Protein AF-A0A534TJW4-F1 (afdb_monomer)

Nearest PDB structures (foldseek):
  5hfn-assembly1_F  TM=7.106E-01  e=8.480E-04  Thermotoga maritima MSB8
  5jib-assembly1_E  TM=6.514E-01  e=4.612E-04  Thermotoga maritima MSB8
  5hfn-assembly1_A  TM=6.697E-01  e=9.012E-04  Thermotoga maritima MSB8
  5hfn-assembly1_B  TM=6.520E-01  e=6.646E-04  Thermotoga maritima MSB8
  5hfn-assembly1_E  TM=6.716E-01  e=1.467E-03  Thermotoga maritima MSB8

Secondary structure (DSSP, 8-state):
-GGGGGTTPEEEEEEEEE--TT--GGGGGGTHHHHHTTT-EEE--PPTTSGGG--EETT-SEEEETTEEEESBGGGPPPEESS-TTTTS-SSPEEE-GGG-BPEE-SSGGGGSGGG-----SSSSEETTTTTTSS-S-HHHHHHHHHHHHHHHHHHHHHHS---SSSPPSS-HHHHHHHHHTEEEEEEEEEEEEETHHHHHHHHHHHH-TTEEEEEEES--S-HHHHHHH-TTTHHHHHHHHHHTT--TTT-HHHHHHHHHHHHHHGGG-THHHHHHHHSSPPB-TTT-TT--SBPPPPEEEEEEETT-SSS-HHHHHHHHHHTT--PPTTSTTTTSB-SEEEEESS---HHHHTS--SSS---TT---TTTTTS--TTHHHHHHHHHHHHH-TTSPPBSEEE-

Solvent-accessible surface area (backbone atoms only — not comparable to full-atom values): 20974 Å² total; per-residue (Å²): 111,52,64,63,82,45,71,88,42,47,73,18,37,34,32,43,38,31,48,35,79,52,35,17,32,62,51,44,67,60,48,37,65,68,36,41,75,73,51,37,42,75,49,53,62,50,49,76,27,9,17,96,51,38,37,35,52,34,81,33,32,61,46,76,56,96,88,44,78,39,46,36,14,31,94,54,42,60,18,40,66,74,54,65,79,61,78,68,64,35,95,70,34,52,14,39,42,69,94,59,33,56,21,35,36,60,74,49,73,67,51,74,40,82,88,64,68,65,78,73,81,57,83,58,58,23,24,65,35,14,36,41,74,46,76,56,81,34,53,65,56,35,25,51,41,45,51,47,41,42,52,50,55,48,47,50,46,56,71,67,36,49,80,78,92,44,63,79,67,80,91,37,74,69,52,47,48,29,50,76,69,30,43,40,54,33,56,87,38,31,31,37,39,18,33,33,50,14,12,27,49,34,36,37,37,51,32,74,30,76,65,44,47,36,36,32,31,31,38,24,39,12,47,64,65,56,35,40,63,53,10,51,74,31,26,65,63,44,48,51,55,34,44,77,72,74,28,40,85,94,75,46,71,55,33,62,51,44,55,53,50,52,42,65,63,26,48,94,48,31,19,43,77,23,15,40,24,32,50,40,85,37,43,54,18,58,88,83,36,84,85,43,85,44,60,35,80,59,38,47,60,38,37,35,38,35,30,52,16,47,58,50,35,51,73,33,29,49,50,21,36,54,47,34,70,41,27,37,47,93,94,41,82,63,45,54,37,65,25,30,20,27,39,34,35,35,52,86,87,43,77,66,64,72,63,67,58,86,60,59,70,67,88,58,84,36,42,29,65,68,57,28,68,60,66,74,44,94,56,10,66,58,50,47,50,48,48,46,46,30,77,73,38,76,82,62,49,49,46,13,46,43,69,91

Foldseek 3Di:
DQCPLLPPFDAAAEEEEAEAAQFFFCLVVLQQVLLVVLRHDYGYGGQCCWFQNNWDFAPAQWDADPNDIDGFFAPSDGFHAPDDQCPQVANTGTGHNPPRGAFADASAPVVVDVVVVPPDPRPDGIGSRGNPPCDGPRLLSVQVSLVVVLVVLLVVLPVQLDDDPHHDDPPDVNVVVCSVVSYHYHQQRYEYEYAHVRLFSVLQSLQSHLSHAEYEREAYFQFPLCLQCLFLVRNVVVQVNCVVVVHHPPPDCVVVVCSVVSCVSNVVRGNLNRLLQQAHPGWFDCVVPVVRPHGGHHHLAAYEHWQLERRRAPVRSCSSQVSNVWDDDVVDPQAQHFTSAAYEWEDDDDNCLSVVHPHNHDPRPTTDYSCLCRNPPPCNVVSSNQRSVCSSPVVRGDHNYHYD

pLDDT: mean 90.93, std 9.53, range [40.19, 98.88]

Structure (mmCIF, N/CA/C/O backbone):
data_AF-A0A534TJW4-F1
#
_entry.id   AF-A0A534TJW4-F1
#
loop_
_atom_site.group_PDB
_atom_site.id
_atom_site.type_symbol
_atom_site.label_atom_id
_atom_site.label_alt_id
_atom_site.label_comp_id
_atom_site.label_asym_id
_atom_site.label_entity_id
_atom_site.label_seq_id
_atom_site.pdbx_PDB_ins_code
_atom_site.Cartn_x
_atom_site.Cartn_y
_atom_site.Cartn_z
_atom_site.occupancy
_atom_site.B_iso_or_equiv
_atom_site.auth_seq_id
_atom_site.auth_comp_id
_atom_site.auth_asym_id
_atom_site.auth_atom_id
_atom_site.pdbx_PDB_model_num
ATOM 1 N N . GLY A 1 1 ? -32.654 -19.356 14.848 1.00 40.19 1 GLY A N 1
ATOM 2 C CA . GLY A 1 1 ? -32.527 -18.293 13.825 1.00 40.19 1 GLY A CA 1
ATOM 3 C C . GLY A 1 1 ? -31.284 -18.533 12.988 1.00 40.19 1 GLY A C 1
ATOM 4 O O . GLY A 1 1 ? -30.504 -19.392 13.368 1.00 40.19 1 GLY A O 1
ATOM 5 N N . ALA A 1 2 ? -31.091 -17.801 11.888 1.00 45.06 2 ALA A N 1
ATOM 6 C CA . ALA A 1 2 ? -29.975 -17.953 10.936 1.00 45.06 2 ALA A CA 1
ATOM 7 C C . ALA A 1 2 ? -28.558 -18.014 11.564 1.00 45.06 2 ALA A C 1
ATOM 9 O O . ALA A 1 2 ? -27.656 -18.610 10.988 1.00 45.06 2 ALA A O 1
ATOM 10 N N . LEU A 1 3 ? -28.387 -17.482 12.780 1.00 47.91 3 LEU A N 1
ATOM 11 C CA . LEU A 1 3 ? -27.154 -17.542 13.579 1.00 47.91 3 LEU A CA 1
ATOM 12 C C . LEU A 1 3 ? -26.939 -18.872 14.338 1.00 47.91 3 LEU A C 1
ATOM 14 O O . LEU A 1 3 ? -25.906 -19.066 14.966 1.00 47.91 3 LEU A O 1
ATOM 18 N N . GLY A 1 4 ? -27.898 -19.802 14.304 1.00 50.34 4 GLY A N 1
ATOM 19 C CA . GLY A 1 4 ? -27.840 -21.073 15.039 1.00 50.34 4 GLY A CA 1
ATOM 20 C C . GLY A 1 4 ? -26.818 -22.075 14.493 1.00 50.34 4 GLY A C 1
ATOM 21 O O . GLY A 1 4 ? -26.359 -22.923 15.247 1.00 50.34 4 GLY A O 1
ATOM 22 N N . GLY A 1 5 ? -26.417 -21.950 13.221 1.00 53.41 5 GLY A N 1
ATOM 23 C CA . GLY A 1 5 ? -25.323 -22.740 12.628 1.00 53.41 5 GLY A CA 1
ATOM 24 C C . GLY A 1 5 ? -23.922 -22.232 12.987 1.00 53.41 5 GLY A C 1
ATOM 25 O O . GLY A 1 5 ? -22.928 -22.794 12.550 1.00 53.41 5 GLY A O 1
ATOM 26 N N . PHE A 1 6 ? -23.859 -21.155 13.766 1.00 57.81 6 PHE A N 1
ATOM 27 C CA . PHE A 1 6 ? -22.659 -20.394 14.073 1.00 57.81 6 PHE A CA 1
ATOM 28 C C . PHE A 1 6 ? -22.462 -20.227 15.583 1.00 57.81 6 PHE A C 1
ATOM 30 O O . PHE A 1 6 ? -21.702 -19.371 16.004 1.00 57.81 6 PHE A O 1
ATOM 37 N N . ALA A 1 7 ? -23.159 -20.978 16.435 1.00 56.41 7 ALA A N 1
ATOM 38 C CA . ALA A 1 7 ? -23.042 -20.817 17.881 1.00 56.41 7 ALA A CA 1
ATOM 39 C C . ALA A 1 7 ? -22.125 -21.892 18.499 1.00 56.41 7 ALA A C 1
ATOM 41 O O . ALA A 1 7 ? -22.346 -23.073 18.224 1.00 56.41 7 ALA A O 1
ATOM 42 N N . PRO A 1 8 ? -21.161 -21.520 19.372 1.00 57.56 8 PRO A N 1
ATOM 43 C CA . PRO A 1 8 ? -20.782 -20.161 19.777 1.00 57.56 8 PRO A CA 1
ATOM 44 C C . PRO A 1 8 ? -19.592 -19.630 18.953 1.00 57.56 8 PRO A C 1
ATOM 46 O O . PRO A 1 8 ? -18.442 -19.918 19.272 1.00 57.56 8 PRO A O 1
ATOM 49 N N . ALA A 1 9 ? -19.843 -18.834 17.911 1.00 68.12 9 ALA A N 1
ATOM 50 C CA . ALA A 1 9 ? -18.779 -18.208 17.136 1.00 68.12 9 ALA A CA 1
ATOM 51 C C . ALA A 1 9 ? -18.342 -16.870 17.735 1.00 68.12 9 ALA A C 1
ATOM 53 O O . ALA A 1 9 ? -19.158 -16.019 18.101 1.00 68.12 9 ALA A O 1
ATOM 54 N N . LYS A 1 10 ? -17.029 -16.661 17.776 1.00 81.81 10 LYS A N 1
ATOM 55 C CA . LYS A 1 10 ? -16.404 -15.381 18.094 1.00 81.81 10 LYS A CA 1
ATOM 56 C C . LYS A 1 10 ? -16.525 -14.446 16.888 1.00 81.81 10 LYS A C 1
ATOM 58 O O . LYS A 1 10 ? -16.087 -14.793 15.795 1.00 81.81 10 LYS A O 1
ATOM 63 N N . CYS A 1 11 ? -17.065 -13.246 17.101 1.00 87.94 11 CYS A N 1
ATOM 64 C CA . CYS A 1 11 ? -17.024 -12.170 16.109 1.00 87.94 11 CYS A CA 1
ATOM 65 C C . CYS A 1 11 ? -15.644 -11.493 16.136 1.00 87.94 11 CYS A C 1
ATOM 67 O O . CYS A 1 11 ? -15.168 -11.097 17.203 1.00 87.94 11 CYS A O 1
ATOM 69 N N . SER A 1 12 ? -14.998 -11.374 14.981 1.00 92.62 12 SER A N 1
ATOM 70 C CA . SER A 1 12 ? -13.651 -10.827 14.816 1.00 92.62 12 SER A CA 1
ATOM 71 C C . SER A 1 12 ? -13.680 -9.639 13.847 1.00 92.62 12 SER A C 1
ATOM 73 O O . SER A 1 12 ? -14.254 -9.774 12.765 1.00 92.62 12 SER A O 1
ATOM 75 N N . PRO A 1 13 ? -13.091 -8.477 14.190 1.00 96.75 13 PRO A N 1
ATOM 76 C CA . PRO A 1 13 ? -12.961 -7.377 13.239 1.00 96.75 13 PRO A CA 1
ATOM 77 C C . PRO A 1 13 ? -12.085 -7.776 12.048 1.00 96.75 13 PRO A C 1
ATOM 79 O O . PRO A 1 13 ? -11.101 -8.504 12.213 1.00 96.75 13 PRO A O 1
ATOM 82 N N . LEU A 1 14 ? -12.422 -7.279 10.860 1.00 97.88 14 LEU A N 1
ATOM 83 C CA . LEU A 1 14 ? -11.637 -7.502 9.649 1.00 97.88 14 LEU A CA 1
ATOM 84 C C . LEU A 1 14 ? -10.563 -6.429 9.506 1.00 97.88 14 LEU A C 1
ATOM 86 O O . LEU A 1 14 ? -10.883 -5.247 9.488 1.00 97.88 14 LEU A O 1
ATOM 90 N N . VAL A 1 15 ? -9.321 -6.839 9.274 1.00 98.75 15 VAL A N 1
ATOM 91 C CA . VAL A 1 15 ? -8.263 -5.977 8.747 1.00 98.75 15 VAL A CA 1
ATOM 92 C C . VAL A 1 15 ? -8.008 -6.352 7.290 1.00 98.75 15 VAL A C 1
ATOM 94 O O . VAL A 1 15 ? -7.550 -7.454 6.986 1.00 98.75 15 VAL A O 1
ATOM 97 N N . VAL A 1 16 ? -8.291 -5.425 6.379 1.00 98.69 16 VAL A N 1
ATOM 98 C CA . VAL A 1 16 ? -7.875 -5.521 4.979 1.00 98.69 16 VAL A CA 1
ATOM 99 C C . VAL A 1 16 ? -6.410 -5.112 4.893 1.00 98.69 16 VAL A C 1
ATOM 101 O O . VAL A 1 16 ? -6.075 -3.956 5.144 1.00 98.69 16 VAL A O 1
ATOM 104 N N . PHE A 1 17 ? -5.536 -6.057 4.557 1.00 98.69 17 PHE A N 1
ATOM 105 C CA . PHE A 1 17 ? -4.116 -5.791 4.366 1.00 98.69 17 PHE A CA 1
ATOM 106 C C . PHE A 1 17 ? -3.787 -5.547 2.893 1.00 98.69 17 PHE A C 1
ATOM 108 O O . PHE A 1 17 ? -4.178 -6.318 2.011 1.00 98.69 17 PHE A O 1
ATOM 115 N N . ARG A 1 18 ? -2.998 -4.502 2.637 1.00 98.12 18 ARG A N 1
ATOM 116 C CA . ARG A 1 18 ? -2.585 -4.089 1.300 1.00 98.12 18 ARG A CA 1
ATOM 117 C C . ARG A 1 18 ? -1.064 -4.045 1.168 1.00 98.12 18 ARG A C 1
ATOM 119 O O . ARG A 1 18 ? -0.382 -3.301 1.869 1.00 98.12 18 ARG A O 1
ATOM 126 N N . HIS A 1 19 ? -0.549 -4.849 0.241 1.00 97.81 19 HIS A N 1
ATOM 127 C CA . HIS A 1 19 ? 0.883 -5.063 0.043 1.00 97.81 19 HIS A CA 1
ATOM 128 C C . HIS A 1 19 ? 1.561 -3.947 -0.775 1.00 97.81 19 HIS A C 1
ATOM 130 O O . HIS A 1 19 ? 0.919 -3.260 -1.569 1.00 97.81 19 HIS A O 1
ATOM 136 N N . GLY A 1 20 ? 2.883 -3.822 -0.633 1.00 96.44 20 GLY A N 1
ATOM 137 C CA . GLY A 1 20 ? 3.712 -2.897 -1.407 1.00 96.44 20 GLY A CA 1
ATOM 138 C C . GLY A 1 20 ? 4.015 -3.332 -2.847 1.00 96.44 20 GLY A C 1
ATOM 139 O O . GLY A 1 20 ? 3.617 -4.409 -3.309 1.00 96.44 20 GLY A O 1
ATOM 140 N N . LEU A 1 21 ? 4.758 -2.475 -3.555 1.00 94.69 21 LEU A N 1
ATOM 141 C CA . LEU A 1 21 ? 5.218 -2.703 -4.927 1.00 94.69 21 LEU A CA 1
ATOM 142 C C . LEU A 1 21 ? 6.097 -3.960 -5.009 1.00 94.69 21 LEU A C 1
ATOM 144 O O . LEU A 1 21 ? 6.935 -4.195 -4.144 1.00 94.69 21 LEU A O 1
ATOM 148 N N . GLY A 1 22 ? 5.905 -4.769 -6.051 1.00 93.19 22 GLY A N 1
ATOM 149 C CA . GLY A 1 22 ? 6.660 -6.011 -6.268 1.00 93.19 22 GLY A CA 1
ATOM 150 C C . GLY A 1 22 ? 6.248 -7.175 -5.359 1.00 93.19 22 GLY A C 1
ATOM 151 O O . GLY A 1 22 ? 6.828 -8.251 -5.447 1.00 93.19 22 GLY A O 1
ATOM 152 N N . SER A 1 23 ? 5.240 -6.977 -4.505 1.00 94.38 23 SER A N 1
ATOM 153 C CA . SER A 1 23 ? 4.757 -7.971 -3.543 1.00 94.38 23 SER A CA 1
ATOM 154 C C . SER A 1 23 ? 3.458 -8.655 -4.003 1.00 94.38 23 SER A C 1
ATOM 156 O O . SER A 1 23 ? 3.105 -8.591 -5.177 1.00 94.38 23 SER A O 1
ATOM 158 N N . GLY A 1 24 ? 2.737 -9.342 -3.121 1.00 96.25 24 GLY A N 1
ATOM 159 C CA . GLY A 1 24 ? 1.447 -9.974 -3.421 1.00 96.25 24 GLY A CA 1
ATOM 160 C C . GLY A 1 24 ? 0.628 -10.222 -2.158 1.00 96.25 24 GLY A C 1
ATOM 161 O O . GLY A 1 24 ? 1.091 -9.953 -1.050 1.00 96.25 24 GLY A O 1
ATOM 162 N N . ARG A 1 25 ? -0.582 -10.774 -2.295 1.00 96.31 25 ARG A N 1
ATOM 163 C CA . ARG A 1 25 ? -1.512 -11.050 -1.181 1.00 96.31 25 ARG A CA 1
ATOM 164 C C . ARG A 1 25 ? -0.866 -11.816 -0.029 1.00 96.31 25 ARG A C 1
ATOM 166 O O . ARG A 1 25 ? -1.177 -11.573 1.130 1.00 96.31 25 ARG A O 1
ATOM 173 N N . ALA A 1 26 ? 0.073 -12.710 -0.346 1.00 95.06 26 ALA A N 1
ATOM 174 C CA . ALA A 1 26 ? 0.776 -13.530 0.632 1.00 95.06 26 ALA A CA 1
ATOM 175 C C . ALA A 1 26 ? 1.653 -12.707 1.596 1.00 95.06 26 ALA A C 1
ATOM 177 O O . ALA A 1 26 ? 1.980 -13.197 2.671 1.00 95.06 26 ALA A O 1
ATOM 178 N N . ALA A 1 27 ? 1.968 -11.447 1.278 1.00 95.12 27 ALA A N 1
ATOM 179 C CA . ALA A 1 27 ? 2.640 -10.540 2.205 1.00 95.12 27 ALA A CA 1
ATOM 180 C C . ALA A 1 27 ? 1.829 -10.262 3.475 1.00 95.12 27 ALA A C 1
ATOM 182 O O . ALA A 1 27 ? 2.419 -9.925 4.492 1.00 95.12 27 ALA A O 1
ATOM 183 N N . MET A 1 28 ? 0.507 -10.487 3.479 1.00 96.31 28 MET A N 1
ATOM 184 C CA . MET A 1 28 ? -0.273 -10.405 4.721 1.00 96.31 28 MET A CA 1
ATOM 185 C C . MET A 1 28 ? 0.249 -11.354 5.809 1.00 96.31 28 MET A C 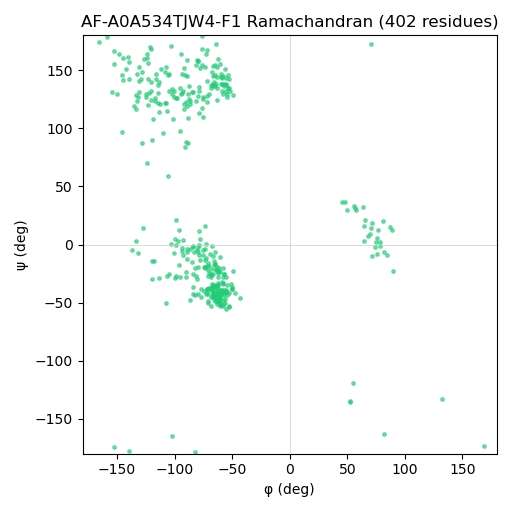1
ATOM 187 O O . MET A 1 28 ? 0.083 -11.083 6.993 1.00 96.31 28 MET A O 1
ATOM 191 N N . LEU A 1 29 ? 0.918 -12.450 5.428 1.00 94.25 29 LEU A N 1
ATOM 192 C CA . LEU A 1 29 ? 1.485 -13.411 6.373 1.00 94.25 29 LEU A CA 1
ATOM 193 C C . LEU A 1 29 ? 2.590 -12.801 7.243 1.00 94.25 29 LEU A C 1
ATOM 195 O O . LEU A 1 29 ? 2.841 -13.307 8.329 1.00 94.25 29 LEU A O 1
ATOM 199 N N . THR A 1 30 ? 3.223 -11.701 6.822 1.00 93.50 30 THR A N 1
ATOM 200 C CA . THR A 1 30 ? 4.255 -11.033 7.631 1.00 93.50 30 THR A CA 1
ATOM 201 C C . THR A 1 30 ? 3.671 -10.183 8.760 1.00 93.50 30 THR A C 1
ATOM 203 O O . THR A 1 30 ? 4.419 -9.741 9.624 1.00 93.50 30 THR A O 1
ATOM 206 N N . VAL A 1 31 ? 2.360 -9.914 8.738 1.00 96.12 31 VAL A N 1
ATOM 207 C CA . VAL A 1 31 ? 1.653 -9.089 9.738 1.00 96.12 31 VAL A CA 1
ATOM 208 C C . VAL A 1 31 ? 0.551 -9.862 10.466 1.00 96.12 31 VAL A C 1
ATOM 210 O O . VAL A 1 31 ? 0.040 -9.400 11.488 1.00 96.12 31 VAL A O 1
ATOM 213 N N . ALA A 1 32 ? 0.165 -11.027 9.931 1.00 96.38 32 ALA A N 1
ATOM 214 C CA . ALA A 1 32 ? -0.989 -11.793 10.377 1.00 96.38 32 ALA A CA 1
ATOM 215 C C . ALA A 1 32 ? -0.898 -12.158 11.859 1.00 96.38 32 ALA A C 1
ATOM 217 O O . ALA A 1 32 ? -1.852 -11.909 12.583 1.00 96.38 32 ALA A O 1
ATOM 218 N N . ASP A 1 33 ? 0.238 -12.668 12.336 1.00 95.88 33 ASP A N 1
ATOM 219 C CA . ASP A 1 33 ? 0.371 -13.100 13.733 1.00 95.88 33 ASP A CA 1
ATOM 220 C C . ASP A 1 33 ? 0.166 -11.947 14.723 1.00 95.88 33 ASP A C 1
ATOM 222 O O . ASP A 1 33 ? -0.589 -12.089 15.686 1.00 95.88 33 ASP A O 1
ATOM 226 N N . THR A 1 34 ? 0.755 -10.777 14.457 1.00 97.19 34 THR A N 1
ATOM 227 C CA . THR A 1 34 ? 0.605 -9.593 15.318 1.00 97.19 34 THR A CA 1
ATOM 228 C C . THR A 1 34 ? -0.845 -9.109 15.377 1.00 97.19 34 THR A C 1
ATOM 230 O O . THR A 1 34 ? -1.352 -8.787 16.454 1.00 97.19 34 THR A O 1
ATOM 233 N N . LEU A 1 35 ? -1.541 -9.081 14.236 1.00 98.25 35 LEU A N 1
ATOM 234 C CA . LEU A 1 35 ? -2.943 -8.660 14.163 1.00 98.25 35 LEU A CA 1
ATOM 235 C C . LEU A 1 35 ? -3.890 -9.718 14.759 1.00 98.25 35 LEU A C 1
ATOM 237 O O . LEU A 1 35 ? -4.782 -9.387 15.544 1.00 98.25 35 LEU A O 1
ATOM 241 N N . ASN A 1 36 ? -3.660 -10.997 14.467 1.00 96.81 36 ASN A N 1
ATOM 242 C CA . ASN A 1 36 ? -4.439 -12.119 14.991 1.00 96.81 36 ASN A CA 1
ATOM 243 C C . ASN A 1 36 ? -4.310 -12.223 16.518 1.00 96.81 36 ASN A C 1
ATOM 245 O O . ASN A 1 36 ? -5.301 -12.484 17.202 1.00 96.81 36 ASN A O 1
ATOM 249 N N . ALA A 1 37 ? -3.127 -11.937 17.077 1.00 96.88 37 ALA A N 1
ATOM 250 C CA . ALA A 1 37 ? -2.908 -11.869 18.523 1.00 96.88 37 ALA A CA 1
ATOM 251 C C . ALA A 1 37 ? -3.756 -10.781 19.210 1.00 96.88 37 ALA A C 1
ATOM 253 O O . ALA A 1 37 ? -4.048 -10.885 20.402 1.00 96.88 37 ALA A O 1
ATOM 254 N N . ARG A 1 38 ? -4.204 -9.759 18.466 1.00 96.88 38 ARG A N 1
ATOM 255 C CA . ARG A 1 38 ? -5.163 -8.739 18.930 1.00 96.88 38 ARG A CA 1
ATOM 256 C C . ARG A 1 38 ? -6.624 -9.077 18.617 1.00 96.88 38 ARG A C 1
ATOM 258 O O . ARG A 1 38 ? -7.517 -8.312 18.964 1.00 96.88 38 ARG A O 1
ATOM 265 N N . GLY A 1 39 ? -6.890 -10.251 18.045 1.00 95.00 39 GLY A N 1
ATOM 266 C CA . GLY A 1 39 ? -8.236 -10.759 17.782 1.00 95.00 39 GLY A CA 1
ATOM 267 C C . GLY A 1 39 ? -8.822 -10.358 16.430 1.00 95.00 39 GLY A C 1
ATOM 268 O O . GLY A 1 39 ? -10.024 -10.554 16.228 1.00 95.00 39 GLY A O 1
ATOM 269 N N . PHE A 1 40 ? -8.003 -9.825 15.524 1.00 97.19 40 PHE A N 1
ATOM 270 C CA . PHE A 1 40 ? -8.404 -9.498 14.160 1.00 97.19 40 PHE A CA 1
ATOM 271 C C . PHE A 1 40 ? -8.386 -10.721 13.242 1.00 97.19 40 PHE A C 1
ATOM 273 O O . PHE A 1 40 ? -7.643 -11.670 13.467 1.00 97.19 40 PHE A O 1
ATOM 280 N N . THR A 1 41 ? -9.197 -10.663 12.191 1.00 95.81 41 THR A N 1
ATOM 281 C CA . THR A 1 41 ? -9.086 -11.517 11.009 1.00 95.81 41 THR A CA 1
ATOM 282 C C . THR A 1 41 ? -8.436 -10.688 9.914 1.00 95.81 41 THR A C 1
ATOM 284 O O . THR A 1 41 ? -8.896 -9.582 9.642 1.00 95.81 41 THR A O 1
ATOM 287 N N . VAL A 1 42 ? -7.386 -11.197 9.273 1.00 97.44 42 VAL A N 1
ATOM 288 C CA . VAL A 1 42 ? -6.684 -10.476 8.202 1.00 97.44 42 VAL A CA 1
ATOM 289 C C . VAL A 1 42 ? -7.049 -11.067 6.845 1.00 97.44 42 VAL A C 1
ATOM 291 O O . VAL A 1 42 ? -6.991 -12.282 6.663 1.00 97.44 42 VAL A O 1
ATOM 294 N N . ALA A 1 43 ? -7.398 -10.215 5.884 1.00 97.06 43 ALA A N 1
ATOM 295 C CA . ALA A 1 43 ? -7.616 -10.616 4.498 1.00 97.06 43 ALA A CA 1
ATOM 296 C C . ALA A 1 43 ? -6.831 -9.716 3.544 1.00 97.06 43 ALA A C 1
ATOM 298 O O . ALA A 1 43 ? -6.748 -8.507 3.746 1.00 97.06 43 ALA A O 1
ATOM 299 N N . ALA A 1 44 ? -6.299 -10.300 2.475 1.00 97.69 44 ALA A N 1
ATOM 300 C CA . ALA A 1 44 ? -5.615 -9.572 1.417 1.00 97.69 44 ALA A CA 1
ATOM 301 C C . ALA A 1 44 ? -5.921 -10.185 0.052 1.00 97.69 44 ALA A C 1
ATOM 303 O O . ALA A 1 44 ? -6.130 -11.393 -0.083 1.00 97.69 44 ALA A O 1
ATOM 304 N N . ILE A 1 45 ? -5.885 -9.338 -0.970 1.00 97.81 45 ILE A N 1
ATOM 305 C CA . ILE A 1 45 ? -5.945 -9.730 -2.377 1.00 97.81 45 ILE A CA 1
ATOM 306 C C . ILE A 1 45 ? -4.765 -9.134 -3.130 1.00 97.81 45 ILE A C 1
ATOM 308 O O . ILE A 1 45 ? -4.155 -8.152 -2.697 1.00 97.81 45 ILE A O 1
ATOM 312 N N . ASP A 1 46 ? -4.454 -9.734 -4.273 1.00 98.00 46 ASP A N 1
ATOM 313 C CA . ASP A 1 46 ? -3.424 -9.208 -5.151 1.00 98.00 46 ASP A CA 1
ATOM 314 C C . ASP A 1 46 ? -3.881 -7.897 -5.771 1.00 98.00 46 ASP A C 1
ATOM 316 O O . ASP A 1 46 ? -4.998 -7.789 -6.294 1.00 98.00 46 ASP A O 1
ATOM 320 N N . ALA A 1 47 ? -2.980 -6.917 -5.770 1.00 96.81 47 ALA A N 1
ATOM 321 C CA . ALA A 1 47 ? -3.156 -5.725 -6.578 1.00 96.81 47 ALA A CA 1
ATOM 322 C C . ALA A 1 47 ? -3.328 -6.105 -8.041 1.00 96.81 47 ALA A C 1
ATOM 324 O O . ALA A 1 47 ? -2.751 -7.087 -8.518 1.00 96.81 47 ALA A O 1
ATOM 325 N N . ALA A 1 48 ? -4.050 -5.284 -8.795 1.00 94.81 48 ALA A N 1
ATOM 326 C CA . ALA A 1 48 ? -3.971 -5.377 -10.241 1.00 94.81 48 ALA A CA 1
ATOM 327 C C . ALA A 1 48 ? -2.486 -5.316 -10.671 1.00 94.81 48 ALA A C 1
ATOM 329 O O . ALA A 1 48 ? -1.716 -4.480 -10.186 1.00 94.81 48 ALA A O 1
ATOM 330 N N . LYS A 1 49 ? -2.079 -6.245 -11.552 1.00 94.06 49 LYS A N 1
ATOM 331 C CA . LYS A 1 49 ? -0.692 -6.438 -12.035 1.00 94.06 49 LYS A CA 1
ATOM 332 C C . LYS A 1 49 ? 0.311 -6.988 -11.017 1.00 94.06 49 LYS A C 1
ATOM 334 O O . LYS A 1 49 ? 1.506 -6.998 -11.301 1.00 94.06 49 LYS A O 1
ATOM 339 N N . HIS A 1 50 ? -0.139 -7.422 -9.849 1.00 97.06 50 HIS A N 1
ATOM 340 C CA . HIS A 1 50 ? 0.714 -8.048 -8.842 1.00 97.06 50 HIS A CA 1
ATOM 341 C C . HIS A 1 50 ? 0.230 -9.451 -8.524 1.00 97.06 50 HIS A C 1
ATOM 343 O O . HIS A 1 50 ? -0.874 -9.835 -8.914 1.00 97.06 50 HIS A O 1
ATOM 349 N N . GLY A 1 51 ? 1.056 -10.215 -7.808 1.00 96.06 51 GLY A N 1
ATOM 350 C CA . GLY A 1 51 ? 0.707 -11.573 -7.407 1.00 96.06 51 GLY A CA 1
ATOM 351 C C . GLY A 1 51 ? 0.253 -12.409 -8.602 1.00 96.06 51 GLY A C 1
ATOM 352 O O . GLY A 1 51 ? 0.808 -12.296 -9.696 1.00 96.06 51 GLY A O 1
ATOM 353 N N . ASP A 1 52 ? -0.824 -13.169 -8.454 1.00 94.50 52 ASP A N 1
ATOM 354 C CA . ASP A 1 52 ? -1.330 -14.011 -9.548 1.00 94.50 52 ASP A CA 1
ATOM 355 C C . ASP A 1 52 ? -2.033 -13.213 -10.661 1.00 94.50 52 ASP A C 1
ATOM 357 O O . ASP A 1 52 ? -2.414 -13.770 -11.688 1.00 94.50 52 ASP A O 1
ATOM 361 N N . ARG A 1 53 ? -2.178 -11.894 -10.493 1.00 94.81 53 ARG A N 1
ATOM 362 C CA . ARG A 1 53 ? -2.714 -10.956 -11.493 1.00 94.81 53 ARG A CA 1
ATOM 363 C C . ARG A 1 53 ? -1.606 -10.263 -12.291 1.00 94.81 53 ARG A C 1
ATOM 365 O O . ARG A 1 53 ? -1.870 -9.254 -12.946 1.00 94.81 53 ARG A O 1
ATOM 372 N N . SER A 1 54 ? -0.371 -10.748 -12.178 1.00 95.50 54 SER A N 1
ATOM 373 C CA . SER A 1 54 ? 0.807 -10.180 -12.836 1.00 95.50 54 SER A CA 1
ATOM 374 C C . SER A 1 54 ? 0.817 -10.419 -14.341 1.00 95.50 54 SER A C 1
ATOM 376 O O . SER A 1 54 ? 0.074 -11.235 -14.882 1.00 95.50 54 SER A O 1
ATOM 378 N N . PHE A 1 55 ? 1.720 -9.713 -15.012 1.00 94.31 55 PHE A N 1
ATOM 379 C CA . PHE A 1 55 ? 2.016 -9.911 -16.422 1.00 94.31 55 PHE A CA 1
ATOM 380 C C . PHE A 1 55 ? 3.518 -10.091 -16.620 1.00 94.31 55 PHE A C 1
ATOM 382 O O . PHE A 1 55 ? 4.308 -9.489 -15.899 1.00 94.31 55 PHE A O 1
ATOM 389 N N . CYS A 1 56 ? 3.906 -10.875 -17.620 1.00 95.19 56 CYS A N 1
ATOM 390 C CA . CYS A 1 56 ? 5.297 -11.009 -18.044 1.00 95.19 56 CYS A CA 1
ATOM 391 C C . CYS A 1 56 ? 5.550 -10.213 -19.334 1.00 95.19 56 CYS A C 1
ATOM 393 O O . CYS A 1 56 ? 4.623 -9.696 -19.962 1.00 95.19 56 CYS A O 1
ATOM 395 N N . THR A 1 57 ? 6.811 -10.090 -19.732 1.00 93.31 57 THR A N 1
ATOM 396 C CA . THR A 1 57 ? 7.230 -9.491 -21.001 1.00 93.31 57 THR A CA 1
ATOM 397 C C . THR A 1 57 ? 7.340 -10.561 -22.069 1.00 93.31 57 THR A C 1
ATOM 399 O O . THR A 1 57 ? 8.163 -11.467 -21.956 1.00 93.31 57 THR A O 1
ATOM 402 N N . SER A 1 58 ? 6.513 -10.455 -23.110 1.00 93.06 58 SER A N 1
ATOM 403 C CA . SER A 1 58 ? 6.446 -11.426 -24.203 1.00 93.06 58 SER A CA 1
ATOM 404 C C . SER A 1 58 ? 7.810 -11.671 -24.838 1.00 93.06 58 SER A C 1
ATOM 406 O O . SER A 1 58 ? 8.623 -10.757 -24.976 1.00 93.06 58 SER A O 1
ATOM 408 N N . SER A 1 59 ? 8.026 -12.910 -25.279 1.00 90.38 59 SER A N 1
ATOM 409 C CA . SER A 1 59 ? 9.248 -13.361 -25.959 1.00 90.38 59 SER A CA 1
ATOM 410 C C . SER A 1 59 ? 10.516 -13.309 -25.099 1.00 90.38 59 SER A C 1
ATOM 412 O O . SER A 1 59 ? 11.593 -13.649 -25.582 1.00 90.38 59 SER A O 1
ATOM 414 N N . GLN A 1 60 ? 10.402 -12.927 -23.826 1.00 93.19 60 GLN A N 1
ATOM 415 C CA . GLN A 1 60 ? 11.473 -13.006 -22.844 1.00 93.19 60 GLN A CA 1
ATOM 416 C C . GLN A 1 60 ? 11.220 -14.184 -21.894 1.00 93.19 60 GLN A C 1
ATOM 418 O O . GLN A 1 60 ? 10.079 -14.538 -21.586 1.00 93.19 60 GLN A O 1
ATOM 423 N N . THR A 1 61 ? 12.305 -14.802 -21.438 1.00 95.56 61 THR A N 1
ATOM 424 C CA . THR A 1 61 ? 12.293 -15.873 -20.429 1.00 95.56 61 THR A CA 1
ATOM 425 C C . THR A 1 61 ? 12.626 -15.338 -19.039 1.00 95.56 61 THR A C 1
ATOM 427 O O . THR A 1 61 ? 12.166 -15.887 -18.037 1.00 95.56 61 THR A O 1
ATOM 430 N N . THR A 1 62 ? 13.384 -14.241 -18.971 1.00 96.12 62 THR A N 1
ATOM 431 C CA . THR A 1 62 ? 13.904 -13.667 -17.729 1.00 96.12 62 THR A CA 1
ATOM 432 C C . THR A 1 62 ? 13.502 -12.208 -17.534 1.00 96.12 62 THR A C 1
ATOM 434 O O . THR A 1 62 ? 13.100 -11.531 -18.478 1.00 96.12 62 THR A O 1
ATOM 437 N N . ILE A 1 63 ? 13.573 -11.746 -16.288 1.00 92.88 63 ILE A N 1
ATOM 438 C CA . ILE A 1 63 ? 13.388 -10.363 -15.847 1.00 92.88 63 ILE A CA 1
ATOM 439 C C . ILE A 1 63 ? 14.525 -9.999 -14.888 1.00 92.88 63 ILE A C 1
ATOM 441 O O . ILE A 1 63 ? 14.996 -10.855 -14.140 1.00 92.88 63 ILE A O 1
ATOM 445 N N . THR A 1 64 ? 14.958 -8.737 -14.891 1.00 90.06 64 THR A N 1
ATOM 446 C CA . THR A 1 64 ? 15.994 -8.247 -13.971 1.00 90.06 64 THR A CA 1
ATOM 447 C C . THR A 1 64 ? 15.384 -7.347 -12.906 1.00 90.06 64 THR A C 1
ATOM 449 O O . THR A 1 64 ? 14.794 -6.319 -13.232 1.00 90.06 64 THR A O 1
ATOM 452 N N . ILE A 1 65 ? 15.549 -7.709 -11.632 1.00 82.06 65 ILE A N 1
ATOM 453 C CA . ILE A 1 65 ? 15.001 -6.980 -10.479 1.00 82.06 65 ILE A CA 1
ATOM 454 C C . ILE A 1 65 ? 16.102 -6.804 -9.439 1.00 82.06 65 ILE A C 1
ATOM 456 O O . ILE A 1 65 ? 16.719 -7.776 -9.004 1.00 82.06 65 ILE A O 1
ATOM 460 N N . GLY A 1 66 ? 16.378 -5.555 -9.051 1.00 76.88 66 GLY A N 1
ATOM 461 C CA . GLY A 1 66 ? 17.433 -5.251 -8.076 1.00 76.88 66 GLY A CA 1
ATOM 462 C C . GLY A 1 66 ? 18.807 -5.804 -8.480 1.00 76.88 66 GLY A C 1
ATOM 463 O O . GLY A 1 66 ? 19.557 -6.258 -7.625 1.00 76.88 66 GLY A O 1
ATOM 464 N N . GLY A 1 67 ? 19.098 -5.852 -9.786 1.00 82.94 67 GLY A N 1
ATOM 465 C CA . GLY A 1 67 ? 20.323 -6.440 -10.342 1.00 82.94 67 GLY A CA 1
ATOM 466 C C . GLY A 1 67 ? 20.313 -7.968 -10.499 1.00 82.94 67 GLY A C 1
ATOM 467 O O . GLY A 1 67 ? 21.223 -8.513 -11.116 1.00 82.94 67 GLY A O 1
ATOM 468 N N . ASN A 1 68 ? 19.283 -8.668 -10.015 1.00 87.56 68 ASN A N 1
ATOM 469 C CA . ASN A 1 68 ? 19.170 -10.123 -10.121 1.00 87.56 68 ASN A CA 1
ATOM 470 C C . ASN A 1 68 ? 18.353 -10.518 -11.349 1.00 87.56 68 ASN A C 1
ATOM 472 O O . ASN A 1 68 ? 17.244 -10.024 -11.532 1.00 87.56 68 ASN A O 1
ATOM 476 N N . THR A 1 69 ? 18.877 -11.433 -12.166 1.00 94.44 69 THR A N 1
ATOM 477 C CA . THR A 1 69 ? 18.146 -12.003 -13.309 1.00 94.44 69 THR A CA 1
ATOM 478 C C . THR A 1 69 ? 17.379 -13.241 -12.855 1.00 94.44 69 THR A C 1
ATOM 480 O O . THR A 1 69 ? 17.980 -14.210 -12.397 1.00 94.44 69 THR A O 1
ATOM 483 N N . LEU A 1 70 ? 16.056 -13.207 -12.981 1.00 94.00 70 LEU A N 1
ATOM 484 C CA . LEU A 1 70 ? 15.133 -14.254 -12.546 1.00 94.00 70 LEU A CA 1
ATOM 485 C C . LEU A 1 70 ? 14.291 -14.738 -13.724 1.00 94.00 70 LEU A C 1
ATOM 487 O O . LEU A 1 70 ? 14.077 -13.996 -14.679 1.00 94.00 70 LEU A O 1
ATOM 491 N N . ASN A 1 71 ? 13.771 -15.962 -13.651 1.00 96.06 71 ASN A N 1
ATOM 492 C CA . ASN A 1 71 ? 12.783 -16.431 -14.620 1.00 96.06 71 ASN A CA 1
ATOM 493 C C . ASN A 1 71 ? 11.465 -15.661 -14.457 1.00 96.06 71 ASN A C 1
ATOM 495 O O . ASN A 1 71 ? 11.092 -15.281 -13.349 1.00 96.06 71 ASN A O 1
ATOM 499 N N . GLN A 1 72 ? 10.743 -15.463 -15.558 1.00 96.31 72 GLN A N 1
ATOM 500 C CA . GLN A 1 72 ? 9.398 -14.879 -15.527 1.00 96.31 72 GLN A CA 1
ATOM 501 C C . GLN A 1 72 ? 8.326 -15.947 -15.308 1.00 96.31 72 GLN A C 1
ATOM 503 O O . GLN A 1 72 ? 7.448 -15.807 -14.455 1.00 96.31 72 GLN A O 1
ATOM 508 N N . CYS A 1 73 ? 8.432 -17.032 -16.073 1.00 96.62 73 CYS A N 1
ATOM 509 C CA . CYS A 1 73 ? 7.527 -18.170 -16.027 1.00 96.62 73 CYS A CA 1
ATOM 510 C C . CYS A 1 73 ? 8.200 -19.372 -15.370 1.00 96.62 73 CYS A C 1
ATOM 512 O O . CYS A 1 73 ? 9.428 -19.524 -15.420 1.00 96.62 73 CYS A O 1
ATOM 514 N N . ALA A 1 74 ? 7.398 -20.250 -14.771 1.00 95.12 74 ALA A N 1
ATOM 515 C CA . ALA A 1 74 ? 7.915 -21.491 -14.218 1.00 95.12 74 ALA A CA 1
ATOM 516 C C . ALA A 1 74 ? 8.589 -22.330 -15.319 1.00 95.12 74 ALA A C 1
ATOM 518 O O . ALA A 1 74 ? 8.209 -22.289 -16.492 1.00 95.12 74 ALA A O 1
ATOM 519 N N . GLY A 1 75 ? 9.642 -23.060 -14.948 1.00 92.75 75 GLY A N 1
ATOM 520 C CA . GLY A 1 75 ? 10.422 -23.871 -15.889 1.00 92.75 75 GLY A CA 1
ATOM 521 C C . GLY A 1 75 ? 11.230 -23.077 -16.926 1.00 92.75 75 GLY A C 1
ATOM 522 O O . GLY A 1 75 ? 11.793 -23.688 -17.827 1.00 92.75 75 GLY A O 1
ATOM 523 N N . GLY A 1 76 ? 11.298 -21.742 -16.826 1.00 93.50 76 GLY A N 1
ATOM 524 C CA . GLY A 1 76 ? 12.053 -20.906 -17.769 1.00 93.50 76 GLY A CA 1
ATOM 525 C C . GLY A 1 76 ? 11.411 -20.797 -19.155 1.00 93.50 76 GLY A C 1
ATOM 526 O O . GLY A 1 76 ? 12.086 -20.448 -20.123 1.00 93.50 76 GLY A O 1
ATOM 527 N N . VAL A 1 77 ? 10.116 -21.106 -19.265 1.00 94.31 77 VAL A N 1
ATOM 528 C CA . VAL A 1 77 ? 9.362 -20.991 -20.519 1.00 94.31 77 VAL A CA 1
ATOM 529 C C . VAL A 1 77 ? 9.240 -19.519 -20.927 1.00 94.31 77 VAL A C 1
ATOM 531 O O . VAL A 1 77 ? 9.128 -18.630 -20.082 1.00 94.31 77 VAL A O 1
ATOM 534 N N . ALA A 1 78 ? 9.264 -19.252 -22.233 1.00 94.31 78 ALA A N 1
ATOM 535 C CA . ALA A 1 78 ? 9.082 -17.904 -22.754 1.00 94.31 78 ALA A CA 1
ATOM 536 C C . ALA A 1 78 ? 7.650 -17.405 -22.521 1.00 94.31 78 ALA A C 1
ATOM 538 O O . ALA A 1 78 ? 6.673 -18.118 -22.755 1.00 94.31 78 ALA A O 1
ATOM 539 N N . CYS A 1 79 ? 7.536 -16.147 -22.107 1.00 95.50 79 CYS A N 1
ATOM 540 C CA . CYS A 1 79 ? 6.257 -15.469 -21.965 1.00 95.50 79 CYS A CA 1
ATOM 541 C C . CYS A 1 79 ? 5.548 -15.323 -23.324 1.00 95.50 79 CYS A C 1
ATOM 543 O O . CYS A 1 79 ? 6.173 -14.963 -24.327 1.00 95.50 79 CYS A O 1
ATOM 545 N N . THR A 1 80 ? 4.234 -15.551 -23.352 1.00 94.56 80 THR A N 1
ATOM 546 C CA . THR A 1 80 ? 3.415 -15.498 -24.577 1.00 94.56 80 THR A CA 1
ATOM 547 C C . THR A 1 80 ? 2.625 -14.199 -24.666 1.00 94.56 80 THR A C 1
ATOM 549 O O . THR A 1 80 ? 2.021 -13.780 -23.682 1.00 94.56 80 THR A O 1
ATOM 552 N N . ALA A 1 81 ? 2.622 -13.549 -25.832 1.00 93.88 81 ALA A N 1
ATOM 553 C CA . ALA A 1 81 ? 1.931 -12.276 -26.034 1.00 93.88 81 ALA A CA 1
ATOM 554 C C . ALA A 1 81 ? 0.424 -12.388 -25.752 1.00 93.88 81 ALA A C 1
ATOM 556 O O . ALA A 1 81 ? -0.250 -13.271 -26.278 1.00 93.88 81 ALA A O 1
ATOM 557 N N . LEU A 1 82 ? -0.109 -11.447 -24.969 1.00 89.56 82 LEU A N 1
ATOM 558 C CA . LEU A 1 82 ? -1.555 -11.292 -24.770 1.00 89.56 82 LEU A CA 1
ATOM 559 C C . LEU A 1 82 ? -2.177 -10.340 -25.790 1.00 89.56 82 LEU A C 1
ATOM 561 O O . LEU A 1 82 ? -3.364 -10.438 -26.090 1.00 89.56 82 LEU A O 1
ATOM 565 N N . LEU A 1 83 ? -1.386 -9.390 -26.286 1.00 85.81 83 LEU A N 1
ATOM 566 C CA . LEU A 1 83 ? -1.820 -8.355 -27.213 1.00 85.81 83 LEU A CA 1
ATOM 567 C C . LEU A 1 83 ? -0.750 -8.119 -28.285 1.00 85.81 83 LEU A C 1
ATOM 569 O O . LEU A 1 83 ? 0.426 -8.399 -28.040 1.00 85.81 83 LEU A O 1
ATOM 573 N N . PRO A 1 84 ? -1.124 -7.579 -29.458 1.00 84.81 84 PRO A N 1
ATOM 574 C CA . PRO A 1 84 ? -0.159 -7.173 -30.473 1.00 84.81 84 PRO A CA 1
ATOM 575 C C . PRO A 1 84 ? 0.802 -6.086 -29.973 1.00 84.81 84 PRO A C 1
ATOM 577 O O . PRO A 1 84 ? 0.468 -5.289 -29.091 1.00 84.81 84 PRO A O 1
ATOM 580 N N . ALA A 1 85 ? 1.983 -6.005 -30.591 1.00 82.75 85 ALA A N 1
ATOM 581 C CA . ALA A 1 85 ? 2.936 -4.932 -30.322 1.00 82.75 85 ALA A CA 1
ATOM 582 C C . ALA A 1 85 ? 2.314 -3.546 -30.560 1.00 82.75 85 ALA A C 1
ATOM 584 O O . ALA A 1 85 ? 1.577 -3.342 -31.523 1.00 82.75 85 ALA A O 1
ATOM 585 N N . GLY A 1 86 ? 2.590 -2.597 -29.662 1.00 75.19 86 GLY A N 1
ATOM 586 C CA . GLY A 1 86 ? 2.076 -1.228 -29.753 1.00 75.19 86 GLY A CA 1
ATOM 587 C C . GLY A 1 86 ? 0.599 -1.047 -29.376 1.00 75.19 86 GLY A C 1
ATOM 588 O O . GLY A 1 86 ? 0.179 0.091 -29.186 1.00 75.19 86 GLY A O 1
ATOM 589 N N . ALA A 1 87 ? -0.176 -2.120 -29.156 1.00 79.88 87 ALA A N 1
ATOM 590 C CA . ALA A 1 87 ? -1.606 -2.046 -28.802 1.00 79.88 87 ALA A CA 1
ATOM 591 C C . ALA A 1 87 ? -1.897 -1.301 -27.484 1.00 79.88 87 ALA A C 1
ATOM 593 O O . ALA A 1 87 ? -3.047 -1.042 -27.137 1.00 79.88 87 ALA A O 1
ATOM 594 N N . GLN A 1 88 ? -0.855 -1.001 -26.718 1.00 76.31 88 GLN A N 1
ATOM 595 C CA . GLN A 1 88 ? -0.947 -0.546 -25.343 1.00 76.31 88 GLN A CA 1
ATOM 596 C C . GLN A 1 88 ? -0.068 0.672 -25.027 1.00 76.31 88 GLN A C 1
ATOM 598 O O . GLN A 1 88 ? -0.054 1.119 -23.880 1.00 76.31 88 GLN A O 1
ATOM 603 N N . GLY A 1 89 ? 0.628 1.221 -26.030 1.00 73.62 89 GLY A N 1
ATOM 604 C CA . GLY A 1 89 ? 1.485 2.401 -25.876 1.00 73.62 89 GLY A CA 1
ATOM 605 C C . GLY A 1 89 ? 2.834 2.148 -25.191 1.00 73.62 89 GLY A C 1
ATOM 606 O O . GLY A 1 89 ? 3.563 3.102 -24.949 1.00 73.62 89 GLY A O 1
ATOM 607 N N . ASP A 1 90 ? 3.176 0.890 -24.899 1.00 75.06 90 ASP A N 1
ATOM 608 C CA . ASP A 1 90 ? 4.473 0.487 -24.346 1.00 75.06 90 ASP A CA 1
ATOM 609 C C . ASP A 1 90 ? 5.324 -0.206 -25.424 1.00 75.06 90 ASP A C 1
ATOM 611 O O . ASP A 1 90 ? 4.797 -0.931 -26.274 1.00 75.06 90 ASP A O 1
ATOM 615 N N . ALA A 1 91 ? 6.647 -0.011 -25.375 1.00 78.00 91 ALA A N 1
ATOM 616 C CA . ALA A 1 91 ? 7.586 -0.690 -26.275 1.00 78.00 91 ALA A CA 1
ATOM 617 C C . ALA A 1 91 ? 7.635 -2.209 -26.023 1.00 78.00 91 ALA A C 1
ATOM 619 O O . ALA A 1 91 ? 7.764 -3.001 -26.955 1.00 78.00 91 ALA A O 1
ATOM 620 N N . ASN A 1 92 ? 7.499 -2.611 -24.756 1.00 84.06 92 ASN A N 1
ATOM 621 C CA . ASN A 1 92 ? 7.455 -4.010 -24.352 1.00 84.06 92 ASN A CA 1
ATOM 622 C C . ASN A 1 92 ? 6.038 -4.571 -24.502 1.00 84.06 92 ASN A C 1
ATOM 624 O O . ASN A 1 92 ? 5.066 -3.986 -24.022 1.00 84.06 92 ASN A O 1
ATOM 628 N N . VAL A 1 93 ? 5.931 -5.737 -25.139 1.00 88.94 93 VAL A N 1
ATOM 629 C CA . VAL A 1 93 ? 4.653 -6.429 -25.327 1.00 88.94 93 VAL A CA 1
ATOM 630 C C . VAL A 1 93 ? 4.290 -7.208 -24.068 1.00 88.94 93 VAL A C 1
ATOM 632 O O . VAL A 1 93 ? 5.037 -8.084 -23.632 1.00 88.94 93 VAL A O 1
ATOM 635 N N . ILE A 1 94 ? 3.115 -6.917 -23.514 1.00 90.44 94 ILE A N 1
ATOM 636 C CA . ILE A 1 94 ? 2.563 -7.638 -22.367 1.00 90.44 94 ILE A CA 1
ATOM 637 C C . ILE A 1 94 ? 2.233 -9.082 -22.750 1.00 90.44 94 ILE A C 1
ATOM 639 O O . ILE A 1 94 ? 1.615 -9.343 -23.787 1.00 90.44 94 ILE A O 1
ATOM 643 N N . GLY A 1 95 ? 2.583 -10.016 -21.871 1.00 94.12 95 GLY A N 1
ATOM 644 C CA . GLY A 1 95 ? 2.265 -11.423 -22.030 1.00 94.12 95 GLY A CA 1
ATOM 645 C C . GLY A 1 95 ? 1.846 -12.145 -20.751 1.00 94.12 95 GLY A C 1
ATOM 646 O O . GLY A 1 95 ? 1.719 -11.558 -19.673 1.00 94.12 95 GLY A O 1
ATOM 647 N N . THR A 1 96 ? 1.612 -13.447 -20.906 1.00 94.81 96 THR A N 1
ATOM 648 C CA . THR A 1 96 ? 1.241 -14.396 -19.854 1.00 94.81 96 THR A CA 1
ATOM 649 C C . THR A 1 96 ? 2.107 -15.654 -19.907 1.00 94.81 96 THR A C 1
ATOM 651 O O . THR A 1 96 ? 2.580 -16.068 -20.970 1.00 94.81 96 THR A O 1
ATOM 654 N N . CYS A 1 97 ? 2.269 -16.287 -18.748 1.00 95.62 97 CYS A N 1
ATOM 655 C CA . CYS A 1 97 ? 2.896 -17.598 -18.618 1.00 95.62 97 CYS A CA 1
ATOM 656 C C . CYS A 1 97 ? 1.918 -18.761 -18.861 1.00 95.62 97 CYS A C 1
ATOM 658 O O . CYS A 1 97 ? 2.324 -19.922 -18.824 1.00 95.62 97 CYS A O 1
ATOM 660 N N . GLY A 1 98 ? 0.635 -18.471 -19.119 1.00 93.44 98 GLY A N 1
ATOM 661 C CA . GLY A 1 98 ? -0.377 -19.481 -19.429 1.00 93.44 98 GLY A CA 1
ATOM 662 C C . GLY A 1 98 ? -0.427 -20.591 -18.376 1.00 93.44 98 GLY A C 1
ATOM 663 O O . GLY A 1 98 ? -0.381 -20.327 -17.176 1.00 93.44 98 GLY A O 1
ATOM 664 N N . THR A 1 99 ? -0.478 -21.844 -18.826 1.00 93.75 99 THR A N 1
ATOM 665 C CA . THR A 1 99 ? -0.519 -23.021 -17.945 1.00 93.75 99 THR A CA 1
ATOM 666 C C . THR A 1 99 ? 0.797 -23.304 -17.223 1.00 93.75 99 THR A C 1
ATOM 668 O O . THR A 1 99 ? 0.783 -24.068 -16.264 1.00 93.75 99 THR A O 1
ATOM 671 N N . ALA A 1 100 ? 1.925 -22.724 -17.654 1.00 93.75 100 ALA A N 1
ATOM 672 C CA . ALA A 1 100 ? 3.192 -22.887 -16.941 1.00 93.75 100 ALA A CA 1
ATOM 673 C C . ALA A 1 100 ? 3.157 -22.182 -15.576 1.00 93.75 100 ALA A C 1
ATOM 675 O O . ALA A 1 100 ? 3.825 -22.617 -14.645 1.00 93.75 100 ALA A O 1
ATOM 676 N N . GLY A 1 101 ? 2.359 -21.117 -15.442 1.00 95.00 101 GLY A N 1
ATOM 677 C CA . GLY A 1 101 ? 2.349 -20.282 -14.245 1.00 95.00 101 GLY A CA 1
ATOM 678 C C . GLY A 1 101 ? 3.621 -19.440 -14.101 1.00 95.00 101 GLY A C 1
ATOM 679 O O . GLY A 1 101 ? 4.574 -19.545 -14.881 1.00 95.00 101 GLY A O 1
ATOM 680 N N . PHE A 1 102 ? 3.623 -18.548 -13.115 1.00 96.31 102 PHE A N 1
ATOM 681 C CA . PHE A 1 102 ? 4.758 -17.664 -12.866 1.00 96.31 102 PHE A CA 1
ATOM 682 C C . PHE A 1 102 ? 5.885 -18.368 -12.111 1.00 96.31 102 PHE A C 1
ATOM 684 O O . PHE A 1 102 ? 5.675 -19.353 -11.407 1.00 96.31 102 PHE A O 1
ATOM 691 N N . PHE A 1 103 ? 7.095 -17.829 -12.233 1.00 95.31 103 PHE A N 1
ATOM 692 C CA . PHE A 1 103 ? 8.173 -18.159 -11.310 1.00 95.31 103 PHE A CA 1
ATOM 693 C C . PHE A 1 103 ? 7.939 -17.420 -9.986 1.00 95.31 103 PHE A C 1
ATOM 695 O O . PHE A 1 103 ? 7.912 -16.187 -9.960 1.00 95.31 103 PHE A O 1
ATOM 702 N N . TYR A 1 104 ? 7.742 -18.164 -8.899 1.00 94.31 104 TYR A N 1
ATOM 703 C CA . TYR A 1 104 ? 7.484 -17.599 -7.577 1.00 94.31 104 TYR A CA 1
ATOM 704 C C . TYR A 1 104 ? 8.778 -17.415 -6.783 1.00 94.31 104 TYR A C 1
ATOM 706 O O . TYR A 1 104 ? 9.739 -18.164 -6.936 1.00 94.31 104 TYR A O 1
ATOM 714 N N . LEU A 1 105 ? 8.762 -16.432 -5.891 1.00 92.38 105 LEU A N 1
ATOM 715 C CA . LEU A 1 105 ? 9.715 -16.201 -4.814 1.00 92.38 105 LEU A CA 1
ATOM 716 C C . LEU A 1 105 ? 9.009 -16.450 -3.471 1.00 92.38 105 LEU A C 1
ATOM 718 O O . LEU A 1 105 ? 7.793 -16.247 -3.379 1.00 92.38 105 LEU A O 1
ATOM 722 N N . PRO A 1 106 ? 9.722 -16.873 -2.414 1.00 91.25 106 PRO A N 1
ATOM 723 C CA . PRO A 1 106 ? 9.116 -17.014 -1.099 1.00 91.25 106 PRO A CA 1
ATOM 724 C C . PRO A 1 106 ? 8.710 -15.642 -0.542 1.00 91.25 106 PRO A C 1
ATOM 726 O O . PRO A 1 106 ? 9.321 -14.625 -0.862 1.00 91.25 106 PRO A O 1
ATOM 729 N N . VAL A 1 107 ? 7.701 -15.620 0.335 1.00 88.69 107 VAL A N 1
ATOM 730 C CA . VAL A 1 107 ? 7.248 -14.383 1.005 1.00 88.69 107 VAL A CA 1
ATOM 731 C C . VAL A 1 107 ? 8.363 -13.775 1.859 1.00 88.69 107 VAL A C 1
ATOM 733 O O . VAL A 1 107 ? 8.558 -12.565 1.850 1.00 88.69 107 VAL A O 1
ATOM 736 N N . SER A 1 108 ? 9.111 -14.621 2.574 1.00 84.56 108 SER A N 1
ATOM 737 C CA . SER A 1 108 ? 10.305 -14.220 3.315 1.00 84.56 108 SER A CA 1
ATOM 738 C C . SER A 1 108 ? 11.555 -14.574 2.521 1.00 84.56 108 SER A C 1
ATOM 740 O O . SER A 1 108 ? 11.766 -15.734 2.160 1.00 84.56 108 SER A O 1
ATOM 742 N N . THR A 1 109 ? 12.425 -13.591 2.303 1.00 77.94 109 THR A N 1
ATOM 743 C CA . THR A 1 109 ? 13.717 -13.789 1.632 1.00 77.94 109 THR A CA 1
ATOM 744 C C . THR A 1 109 ? 14.646 -14.715 2.416 1.00 77.94 109 THR A C 1
ATOM 746 O O . THR A 1 109 ? 15.484 -15.379 1.810 1.00 77.94 109 THR A O 1
ATOM 749 N N . ALA A 1 110 ? 14.458 -14.859 3.733 1.00 80.12 110 ALA A N 1
ATOM 750 C CA . ALA A 1 110 ? 15.187 -15.835 4.544 1.00 80.12 110 ALA A CA 1
ATOM 751 C C . ALA A 1 110 ? 14.978 -17.274 4.042 1.00 80.12 110 ALA A C 1
ATOM 753 O O . ALA A 1 110 ? 15.872 -18.109 4.163 1.00 80.12 110 ALA A O 1
ATOM 754 N N . CYS A 1 111 ? 13.832 -17.554 3.416 1.00 84.31 111 CYS A N 1
ATOM 755 C CA . CYS A 1 111 ? 13.503 -18.859 2.851 1.00 84.31 111 CYS A CA 1
ATOM 756 C C . CYS A 1 111 ? 14.142 -19.132 1.483 1.00 84.31 111 CYS A C 1
ATOM 758 O O . CYS A 1 111 ? 13.984 -20.229 0.953 1.00 84.31 111 CYS A O 1
ATOM 760 N N . LEU A 1 112 ? 14.881 -18.171 0.916 1.00 79.38 112 LEU A N 1
ATOM 761 C CA . LEU A 1 112 ? 15.778 -18.429 -0.214 1.00 79.38 112 LEU A CA 1
ATOM 762 C C . LEU A 1 112 ? 17.045 -19.177 0.226 1.00 79.38 112 LEU A C 1
ATOM 764 O O . LEU A 1 112 ? 17.720 -19.775 -0.607 1.00 79.38 112 LEU A O 1
ATOM 768 N N . ASN A 1 113 ? 17.378 -19.150 1.521 1.00 77.06 113 ASN A N 1
ATOM 769 C CA . ASN A 1 113 ? 18.506 -19.892 2.067 1.00 77.06 113 ASN A CA 1
ATOM 770 C C . ASN A 1 113 ? 18.070 -21.328 2.425 1.00 77.06 113 ASN A C 1
ATOM 772 O O . ASN A 1 113 ? 17.219 -21.492 3.292 1.00 77.06 113 ASN A O 1
ATOM 776 N N . PRO A 1 114 ? 18.671 -22.387 1.854 1.00 67.88 114 PRO A N 1
ATOM 777 C CA . PRO A 1 114 ? 18.325 -23.770 2.198 1.00 67.88 114 PRO A CA 1
ATOM 778 C C . PRO A 1 114 ? 18.483 -24.102 3.693 1.00 67.88 114 PRO A C 1
ATOM 780 O O . PRO A 1 114 ? 17.803 -24.990 4.203 1.00 67.88 114 PRO A O 1
ATOM 783 N N . ALA A 1 115 ? 19.353 -23.381 4.410 1.00 67.25 115 ALA A N 1
ATOM 784 C CA . ALA A 1 115 ? 19.626 -23.608 5.827 1.00 67.25 115 ALA A CA 1
ATOM 785 C C . ALA A 1 115 ? 18.486 -23.179 6.769 1.00 67.25 115 ALA A C 1
ATOM 787 O O . ALA A 1 115 ? 18.457 -23.629 7.911 1.00 67.25 115 ALA A O 1
ATOM 788 N N . THR A 1 116 ? 17.545 -22.332 6.332 1.00 74.88 116 THR A N 1
ATOM 789 C CA . THR A 1 116 ? 16.423 -21.887 7.184 1.00 74.88 116 THR A CA 1
ATOM 790 C C . THR A 1 116 ? 15.298 -22.913 7.294 1.00 74.88 116 THR A C 1
ATOM 792 O O . THR A 1 116 ? 14.400 -22.731 8.111 1.00 74.88 116 THR A O 1
ATOM 795 N N . GLY A 1 117 ? 15.324 -23.999 6.509 1.00 78.06 117 GLY A N 1
ATOM 796 C CA . GLY A 1 117 ? 14.366 -25.101 6.653 1.00 78.06 117 GLY A CA 1
ATOM 797 C C . GLY A 1 117 ? 12.913 -24.728 6.337 1.00 78.06 117 GLY A C 1
ATOM 798 O O . GLY A 1 117 ? 11.999 -25.429 6.761 1.00 78.06 117 GLY A O 1
ATOM 799 N N . CYS A 1 118 ? 12.672 -23.649 5.581 1.00 82.06 118 CYS A N 1
ATOM 800 C CA . CYS A 1 118 ? 11.321 -23.163 5.280 1.00 82.06 118 CYS A CA 1
ATOM 801 C C . CYS A 1 118 ? 10.457 -24.114 4.424 1.00 82.06 118 CYS A C 1
ATOM 803 O O . CYS A 1 118 ? 9.295 -23.804 4.177 1.00 82.06 118 CYS A O 1
ATOM 805 N N . ASN A 1 119 ? 11.007 -25.227 3.916 1.00 82.75 119 ASN A N 1
ATOM 806 C CA . ASN A 1 119 ? 10.325 -26.177 3.022 1.00 82.75 119 ASN A CA 1
ATOM 807 C C . ASN A 1 119 ? 9.629 -25.518 1.814 1.00 82.75 119 ASN A C 1
ATOM 809 O O . ASN A 1 119 ? 8.619 -26.013 1.313 1.00 82.75 119 ASN A O 1
ATOM 813 N N . TRP A 1 120 ? 10.153 -24.386 1.339 1.00 87.88 120 TRP A N 1
ATOM 814 C CA . TRP A 1 120 ? 9.595 -23.688 0.190 1.00 87.88 120 TRP A CA 1
ATOM 815 C C . TRP A 1 120 ? 9.886 -24.467 -1.095 1.00 87.88 120 TRP A C 1
ATOM 817 O O . TRP A 1 120 ? 11.038 -24.741 -1.422 1.00 87.88 120 TRP A O 1
ATOM 827 N N . THR A 1 121 ? 8.835 -24.827 -1.831 1.00 85.25 121 THR A N 1
ATOM 828 C CA . THR A 1 121 ? 8.927 -25.719 -3.000 1.00 85.25 121 THR A CA 1
ATOM 829 C C . THR A 1 121 ? 9.005 -24.980 -4.336 1.00 85.25 121 THR A C 1
ATOM 831 O O . THR A 1 121 ? 8.986 -25.617 -5.385 1.00 85.25 121 THR A O 1
ATOM 834 N N . GLY A 1 122 ? 9.038 -23.643 -4.335 1.00 84.25 122 GLY A N 1
ATOM 835 C CA . GLY A 1 122 ? 9.048 -22.852 -5.573 1.00 84.25 122 GLY A CA 1
ATOM 836 C C . GLY A 1 122 ? 7.691 -22.705 -6.269 1.00 84.25 122 GLY A C 1
ATOM 837 O O . GLY A 1 122 ? 7.606 -22.044 -7.299 1.00 84.25 122 GLY A O 1
ATOM 838 N N . THR A 1 123 ? 6.627 -23.308 -5.729 1.00 85.50 123 THR A N 1
ATOM 839 C CA . THR A 1 123 ? 5.303 -23.383 -6.385 1.00 85.50 123 THR A CA 1
ATOM 840 C C . THR A 1 123 ? 4.283 -22.370 -5.866 1.00 85.50 123 THR A C 1
ATOM 842 O O . THR A 1 123 ? 3.197 -22.245 -6.424 1.00 85.50 123 THR A O 1
ATOM 845 N N . ALA A 1 124 ? 4.619 -21.644 -4.801 1.00 87.44 124 ALA A N 1
ATOM 846 C CA . ALA A 1 124 ? 3.762 -20.645 -4.174 1.00 87.44 124 ALA A CA 1
ATOM 847 C C . ALA A 1 124 ? 4.603 -19.480 -3.644 1.00 87.44 124 ALA A C 1
ATOM 849 O O . ALA A 1 124 ? 5.801 -19.630 -3.408 1.00 87.44 124 ALA A O 1
ATOM 850 N N . GLY A 1 125 ? 3.970 -18.332 -3.414 1.00 91.75 125 GLY A N 1
ATOM 851 C CA . GLY A 1 125 ? 4.615 -17.142 -2.864 1.00 91.75 125 GLY A CA 1
ATOM 852 C C . GLY A 1 125 ? 4.256 -15.903 -3.671 1.00 91.75 125 GLY A C 1
ATOM 853 O O . GLY A 1 125 ? 3.088 -15.692 -3.989 1.00 91.75 125 GLY A O 1
ATOM 854 N N . ILE A 1 126 ? 5.256 -15.098 -4.018 1.00 95.00 126 ILE A N 1
ATOM 855 C CA . ILE A 1 126 ? 5.095 -13.871 -4.799 1.00 95.00 126 ILE A CA 1
ATOM 856 C C . ILE A 1 126 ? 5.769 -14.069 -6.163 1.00 95.00 126 ILE A C 1
ATOM 858 O O . ILE A 1 126 ? 6.968 -14.340 -6.196 1.00 95.00 126 ILE A O 1
ATOM 862 N N . PRO A 1 127 ? 5.054 -13.952 -7.293 1.00 95.62 127 PRO A N 1
ATOM 863 C CA . PRO A 1 127 ? 5.659 -13.987 -8.620 1.00 95.62 127 PRO A CA 1
ATOM 864 C C . PRO A 1 127 ? 6.794 -12.980 -8.759 1.00 95.62 127 PRO A C 1
ATOM 866 O O . PRO A 1 127 ? 6.622 -11.812 -8.418 1.00 95.62 127 PRO A O 1
ATOM 869 N N . ALA A 1 128 ? 7.922 -13.397 -9.334 1.00 94.44 128 ALA A N 1
ATOM 870 C CA . ALA A 1 128 ? 9.037 -12.492 -9.606 1.00 94.44 128 ALA A CA 1
ATOM 871 C C . ALA A 1 128 ? 8.606 -11.320 -10.501 1.00 94.44 128 ALA A C 1
ATOM 873 O O . ALA A 1 128 ? 9.050 -10.200 -10.309 1.00 94.44 128 ALA A O 1
ATOM 874 N N . VAL A 1 129 ? 7.678 -11.548 -11.433 1.00 95.69 129 VAL A N 1
ATOM 875 C CA . VAL A 1 129 ? 7.129 -10.504 -12.316 1.00 95.69 129 VAL A CA 1
ATOM 876 C C . VAL A 1 129 ? 6.087 -9.599 -11.651 1.00 95.69 129 VAL A C 1
ATOM 878 O O . VAL A 1 129 ? 5.493 -8.760 -12.333 1.00 95.69 129 VAL A O 1
ATOM 881 N N . SER A 1 130 ? 5.836 -9.749 -10.349 1.00 95.81 130 SER A N 1
ATOM 882 C CA . SER A 1 130 ? 4.868 -8.913 -9.644 1.00 95.81 130 SER A CA 1
ATOM 883 C C . SER A 1 130 ? 5.185 -7.431 -9.809 1.00 95.81 130 SER A C 1
ATOM 885 O O . SER A 1 130 ? 6.345 -7.031 -9.739 1.00 95.81 130 SER A O 1
ATOM 887 N N . SER A 1 131 ? 4.147 -6.619 -10.033 1.00 93.50 131 SER A N 1
ATOM 888 C CA . SER A 1 131 ? 4.187 -5.183 -10.356 1.00 93.50 131 SER A CA 1
ATOM 889 C C . SER A 1 131 ? 4.622 -4.796 -11.766 1.00 93.50 131 SER A C 1
ATOM 891 O O . SER A 1 131 ? 4.578 -3.609 -12.108 1.00 93.50 131 SER A O 1
ATOM 893 N N . SER A 1 132 ? 4.983 -5.761 -12.617 1.00 90.69 132 SER A N 1
ATOM 894 C CA . SER A 1 132 ? 5.320 -5.464 -14.010 1.00 90.69 132 SER A CA 1
ATOM 895 C C . SER A 1 132 ? 4.186 -4.686 -14.679 1.00 90.69 132 SER A C 1
ATOM 897 O O . SER A 1 132 ? 3.003 -5.018 -14.550 1.00 90.69 132 SER A O 1
ATOM 899 N N . TYR A 1 133 ? 4.551 -3.631 -15.409 1.00 88.06 133 TYR A N 1
ATOM 900 C CA . TYR A 1 133 ? 3.618 -2.731 -16.095 1.00 88.06 133 TYR A CA 1
ATOM 901 C C . TYR A 1 133 ? 2.681 -1.929 -15.178 1.00 88.06 133 TYR A C 1
ATOM 903 O O . TYR A 1 133 ? 1.667 -1.418 -15.670 1.00 88.06 133 TYR A O 1
ATOM 911 N N . LEU A 1 134 ? 2.951 -1.827 -13.869 1.00 88.88 134 LEU A N 1
ATOM 912 C CA . LEU A 1 134 ? 2.295 -0.826 -13.020 1.00 88.88 134 LEU A CA 1
ATOM 913 C C . LEU A 1 134 ? 2.767 0.575 -13.414 1.00 88.88 134 LEU A C 1
ATOM 915 O O . LEU A 1 134 ? 1.946 1.442 -13.709 1.00 88.88 134 LEU A O 1
ATOM 919 N N . VAL A 1 135 ? 4.087 0.765 -13.441 1.00 84.25 135 VAL A N 1
ATOM 920 C CA . VAL A 1 135 ? 4.745 1.952 -13.993 1.00 84.25 135 VAL A CA 1
ATOM 921 C C . VAL A 1 135 ? 5.011 1.679 -15.468 1.00 84.25 135 VAL A C 1
ATOM 923 O O . VAL A 1 135 ? 5.622 0.669 -15.816 1.00 84.25 135 VAL A O 1
ATOM 926 N N . SER A 1 136 ? 4.498 2.541 -16.340 1.00 83.44 136 SER A N 1
ATOM 927 C CA . SER A 1 136 ? 4.557 2.356 -17.794 1.00 83.44 136 SER A CA 1
ATOM 928 C C . SER A 1 136 ? 4.529 3.706 -18.511 1.00 83.44 136 SER A C 1
ATOM 930 O O . SER A 1 136 ? 4.184 4.710 -17.886 1.00 83.44 136 SER A O 1
ATOM 932 N N . ALA A 1 137 ? 4.849 3.740 -19.809 1.00 80.81 137 ALA A N 1
ATOM 933 C CA . ALA A 1 137 ? 4.719 4.966 -20.608 1.00 80.81 137 ALA A CA 1
ATOM 934 C C . ALA A 1 137 ? 3.245 5.366 -20.797 1.00 80.81 137 ALA A C 1
ATOM 936 O O . ALA A 1 137 ? 2.923 6.524 -21.059 1.00 80.81 137 ALA A O 1
ATOM 937 N N . ASN A 1 138 ? 2.331 4.409 -20.633 1.00 86.38 138 ASN A N 1
ATOM 938 C CA . ASN A 1 138 ? 0.899 4.640 -20.649 1.00 86.38 138 ASN A CA 1
ATOM 939 C C . ASN A 1 138 ? 0.372 4.994 -19.245 1.00 86.38 138 ASN A C 1
ATOM 941 O O . ASN A 1 138 ? -0.099 4.137 -18.502 1.00 86.38 138 ASN A O 1
ATOM 945 N N . PHE A 1 139 ? 0.390 6.273 -18.872 1.00 87.12 139 PHE A N 1
ATOM 946 C CA . PHE A 1 139 ? -0.070 6.721 -17.545 1.00 87.12 139 PHE A CA 1
ATOM 947 C C . PHE A 1 139 ? -1.555 6.444 -17.268 1.00 87.12 139 PHE A C 1
ATOM 949 O O . PHE A 1 139 ? -1.941 6.269 -16.111 1.00 87.12 139 PHE A O 1
ATOM 956 N N . PHE A 1 140 ? -2.388 6.319 -18.308 1.00 90.88 140 PHE A N 1
ATOM 957 C CA . PHE A 1 140 ? -3.786 5.906 -18.150 1.00 90.88 140 PHE A CA 1
ATOM 958 C C . PHE A 1 140 ? -3.892 4.498 -17.570 1.00 90.88 140 PHE A C 1
ATOM 960 O O . PHE A 1 140 ? -4.759 4.235 -16.743 1.00 90.88 140 PHE A O 1
ATOM 967 N N . ARG A 1 141 ? -2.963 3.607 -17.927 1.00 89.62 141 ARG A N 1
ATOM 968 C CA . ARG A 1 141 ? -2.873 2.269 -17.343 1.00 89.62 141 ARG A CA 1
ATOM 969 C C . ARG A 1 141 ? -2.590 2.340 -15.848 1.00 89.62 141 ARG A C 1
ATOM 971 O O . ARG A 1 141 ? -3.232 1.620 -15.088 1.00 89.62 141 ARG A O 1
ATOM 978 N N . THR A 1 142 ? -1.646 3.176 -15.420 1.00 90.88 142 THR A N 1
ATOM 979 C CA . THR A 1 142 ? -1.337 3.361 -13.995 1.00 90.88 142 THR A CA 1
ATOM 980 C C . THR A 1 142 ? -2.555 3.919 -13.257 1.00 90.88 142 THR A C 1
ATOM 982 O O . THR A 1 142 ? -2.986 3.316 -12.273 1.00 90.88 142 THR A O 1
ATOM 985 N N . ARG A 1 143 ? -3.191 4.971 -13.796 1.00 94.50 143 ARG A N 1
ATOM 986 C CA . ARG A 1 143 ? -4.438 5.547 -13.265 1.00 94.50 143 ARG A CA 1
ATOM 987 C C . ARG A 1 143 ? -5.528 4.492 -13.091 1.00 94.50 143 ARG A C 1
ATOM 989 O O . ARG A 1 143 ? -6.107 4.356 -12.017 1.00 94.50 143 ARG A O 1
ATOM 996 N N . ASP A 1 144 ? -5.813 3.744 -14.150 1.00 94.56 144 ASP A N 1
ATOM 997 C CA . ASP A 1 144 ? -6.914 2.783 -14.162 1.00 94.56 144 ASP A CA 1
ATOM 998 C C . ASP A 1 144 ? -6.604 1.572 -13.275 1.00 94.56 144 ASP A C 1
ATOM 1000 O O . ASP A 1 144 ? -7.515 0.999 -12.691 1.00 94.56 144 ASP A O 1
ATOM 1004 N N . THR A 1 145 ? -5.326 1.236 -13.074 1.00 94.06 145 THR A N 1
ATOM 1005 C CA . THR A 1 145 ? -4.911 0.216 -12.097 1.00 94.06 145 THR A CA 1
ATOM 1006 C C . THR A 1 145 ? -5.228 0.650 -10.668 1.00 94.06 145 THR A C 1
ATOM 1008 O O . THR A 1 145 ? -5.739 -0.149 -9.890 1.00 94.06 145 THR A O 1
ATOM 1011 N N . PHE A 1 146 ? -4.959 1.910 -10.321 1.00 95.75 146 PHE A N 1
ATOM 1012 C CA . PHE A 1 146 ? -5.268 2.453 -8.996 1.00 95.75 146 PHE A CA 1
ATOM 1013 C C . PHE A 1 146 ? -6.784 2.546 -8.779 1.00 95.75 146 PHE A C 1
ATOM 1015 O O . PHE A 1 146 ? -7.286 2.172 -7.726 1.00 95.75 146 PHE A O 1
ATOM 1022 N N . ARG A 1 147 ? -7.543 2.953 -9.802 1.00 96.31 147 ARG A N 1
ATOM 1023 C CA . ARG A 1 147 ? -9.015 2.974 -9.735 1.00 96.31 147 ARG A CA 1
ATOM 1024 C C . ARG A 1 147 ? -9.632 1.580 -9.664 1.00 96.31 147 ARG A C 1
ATOM 1026 O O . ARG A 1 147 ? -10.660 1.405 -9.017 1.00 96.31 147 ARG A O 1
ATOM 1033 N N . GLN A 1 148 ? -9.030 0.594 -10.326 1.00 96.62 148 GLN A N 1
ATOM 1034 C CA . GLN A 1 148 ? -9.454 -0.796 -10.201 1.00 96.62 148 GLN A CA 1
ATOM 1035 C C . GLN A 1 148 ? -9.249 -1.299 -8.768 1.00 96.62 148 GLN A C 1
ATOM 1037 O O . GLN A 1 148 ? -10.095 -2.035 -8.269 1.00 96.62 148 GLN A O 1
ATOM 1042 N N . ASP A 1 149 ? -8.186 -0.861 -8.089 1.00 96.19 149 ASP A N 1
ATOM 1043 C CA . ASP A 1 149 ? -7.921 -1.256 -6.705 1.00 96.19 149 ASP A CA 1
ATOM 1044 C C . ASP A 1 149 ? -9.031 -0.817 -5.742 1.00 96.19 149 ASP A C 1
ATOM 1046 O O . ASP A 1 149 ? -9.533 -1.638 -4.977 1.00 96.19 149 ASP A O 1
ATOM 1050 N N . MET A 1 150 ? -9.528 0.416 -5.889 1.00 96.88 150 MET A N 1
ATOM 1051 C CA . MET A 1 150 ? -10.675 0.929 -5.123 1.00 96.88 150 MET A CA 1
ATOM 1052 C C . MET A 1 150 ? -11.892 -0.002 -5.208 1.00 96.88 150 MET A C 1
ATOM 1054 O O . MET A 1 150 ? -12.590 -0.254 -4.217 1.00 96.88 150 MET A O 1
ATOM 1058 N N . ILE A 1 151 ? -12.160 -0.521 -6.410 1.00 96.62 151 ILE A N 1
ATOM 1059 C CA . ILE A 1 151 ? -13.256 -1.457 -6.665 1.00 96.62 151 ILE A CA 1
ATOM 1060 C C . ILE A 1 151 ? -12.930 -2.809 -6.036 1.00 96.62 151 ILE A C 1
ATOM 1062 O O . ILE A 1 151 ? -13.767 -3.361 -5.323 1.00 96.62 151 ILE A O 1
ATOM 1066 N N . ASP A 1 152 ? -11.729 -3.329 -6.267 1.00 97.88 152 ASP A N 1
ATOM 1067 C CA . ASP A 1 152 ? -11.300 -4.643 -5.797 1.00 97.88 152 ASP A CA 1
ATOM 1068 C C . ASP A 1 152 ? -11.326 -4.737 -4.264 1.00 97.88 152 ASP A C 1
ATOM 1070 O O . ASP A 1 152 ? -11.912 -5.679 -3.724 1.00 97.88 152 ASP A O 1
ATOM 1074 N N . GLN A 1 153 ? -10.795 -3.738 -3.549 1.00 97.56 153 GLN A N 1
ATOM 1075 C CA . GLN A 1 153 ? -10.845 -3.695 -2.082 1.00 97.56 153 GLN A CA 1
ATOM 1076 C C . GLN A 1 153 ? -12.283 -3.556 -1.568 1.00 97.56 153 GLN A C 1
ATOM 1078 O O . GLN A 1 153 ? -12.679 -4.222 -0.607 1.00 97.56 153 GLN A O 1
ATOM 1083 N N . SER A 1 154 ? -13.116 -2.752 -2.238 1.00 95.75 154 SER A N 1
ATOM 1084 C CA . SER A 1 154 ? -14.540 -2.639 -1.897 1.00 95.75 154 SER A CA 1
ATOM 1085 C C . SER A 1 154 ? -15.290 -3.963 -2.089 1.00 95.75 154 SER A C 1
ATOM 1087 O O . SER A 1 154 ? -16.160 -4.308 -1.282 1.00 95.75 154 SER A O 1
ATOM 1089 N N . GLN A 1 155 ? -14.953 -4.726 -3.134 1.00 95.81 155 GLN A N 1
ATOM 1090 C CA . GLN A 1 155 ? -15.526 -6.049 -3.382 1.00 95.81 155 GLN A CA 1
ATOM 1091 C C . GLN A 1 155 ? -15.020 -7.097 -2.393 1.00 95.81 155 GLN A C 1
ATOM 1093 O O . GLN A 1 155 ? -15.835 -7.901 -1.943 1.00 95.81 155 GLN A O 1
ATOM 1098 N N . LEU A 1 156 ? -13.739 -7.065 -2.006 1.00 95.94 156 LEU A N 1
ATOM 1099 C CA . LEU A 1 156 ? -13.204 -7.928 -0.951 1.00 95.94 156 LEU A CA 1
ATOM 1100 C C . LEU A 1 156 ? -14.014 -7.753 0.333 1.00 95.94 156 LEU A C 1
ATOM 1102 O O . LEU A 1 156 ? -14.587 -8.725 0.822 1.00 95.94 156 LEU A O 1
ATOM 1106 N N . VAL A 1 157 ? -14.137 -6.513 0.824 1.00 95.69 157 VAL A N 1
ATOM 1107 C CA . VAL A 1 157 ? -14.923 -6.211 2.030 1.00 95.69 157 VAL A CA 1
ATOM 1108 C C . VAL A 1 157 ? -16.360 -6.706 1.873 1.00 95.69 157 VAL A C 1
ATOM 1110 O O . VAL A 1 157 ? -16.874 -7.379 2.761 1.00 95.69 157 VAL A O 1
ATOM 1113 N N . ARG A 1 158 ? -17.010 -6.438 0.732 1.00 91.75 158 ARG A N 1
ATOM 1114 C CA . ARG A 1 158 ? -18.385 -6.903 0.481 1.00 91.75 158 ARG A CA 1
ATOM 1115 C C . ARG A 1 158 ? -18.512 -8.430 0.527 1.00 91.75 158 ARG A C 1
ATOM 1117 O O . ARG A 1 158 ? -19.534 -8.923 0.995 1.00 91.75 158 ARG A O 1
ATOM 1124 N N . ALA A 1 159 ? -17.531 -9.159 0.001 1.00 90.38 159 ALA A N 1
ATOM 1125 C CA . ALA A 1 159 ? -17.578 -10.612 -0.122 1.00 90.38 159 ALA A CA 1
ATOM 1126 C C . ALA A 1 159 ? -17.317 -11.330 1.209 1.00 90.38 159 ALA A C 1
ATOM 1128 O O . ALA A 1 159 ? -17.957 -12.345 1.477 1.00 90.38 159 ALA A O 1
ATOM 1129 N N . VAL A 1 160 ? -16.396 -10.817 2.034 1.00 89.62 160 VAL A N 1
ATOM 1130 C CA . VAL A 1 160 ? -15.956 -11.508 3.262 1.00 89.62 160 VAL A CA 1
ATOM 1131 C C . VAL A 1 160 ? -16.620 -10.973 4.531 1.00 89.62 160 VAL A C 1
ATOM 1133 O O . VAL A 1 160 ? -16.833 -11.732 5.471 1.00 89.62 160 VAL A O 1
ATOM 1136 N N . ALA A 1 161 ? -17.002 -9.694 4.556 1.00 87.75 161 ALA A N 1
ATOM 1137 C CA . ALA A 1 161 ? -17.654 -9.044 5.691 1.00 87.75 161 ALA A CA 1
ATOM 1138 C C . ALA A 1 161 ? -19.146 -8.816 5.417 1.00 87.75 161 ALA A C 1
ATOM 1140 O O . ALA A 1 161 ? -19.650 -7.690 5.382 1.00 87.75 161 ALA A O 1
ATOM 1141 N N . PHE A 1 162 ? -19.856 -9.910 5.163 1.00 76.56 162 PHE A N 1
ATOM 1142 C CA . PHE A 1 162 ? -21.285 -9.891 4.877 1.00 76.56 162 PHE A CA 1
ATOM 1143 C C . PHE A 1 162 ? -22.106 -10.043 6.165 1.00 76.56 162 PHE A C 1
ATOM 1145 O O . PHE A 1 162 ? -21.716 -10.753 7.088 1.00 76.56 162 PHE A O 1
ATOM 1152 N N . ALA A 1 163 ? -23.272 -9.396 6.221 1.00 73.00 163 ALA A N 1
ATOM 1153 C CA . ALA A 1 163 ? -24.269 -9.662 7.251 1.00 73.00 163 ALA A CA 1
ATOM 1154 C C . ALA A 1 163 ? -25.181 -10.804 6.759 1.00 73.00 163 ALA A C 1
ATOM 1156 O O . ALA A 1 163 ? -25.952 -10.583 5.817 1.00 73.00 163 ALA A O 1
ATOM 1157 N N . PRO A 1 164 ? -25.098 -12.025 7.321 1.00 67.31 164 PRO A N 1
ATOM 1158 C CA . PRO A 1 164 ? -25.920 -13.139 6.867 1.00 67.31 164 PRO A CA 1
ATOM 1159 C C . PRO A 1 164 ? -27.408 -12.851 7.095 1.00 67.31 164 PRO A C 1
ATOM 1161 O O . PRO A 1 164 ? -27.844 -12.600 8.216 1.00 67.31 164 PRO A O 1
ATOM 1164 N N . THR A 1 165 ? -28.210 -12.933 6.032 1.00 69.94 165 THR A N 1
ATOM 1165 C CA . THR A 1 165 ? -29.683 -12.884 6.104 1.00 69.94 165 THR A CA 1
ATOM 1166 C C . THR A 1 165 ? -30.309 -14.274 6.282 1.00 69.94 165 THR A C 1
ATOM 1168 O O . THR A 1 165 ? -31.512 -14.392 6.507 1.00 69.94 165 THR A O 1
ATOM 1171 N N . GLY A 1 166 ? -29.494 -15.331 6.211 1.00 70.12 166 GLY A N 1
ATOM 1172 C CA . GLY A 1 166 ? -29.875 -16.739 6.313 1.00 70.12 166 GLY A CA 1
ATOM 1173 C C . GLY A 1 166 ? -28.721 -17.595 6.840 1.00 70.12 166 GLY A C 1
ATOM 1174 O O . GLY A 1 166 ? -27.688 -17.062 7.246 1.00 70.12 166 GLY A O 1
ATOM 1175 N N . ALA A 1 167 ? -28.902 -18.918 6.864 1.00 70.19 167 ALA A N 1
ATOM 1176 C CA . ALA A 1 167 ? -27.810 -19.831 7.199 1.00 70.19 167 ALA A CA 1
ATOM 1177 C C . ALA A 1 167 ? -26.629 -19.623 6.225 1.00 70.19 167 ALA A C 1
ATOM 1179 O O . ALA A 1 167 ? -26.869 -19.325 5.050 1.00 70.19 167 ALA A O 1
ATOM 1180 N N . PRO A 1 168 ? -25.374 -19.751 6.687 1.00 69.44 168 PRO A N 1
ATOM 1181 C CA . PRO A 1 168 ? -24.222 -19.625 5.804 1.00 69.44 168 PRO A CA 1
ATOM 1182 C C . PRO A 1 168 ? -24.285 -20.659 4.671 1.00 69.44 168 PRO A C 1
ATOM 1184 O O . PRO A 1 168 ? -24.737 -21.785 4.898 1.00 69.44 168 PRO A O 1
ATOM 1187 N N . PRO A 1 169 ? -23.844 -20.300 3.454 1.00 74.69 169 PRO A N 1
ATOM 1188 C CA . PRO A 1 169 ? -23.796 -21.248 2.351 1.00 74.69 169 PRO A CA 1
ATOM 1189 C C . PRO A 1 169 ? -22.785 -22.362 2.654 1.00 74.69 169 PRO A C 1
ATOM 1191 O 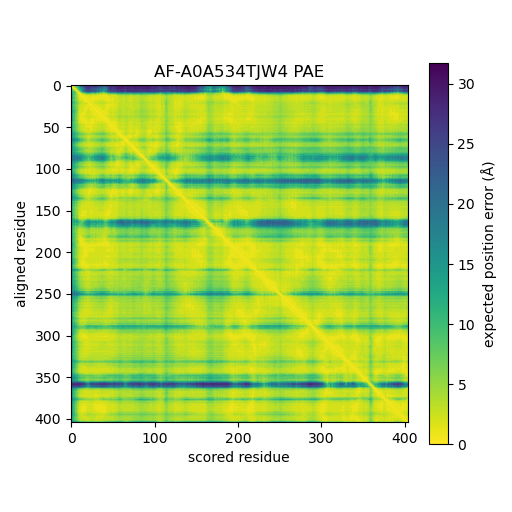O . PRO A 1 169 ? -21.677 -22.090 3.113 1.00 74.69 169 PRO A O 1
ATOM 1194 N N . THR A 1 170 ? -23.170 -23.606 2.373 1.00 79.69 170 THR A N 1
ATOM 1195 C CA . THR A 1 170 ? -22.312 -24.794 2.495 1.00 79.69 170 THR A CA 1
ATOM 1196 C C . THR A 1 170 ? -21.550 -25.051 1.198 1.00 79.69 170 THR A C 1
ATOM 1198 O O . THR A 1 170 ? -22.115 -24.868 0.117 1.00 79.69 170 THR A O 1
ATOM 1201 N N . GLY A 1 171 ? -20.315 -25.548 1.286 1.00 83.56 171 GLY A N 1
ATOM 1202 C CA . GLY A 1 171 ? -19.497 -25.887 0.113 1.00 83.56 171 GLY A CA 1
ATOM 1203 C C . GLY A 1 171 ? -18.690 -24.707 -0.432 1.00 83.56 171 GLY A C 1
ATOM 1204 O O . GLY A 1 171 ? -18.204 -24.752 -1.562 1.00 83.56 171 GLY A O 1
ATOM 1205 N N . HIS A 1 172 ? -18.559 -23.640 0.358 1.00 86.62 172 HIS A N 1
ATOM 1206 C CA . HIS A 1 172 ? -17.687 -22.515 0.063 1.00 86.62 172 HIS A CA 1
ATOM 1207 C C . HIS A 1 172 ? -16.555 -22.475 1.090 1.00 86.62 172 HIS A C 1
ATOM 1209 O O . HIS A 1 172 ? -16.786 -22.166 2.259 1.00 86.62 172 HIS A O 1
ATOM 1215 N N . ASN A 1 173 ? -15.321 -22.700 0.628 1.00 89.69 173 ASN A N 1
ATOM 1216 C CA . ASN A 1 173 ? -14.139 -22.915 1.472 1.00 89.69 173 ASN A CA 1
ATOM 1217 C C . ASN A 1 173 ? -13.977 -21.901 2.617 1.00 89.69 173 ASN A C 1
ATOM 1219 O O . ASN A 1 173 ? -13.650 -22.293 3.733 1.00 89.69 173 ASN A O 1
ATOM 1223 N N . LEU A 1 174 ? -14.217 -20.607 2.368 1.00 86.31 174 LEU A N 1
ATOM 1224 C CA . LEU A 1 174 ? -14.121 -19.579 3.412 1.00 86.31 174 LEU A CA 1
ATOM 1225 C C . LEU A 1 174 ? -15.186 -19.758 4.503 1.00 86.31 174 LEU A C 1
ATOM 1227 O O . LEU A 1 174 ? -14.867 -19.692 5.685 1.00 86.31 174 LEU A O 1
ATOM 1231 N N . PHE A 1 175 ? -16.443 -19.982 4.117 1.00 83.62 175 PHE A N 1
ATOM 1232 C CA . PHE A 1 175 ? -17.549 -20.054 5.072 1.00 83.62 175 PHE A CA 1
ATOM 1233 C C . PHE A 1 175 ? -17.515 -21.368 5.838 1.00 83.62 175 PHE A C 1
ATOM 1235 O O . PHE A 1 175 ? -17.675 -21.358 7.055 1.00 83.62 175 PHE A O 1
ATOM 1242 N N . ASP A 1 176 ? -17.195 -22.466 5.157 1.00 86.38 176 ASP A N 1
ATOM 1243 C CA . ASP A 1 176 ? -16.984 -23.759 5.800 1.00 86.38 176 ASP A CA 1
ATOM 1244 C C . ASP A 1 176 ? -15.838 -23.674 6.828 1.00 86.38 176 ASP A C 1
ATOM 1246 O O . ASP A 1 176 ? -15.967 -24.187 7.940 1.00 86.38 176 ASP A O 1
ATOM 1250 N N . HIS A 1 177 ? -14.754 -22.949 6.518 1.00 88.06 177 HIS A N 1
ATOM 1251 C CA . HIS A 1 177 ? -13.657 -22.711 7.463 1.00 88.06 177 HIS A CA 1
ATOM 1252 C C . HIS A 1 177 ? -14.076 -21.843 8.661 1.00 88.06 177 HIS A C 1
ATOM 1254 O O . HIS A 1 177 ? -13.756 -22.174 9.803 1.00 88.06 177 HIS A O 1
ATOM 1260 N N . MET A 1 178 ? -14.818 -20.756 8.432 1.00 86.19 178 MET A N 1
ATOM 1261 C CA . MET A 1 178 ? -15.350 -19.891 9.496 1.00 86.19 178 MET A CA 1
ATOM 1262 C C . MET A 1 178 ? -16.280 -20.658 10.448 1.00 86.19 178 MET A C 1
ATOM 1264 O O . MET A 1 178 ? -16.175 -20.523 11.666 1.00 86.19 178 MET A O 1
ATOM 1268 N N . ILE A 1 179 ? -17.155 -21.511 9.904 1.00 81.94 179 ILE A N 1
ATOM 1269 C CA . ILE A 1 179 ? -18.034 -22.388 10.691 1.00 81.94 179 ILE A CA 1
ATOM 1270 C C . ILE A 1 179 ? -17.197 -23.378 11.505 1.00 81.94 179 ILE A C 1
ATOM 1272 O O . ILE A 1 179 ? -17.382 -23.484 12.714 1.00 81.94 179 ILE A O 1
ATOM 1276 N N . ALA A 1 180 ? -16.260 -24.077 10.859 1.00 86.06 180 ALA A N 1
ATOM 1277 C CA . ALA A 1 180 ? -15.443 -25.103 11.503 1.00 86.06 180 ALA A CA 1
ATOM 1278 C C . ALA A 1 180 ? -14.555 -24.549 12.630 1.00 86.06 180 ALA A C 1
ATOM 1280 O O . ALA A 1 180 ? -14.305 -25.240 13.614 1.00 86.06 180 ALA A O 1
ATOM 1281 N N . THR A 1 181 ? -14.086 -23.308 12.495 1.00 87.19 181 THR A N 1
ATOM 1282 C CA . THR A 1 181 ? -13.248 -22.633 13.501 1.00 87.19 181 THR A CA 1
ATOM 1283 C C . THR A 1 181 ? -14.050 -21.868 14.551 1.00 87.19 181 THR A C 1
ATOM 1285 O O . THR A 1 181 ? -13.485 -21.458 15.564 1.00 87.19 181 THR A O 1
ATOM 1288 N N . GLY A 1 182 ? -15.353 -21.658 14.335 1.00 85.25 182 GLY A N 1
ATOM 1289 C CA . GLY A 1 182 ? -16.172 -20.816 15.203 1.00 85.25 182 GLY A CA 1
ATOM 1290 C C . GLY A 1 182 ? -15.725 -19.350 15.197 1.00 85.25 182 GLY A C 1
ATOM 1291 O O . GLY A 1 182 ? -15.838 -18.673 16.218 1.00 85.25 182 GLY A O 1
ATOM 1292 N N . VAL A 1 183 ? -15.195 -18.844 14.081 1.00 85.50 183 VAL A N 1
ATOM 1293 C CA . VAL A 1 183 ? -14.796 -17.436 13.927 1.00 85.50 183 VAL A CA 1
ATOM 1294 C C . VAL A 1 183 ? -15.569 -16.819 12.775 1.00 85.50 183 VAL A C 1
ATOM 1296 O O . VAL A 1 183 ? -15.527 -17.310 11.650 1.00 85.50 183 VAL A O 1
ATOM 1299 N N . ILE A 1 184 ? -16.267 -15.718 13.051 1.00 87.25 184 ILE A N 1
ATOM 1300 C CA . ILE A 1 184 ? -17.027 -14.968 12.050 1.00 87.25 184 ILE A CA 1
ATOM 1301 C C . ILE A 1 184 ? -16.505 -13.545 11.987 1.00 87.25 184 ILE A C 1
ATOM 1303 O O . ILE A 1 184 ? -16.211 -12.937 13.013 1.00 87.25 184 ILE A O 1
ATOM 1307 N N . ILE A 1 185 ? -16.415 -13.001 10.780 1.00 91.19 185 ILE A N 1
ATOM 1308 C CA . ILE A 1 185 ? -16.048 -11.607 10.568 1.00 91.19 185 ILE A CA 1
ATOM 1309 C C . ILE A 1 185 ? -17.214 -10.714 10.999 1.00 91.19 185 ILE A C 1
ATOM 1311 O O . ILE A 1 185 ? -18.341 -10.898 10.545 1.00 91.19 185 ILE A O 1
ATOM 1315 N N . ASP A 1 186 ? -16.936 -9.739 11.860 1.00 91.19 186 ASP A N 1
ATOM 1316 C CA . ASP A 1 186 ? -17.884 -8.699 12.246 1.00 91.19 186 ASP A CA 1
ATOM 1317 C C . ASP A 1 186 ? -18.014 -7.677 11.100 1.00 91.19 186 ASP A C 1
ATOM 1319 O O . ASP A 1 186 ? -17.081 -6.902 10.863 1.00 91.19 186 ASP A O 1
ATOM 1323 N N . PRO A 1 187 ? -19.156 -7.619 10.388 1.00 91.19 187 PRO A N 1
ATOM 1324 C CA . PRO A 1 187 ? -19.323 -6.709 9.259 1.00 91.19 187 PRO A CA 1
ATOM 1325 C C . PRO A 1 187 ? -19.400 -5.231 9.670 1.00 91.19 187 PRO A C 1
ATOM 1327 O O . PRO A 1 187 ? -19.407 -4.359 8.802 1.00 91.19 187 PRO A O 1
ATOM 1330 N N . THR A 1 188 ? -19.481 -4.939 10.972 1.00 92.62 188 THR A N 1
ATOM 1331 C CA . THR A 1 188 ? -19.527 -3.576 11.515 1.00 92.62 188 THR A CA 1
ATOM 1332 C C . THR A 1 188 ? -18.150 -3.027 11.881 1.00 92.62 188 THR A C 1
ATOM 1334 O O . THR A 1 188 ? -18.036 -1.837 12.171 1.00 92.62 188 THR A O 1
ATOM 1337 N N . LYS A 1 189 ? -17.100 -3.861 11.848 1.00 96.31 189 LYS A N 1
ATOM 1338 C CA . LYS A 1 189 ? -15.735 -3.479 12.228 1.00 96.31 189 LYS A CA 1
ATOM 1339 C C . LYS A 1 189 ? -14.745 -3.855 11.136 1.00 96.31 189 LYS A C 1
ATOM 1341 O O . LYS A 1 189 ? -14.175 -4.947 11.146 1.00 96.31 189 LYS A O 1
ATOM 1346 N N . ILE A 1 190 ? -14.575 -2.941 10.183 1.00 98.31 190 ILE A N 1
ATOM 1347 C CA . ILE A 1 190 ? -13.682 -3.112 9.037 1.00 98.31 190 ILE A CA 1
ATOM 1348 C C . ILE A 1 190 ? -12.579 -2.067 9.098 1.00 98.31 190 ILE A C 1
ATOM 1350 O O . ILE A 1 190 ? -12.835 -0.862 9.109 1.00 98.31 190 ILE A O 1
ATOM 1354 N N . TYR A 1 191 ? -11.348 -2.548 9.091 1.00 98.81 191 TYR A N 1
ATOM 1355 C CA . TYR A 1 191 ? -10.137 -1.763 9.217 1.00 98.81 191 TYR A CA 1
ATOM 1356 C C . TYR A 1 191 ? -9.215 -2.008 8.027 1.00 98.81 191 TYR A C 1
ATOM 1358 O O . TYR A 1 191 ? -9.374 -2.983 7.289 1.00 98.81 191 TYR A O 1
ATOM 1366 N N . PHE A 1 192 ? -8.240 -1.128 7.841 1.00 98.88 192 PHE A N 1
ATOM 1367 C CA . PHE A 1 192 ? -7.288 -1.203 6.738 1.00 98.88 192 PHE A CA 1
ATOM 1368 C C . PHE A 1 192 ? -5.851 -1.052 7.234 1.00 98.88 192 PHE A C 1
ATOM 1370 O O . PHE A 1 192 ? -5.565 -0.225 8.094 1.00 98.88 192 PHE A O 1
ATOM 1377 N N . VAL A 1 193 ? -4.927 -1.824 6.670 1.00 98.88 193 VAL A N 1
ATOM 1378 C CA . VAL A 1 193 ? -3.487 -1.654 6.885 1.00 98.88 193 VAL A CA 1
ATOM 1379 C C . VAL A 1 193 ? -2.786 -1.724 5.537 1.00 98.88 193 VAL A C 1
ATOM 1381 O O . VAL A 1 193 ? -2.815 -2.757 4.871 1.00 98.88 193 VAL A O 1
ATOM 1384 N N . GLY A 1 194 ? -2.144 -0.630 5.142 1.00 98.50 194 GLY A N 1
ATOM 1385 C CA . GLY A 1 194 ? -1.335 -0.552 3.931 1.00 98.50 194 GLY A CA 1
ATOM 1386 C C . GLY A 1 194 ? 0.153 -0.483 4.244 1.00 98.50 194 GLY A C 1
ATOM 1387 O O . GLY A 1 194 ? 0.557 0.096 5.252 1.00 98.50 194 GLY A O 1
ATOM 1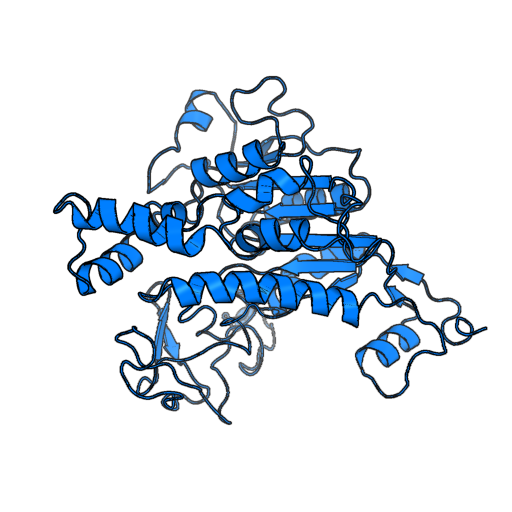388 N N . GLN A 1 195 ? 0.971 -1.038 3.350 1.00 97.44 195 GLN A N 1
ATOM 1389 C CA . GLN A 1 195 ? 2.419 -0.840 3.326 1.00 97.44 195 GLN A CA 1
ATOM 1390 C C . GLN A 1 195 ? 2.844 -0.319 1.949 1.00 97.44 195 GLN A C 1
ATOM 1392 O O . GLN A 1 195 ? 2.497 -0.917 0.930 1.00 97.44 195 GLN A O 1
ATOM 1397 N N . SER A 1 196 ? 3.618 0.771 1.902 1.00 97.62 196 SER A N 1
ATOM 1398 C CA . SER A 1 196 ? 4.175 1.335 0.657 1.00 97.62 196 SER A CA 1
ATOM 1399 C C . SER A 1 196 ? 3.097 1.621 -0.385 1.00 97.62 196 SER A C 1
ATOM 1401 O O . SER A 1 196 ? 2.182 2.395 -0.112 1.00 97.62 196 SER A O 1
ATOM 1403 N N . LEU A 1 197 ? 3.156 0.982 -1.560 1.00 97.69 197 LEU A N 1
ATOM 1404 C CA . LEU A 1 197 ? 2.124 1.053 -2.588 1.00 97.69 197 LEU A CA 1
ATOM 1405 C C . LEU A 1 197 ? 0.732 0.781 -2.013 1.00 97.69 197 LEU A C 1
ATOM 1407 O O . LEU A 1 197 ? -0.212 1.454 -2.404 1.00 97.69 197 LEU A O 1
ATOM 1411 N N . GLY A 1 198 ? 0.608 -0.132 -1.050 1.00 98.06 198 GLY A N 1
ATOM 1412 C CA . GLY A 1 198 ? -0.657 -0.399 -0.386 1.00 98.06 198 GLY A CA 1
ATOM 1413 C C . GLY A 1 198 ? -1.174 0.760 0.464 1.00 98.06 198 GLY A C 1
ATOM 1414 O O . GLY A 1 198 ? -2.378 0.895 0.621 1.00 98.06 198 GLY A O 1
ATOM 1415 N N . SER A 1 199 ? -0.300 1.636 0.959 1.00 98.44 199 SER A N 1
ATOM 1416 C CA . SER A 1 199 ? -0.677 2.899 1.611 1.00 98.44 199 SER A CA 1
ATOM 1417 C C . SER A 1 199 ? -0.926 4.025 0.611 1.00 98.44 199 SER A C 1
ATOM 1419 O O . SER A 1 199 ? -1.831 4.829 0.815 1.00 98.44 199 SER A O 1
ATOM 1421 N N . ILE A 1 200 ? -0.150 4.070 -0.480 1.00 98.12 200 ILE A N 1
ATOM 1422 C CA . ILE A 1 200 ? -0.360 4.994 -1.605 1.00 98.12 200 ILE A CA 1
ATOM 1423 C C . ILE A 1 200 ? -1.752 4.745 -2.200 1.00 98.12 200 ILE A C 1
ATOM 1425 O O . ILE A 1 200 ? -2.545 5.663 -2.291 1.00 98.12 200 ILE A O 1
ATOM 1429 N N . GLN A 1 201 ? -2.100 3.509 -2.549 1.00 97.75 201 GLN A N 1
ATOM 1430 C CA . GLN A 1 201 ? -3.448 3.162 -3.021 1.00 97.75 201 GLN A CA 1
ATOM 1431 C C . GLN A 1 201 ? -4.477 3.248 -1.884 1.00 97.75 201 GLN A C 1
ATOM 1433 O O . GLN A 1 201 ? -5.584 3.756 -2.068 1.00 97.75 201 GLN A O 1
ATOM 1438 N N . GLY A 1 202 ? -4.065 2.844 -0.679 1.00 97.94 202 GLY A N 1
ATOM 1439 C CA . GLY A 1 202 ? -4.907 2.769 0.508 1.00 97.94 202 GLY A CA 1
ATOM 1440 C C . GLY A 1 202 ? -5.557 4.085 0.917 1.00 97.94 202 GLY A C 1
ATOM 1441 O O . GLY A 1 202 ? -6.694 4.071 1.378 1.00 97.94 202 GLY A O 1
ATOM 1442 N N . ALA A 1 203 ? -4.903 5.232 0.708 1.00 97.88 203 ALA A N 1
ATOM 1443 C CA . ALA A 1 203 ? -5.529 6.530 0.967 1.00 97.88 203 ALA A CA 1
ATOM 1444 C C . ALA A 1 203 ? -6.839 6.701 0.176 1.00 97.88 203 ALA A C 1
ATOM 1446 O O . ALA A 1 203 ? -7.840 7.173 0.718 1.00 97.88 203 ALA A O 1
ATOM 1447 N N . ALA A 1 204 ? -6.862 6.255 -1.082 1.00 98.12 204 ALA A N 1
ATOM 1448 C CA . ALA A 1 204 ? -8.066 6.282 -1.894 1.00 98.12 204 ALA A CA 1
ATOM 1449 C C . ALA A 1 204 ? -9.044 5.164 -1.514 1.00 98.12 204 ALA A C 1
ATOM 1451 O O . ALA A 1 204 ? -10.227 5.445 -1.320 1.00 98.12 204 ALA A O 1
ATOM 1452 N N . ASP A 1 205 ? -8.562 3.930 -1.330 1.00 98.25 205 ASP A N 1
ATOM 1453 C CA . ASP A 1 205 ? -9.397 2.778 -0.954 1.00 98.25 205 ASP A CA 1
ATOM 1454 C C . ASP A 1 205 ? -10.192 3.034 0.337 1.00 98.25 205 ASP A C 1
ATOM 1456 O O . ASP A 1 205 ? -11.382 2.719 0.427 1.00 98.25 205 ASP A O 1
ATOM 1460 N N . VAL A 1 206 ? -9.548 3.647 1.334 1.00 98.56 206 VAL A N 1
ATOM 1461 C CA . VAL A 1 206 ? -10.155 3.989 2.625 1.00 98.56 206 VAL A CA 1
ATOM 1462 C C . VAL A 1 206 ? -11.152 5.142 2.483 1.00 98.56 206 VAL A C 1
ATOM 1464 O O . VAL A 1 206 ? -12.227 5.094 3.084 1.00 98.56 206 VAL A O 1
ATOM 1467 N N . ALA A 1 207 ? -10.839 6.166 1.681 1.00 98.25 207 ALA A N 1
ATOM 1468 C CA . ALA A 1 207 ? -11.723 7.314 1.477 1.00 98.25 207 ALA A CA 1
ATOM 1469 C C . ALA A 1 207 ? -13.022 6.936 0.740 1.00 98.25 207 ALA A C 1
ATOM 1471 O O . ALA A 1 207 ? -14.106 7.422 1.077 1.00 98.25 207 ALA A O 1
ATOM 1472 N N . VAL A 1 208 ? -12.938 6.062 -0.268 1.00 97.12 208 VAL A N 1
ATOM 1473 C CA . VAL A 1 208 ? -14.091 5.701 -1.115 1.00 97.12 208 VAL A CA 1
ATOM 1474 C C . VAL A 1 208 ? -14.966 4.596 -0.529 1.00 97.12 208 VAL A C 1
ATOM 1476 O O . VAL A 1 208 ? -16.088 4.419 -0.998 1.00 97.12 208 VAL A O 1
ATOM 1479 N N . ASN A 1 209 ? -14.491 3.854 0.477 1.00 97.00 209 ASN A N 1
ATOM 1480 C CA . ASN A 1 209 ? -15.217 2.730 1.063 1.00 97.00 209 ASN A CA 1
ATOM 1481 C C . ASN A 1 209 ? -15.887 3.112 2.402 1.00 97.00 209 ASN A C 1
ATOM 1483 O O . ASN A 1 209 ? -15.216 3.193 3.437 1.00 97.00 209 ASN A O 1
ATOM 1487 N N . PRO A 1 210 ? -17.230 3.253 2.450 1.00 95.62 210 PRO A N 1
ATOM 1488 C CA . PRO A 1 210 ? -17.935 3.644 3.671 1.00 95.62 210 PRO A CA 1
ATOM 1489 C C . PRO A 1 210 ? -17.854 2.636 4.816 1.00 95.62 210 PRO A C 1
ATOM 1491 O O . PRO A 1 210 ? -18.154 3.007 5.946 1.00 95.62 210 PRO A O 1
ATOM 1494 N N . ARG A 1 211 ? -17.478 1.378 4.546 1.00 96.38 211 ARG A N 1
ATOM 1495 C CA . ARG A 1 211 ? -17.400 0.330 5.574 1.00 96.38 211 ARG A CA 1
ATOM 1496 C C . ARG A 1 211 ? -16.116 0.390 6.389 1.00 96.38 211 ARG A C 1
ATOM 1498 O O . ARG A 1 211 ? -16.130 -0.053 7.528 1.00 96.38 211 ARG A O 1
ATOM 1505 N N . ILE A 1 212 ? -15.028 0.911 5.818 1.00 98.19 212 ILE A N 1
ATOM 1506 C CA . ILE A 1 212 ? -13.755 1.030 6.532 1.00 98.19 212 ILE A CA 1
ATOM 1507 C C . ILE A 1 212 ? -13.877 2.189 7.519 1.00 98.19 212 ILE A C 1
ATOM 1509 O O . ILE A 1 212 ? -14.224 3.293 7.104 1.00 98.19 212 ILE A O 1
ATOM 1513 N N . SER A 1 213 ? -13.613 1.959 8.803 1.00 98.19 213 SER A N 1
ATOM 1514 C CA . SER A 1 213 ? -13.703 2.991 9.847 1.00 98.19 213 SER A CA 1
ATOM 1515 C C . SER A 1 213 ? -12.339 3.463 10.351 1.00 98.19 213 SER A C 1
ATOM 1517 O O . SER A 1 213 ? -12.206 4.606 10.791 1.00 98.19 213 SER A O 1
ATOM 1519 N N . GLU A 1 214 ? -11.325 2.604 10.268 1.00 98.62 214 GLU A N 1
ATOM 1520 C CA . GLU A 1 214 ? -9.990 2.847 10.818 1.00 98.62 214 GLU A CA 1
ATOM 1521 C C . GLU A 1 214 ? -8.924 2.343 9.843 1.00 98.62 214 GLU A C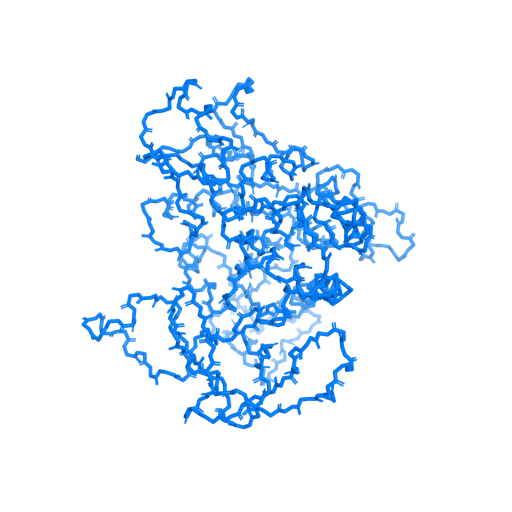 1
ATOM 1523 O O . GLU A 1 214 ? -9.119 1.318 9.184 1.00 98.62 214 GLU A O 1
ATOM 1528 N N . ALA A 1 215 ? -7.809 3.062 9.726 1.00 98.81 215 ALA A N 1
ATOM 1529 C CA . ALA A 1 215 ? -6.731 2.682 8.829 1.00 98.81 215 ALA A CA 1
ATOM 1530 C C . ALA A 1 215 ? -5.343 3.029 9.369 1.00 98.81 215 ALA A C 1
ATOM 1532 O O . ALA A 1 215 ? -5.144 4.072 9.995 1.00 98.81 215 ALA A O 1
ATOM 1533 N N . VAL A 1 216 ? -4.378 2.172 9.043 1.00 98.88 216 VAL A N 1
ATOM 1534 C CA . VAL A 1 216 ? -2.950 2.430 9.217 1.00 98.88 216 VAL A CA 1
ATOM 1535 C C . VAL A 1 216 ? -2.287 2.506 7.846 1.00 98.88 216 VAL A C 1
ATOM 1537 O O . VAL A 1 216 ? -2.357 1.554 7.067 1.00 98.88 216 VAL A O 1
ATOM 1540 N N . LEU A 1 217 ? -1.645 3.634 7.547 1.00 98.81 217 LEU A N 1
ATOM 1541 C CA . LEU A 1 217 ? -0.920 3.859 6.297 1.00 98.81 217 LEU A CA 1
ATOM 1542 C C . LEU A 1 217 ? 0.582 3.906 6.595 1.00 98.81 217 LEU A C 1
ATOM 1544 O O . LEU A 1 217 ? 1.125 4.935 6.998 1.00 98.81 217 LEU A O 1
ATOM 1548 N N . ASN A 1 218 ? 1.261 2.773 6.424 1.00 98.69 218 ASN A N 1
ATOM 1549 C CA . ASN A 1 218 ? 2.704 2.674 6.605 1.00 98.69 218 ASN A CA 1
ATOM 1550 C C . ASN A 1 218 ? 3.445 3.025 5.302 1.00 98.69 218 ASN A C 1
ATOM 1552 O O . ASN A 1 218 ? 3.170 2.448 4.246 1.00 98.69 218 ASN A O 1
ATOM 1556 N N . VAL A 1 219 ? 4.358 3.994 5.384 1.00 97.94 219 VAL A N 1
ATOM 1557 C CA . VAL A 1 219 ? 5.228 4.533 4.321 1.00 97.94 219 VAL A CA 1
ATOM 1558 C C . VAL A 1 219 ? 4.507 4.871 3.008 1.00 97.94 219 VAL A C 1
ATOM 1560 O O . VAL A 1 219 ? 5.039 4.676 1.916 1.00 97.94 219 VAL A O 1
ATOM 1563 N N . GLY A 1 220 ? 3.270 5.374 3.106 1.00 97.31 220 GLY A N 1
ATOM 1564 C CA . GLY A 1 220 ? 2.514 5.907 1.965 1.00 97.31 220 GLY A CA 1
ATOM 1565 C C . GLY A 1 220 ? 2.996 7.292 1.540 1.00 97.31 220 GLY A C 1
ATOM 1566 O O . GLY A 1 220 ? 3.739 7.938 2.265 1.00 97.31 220 GLY A O 1
ATOM 1567 N N . GLY A 1 221 ? 2.564 7.790 0.386 1.00 95.50 221 GLY A N 1
ATOM 1568 C CA . GLY A 1 221 ? 2.944 9.128 -0.068 1.00 95.50 221 GLY A CA 1
ATOM 1569 C C . GLY A 1 221 ? 1.905 9.752 -0.987 1.00 95.50 221 GLY A C 1
ATOM 1570 O O . GLY A 1 221 ? 1.114 9.040 -1.600 1.00 95.50 221 GLY A O 1
ATOM 1571 N N . GLY A 1 222 ? 1.902 11.085 -1.023 1.00 91.00 222 GLY A N 1
ATOM 1572 C CA . GLY A 1 222 ? 0.811 11.887 -1.562 1.00 91.00 222 GLY A CA 1
ATOM 1573 C C . GLY A 1 222 ? 0.810 11.996 -3.075 1.00 91.00 222 GLY A C 1
ATOM 1574 O O . GLY A 1 222 ? -0.255 11.875 -3.643 1.00 91.00 222 GLY A O 1
ATOM 1575 N N . THR A 1 223 ? 1.959 12.196 -3.723 1.00 92.81 223 THR A N 1
ATOM 1576 C CA . THR A 1 223 ? 2.008 12.476 -5.166 1.00 92.81 223 THR A CA 1
ATOM 1577 C C . THR A 1 223 ? 2.791 11.404 -5.917 1.00 92.81 223 THR A C 1
ATOM 1579 O O . THR A 1 223 ? 4.019 11.323 -5.851 1.00 92.81 223 THR A O 1
ATOM 1582 N N . VAL A 1 224 ? 2.090 10.560 -6.675 1.00 93.88 224 VAL A N 1
ATOM 1583 C CA . VAL A 1 224 ? 2.686 9.386 -7.338 1.00 93.88 224 VAL A CA 1
ATOM 1584 C C . VAL A 1 224 ? 3.752 9.805 -8.348 1.00 93.88 224 VAL A C 1
ATOM 1586 O O . VAL A 1 224 ? 4.833 9.216 -8.399 1.00 93.88 224 VAL A O 1
ATOM 1589 N N . VAL A 1 225 ? 3.474 10.853 -9.127 1.00 93.81 225 VAL A N 1
ATOM 1590 C CA . VAL A 1 225 ? 4.422 11.384 -10.119 1.00 93.81 225 VAL A CA 1
ATOM 1591 C C . VAL A 1 225 ? 5.702 11.870 -9.452 1.00 93.81 225 VAL A C 1
ATOM 1593 O O . VAL A 1 225 ? 6.790 11.565 -9.940 1.00 93.81 225 VAL A O 1
ATOM 1596 N N . ASP A 1 226 ? 5.600 12.603 -8.343 1.00 93.81 226 ASP A N 1
ATOM 1597 C CA . ASP A 1 226 ? 6.797 13.128 -7.690 1.00 93.81 226 ASP A CA 1
ATOM 1598 C C . ASP A 1 226 ? 7.583 12.014 -6.998 1.00 93.81 226 ASP A C 1
ATOM 1600 O O . ASP A 1 226 ? 8.801 11.960 -7.136 1.00 93.81 226 ASP A O 1
ATOM 1604 N N . ILE A 1 227 ? 6.902 11.045 -6.376 1.00 93.88 227 ILE A N 1
ATOM 1605 C CA . ILE A 1 227 ? 7.553 9.842 -5.843 1.00 93.88 227 ILE A CA 1
ATOM 1606 C C . ILE A 1 227 ? 8.390 9.167 -6.939 1.00 93.88 227 ILE A C 1
ATOM 1608 O O . ILE A 1 227 ? 9.589 8.977 -6.755 1.00 93.88 227 ILE A O 1
ATOM 1612 N N . PHE A 1 228 ? 7.821 8.858 -8.108 1.00 91.69 228 PHE A N 1
ATOM 1613 C CA . PHE A 1 228 ? 8.567 8.157 -9.163 1.00 91.69 228 PHE A CA 1
ATOM 1614 C C . PHE A 1 228 ? 9.658 8.995 -9.841 1.00 91.69 228 PHE A C 1
ATOM 1616 O O . PHE A 1 228 ? 10.605 8.421 -10.385 1.00 91.69 228 PHE A O 1
ATOM 1623 N N . THR A 1 229 ? 9.550 10.324 -9.829 1.00 91.25 229 THR A N 1
ATOM 1624 C CA . THR A 1 229 ? 10.510 11.219 -10.502 1.00 91.25 229 THR A CA 1
ATOM 1625 C C . THR A 1 229 ? 11.597 11.763 -9.581 1.00 91.25 229 THR A C 1
ATOM 1627 O O . THR A 1 229 ? 12.634 12.200 -10.077 1.00 91.25 229 THR A O 1
ATOM 1630 N N . THR A 1 230 ? 11.418 11.703 -8.257 1.00 90.56 230 THR A N 1
ATOM 1631 C CA . THR A 1 230 ? 12.412 12.195 -7.288 1.00 90.56 230 THR A CA 1
ATOM 1632 C C . THR A 1 230 ? 12.963 11.116 -6.359 1.00 90.56 230 THR A C 1
ATOM 1634 O O . THR A 1 230 ? 13.944 11.373 -5.664 1.00 90.56 230 THR A O 1
ATOM 1637 N N . SER A 1 231 ? 12.340 9.937 -6.285 1.00 91.69 231 SER A N 1
ATOM 1638 C CA . SER A 1 231 ? 12.795 8.857 -5.404 1.00 91.69 231 SER A CA 1
ATOM 1639 C C . SER A 1 231 ? 14.116 8.248 -5.887 1.00 91.69 231 SER A C 1
ATOM 1641 O O . SER A 1 231 ? 14.178 7.825 -7.046 1.00 91.69 231 SER A O 1
ATOM 1643 N N . PRO A 1 232 ? 15.141 8.106 -5.022 1.00 91.12 232 PRO A N 1
ATOM 1644 C CA . PRO A 1 232 ? 16.380 7.396 -5.355 1.00 91.12 232 PRO A CA 1
ATOM 1645 C C . PRO A 1 232 ? 16.142 6.011 -5.961 1.00 91.12 232 PRO A C 1
ATOM 1647 O O . PRO A 1 232 ? 16.835 5.609 -6.894 1.00 91.12 232 PRO A O 1
ATOM 1650 N N . SER A 1 233 ? 15.141 5.289 -5.452 1.00 89.25 233 SER A N 1
ATOM 1651 C CA . SER A 1 233 ? 14.851 3.916 -5.879 1.00 89.25 233 SER A CA 1
ATOM 1652 C C . SER A 1 233 ? 14.211 3.832 -7.266 1.00 89.25 233 SER A C 1
ATOM 1654 O O . SER A 1 233 ? 14.240 2.771 -7.888 1.00 89.25 233 SER A O 1
ATOM 1656 N N . PHE A 1 234 ? 13.630 4.928 -7.764 1.00 89.75 234 PHE A N 1
ATOM 1657 C CA . PHE A 1 234 ? 12.863 4.925 -9.012 1.00 89.75 234 PHE A CA 1
ATOM 1658 C C . PHE A 1 234 ? 13.420 5.846 -10.093 1.00 89.75 234 PHE A C 1
ATOM 1660 O O . PHE A 1 234 ? 13.279 5.531 -11.274 1.00 89.75 234 PHE A O 1
ATOM 1667 N N . VAL A 1 235 ? 14.086 6.942 -9.722 1.00 88.69 235 VAL A N 1
ATOM 1668 C CA . VAL A 1 235 ? 14.462 8.028 -10.636 1.00 88.69 235 VAL A CA 1
ATOM 1669 C C . VAL A 1 235 ? 15.273 7.547 -11.838 1.00 88.69 235 VAL A C 1
ATOM 1671 O O . VAL A 1 235 ? 15.014 7.982 -12.955 1.00 88.69 235 VAL A O 1
ATOM 1674 N N . THR A 1 236 ? 16.191 6.593 -11.664 1.00 88.94 236 THR A N 1
ATOM 1675 C CA . THR A 1 236 ? 16.980 6.033 -12.775 1.00 88.94 236 THR A CA 1
ATOM 1676 C C . THR A 1 236 ? 16.104 5.304 -13.792 1.00 88.94 236 THR A C 1
ATOM 1678 O O . THR A 1 236 ? 16.206 5.550 -14.997 1.00 88.94 236 THR A O 1
ATOM 1681 N N . THR A 1 237 ? 15.217 4.427 -13.322 1.00 86.69 237 THR A N 1
ATOM 1682 C CA . THR A 1 237 ? 14.302 3.669 -14.185 1.00 86.69 237 THR A CA 1
ATOM 1683 C C . THR A 1 237 ? 13.293 4.601 -14.849 1.00 86.69 237 THR A C 1
ATOM 1685 O O . THR A 1 237 ? 13.070 4.503 -16.055 1.00 86.69 237 THR A O 1
ATOM 1688 N N . THR A 1 238 ? 12.744 5.559 -14.098 1.00 89.00 238 THR A N 1
ATOM 1689 C CA . THR A 1 238 ? 11.831 6.584 -14.618 1.00 89.00 238 THR A CA 1
ATOM 1690 C C . THR A 1 238 ? 12.510 7.432 -15.690 1.00 89.00 238 THR A C 1
ATOM 1692 O O . THR A 1 238 ? 11.968 7.581 -16.779 1.00 89.00 238 THR A O 1
ATOM 1695 N N . ASN A 1 239 ? 13.727 7.922 -15.450 1.00 89.88 239 ASN A N 1
ATOM 1696 C CA . ASN A 1 239 ? 14.469 8.716 -16.430 1.00 89.88 239 ASN A CA 1
ATOM 1697 C C . ASN A 1 239 ? 14.836 7.902 -17.671 1.00 89.88 239 ASN A C 1
ATOM 1699 O O . ASN A 1 239 ? 14.799 8.440 -18.770 1.00 89.88 239 ASN A O 1
ATOM 1703 N N . THR A 1 240 ? 15.129 6.608 -17.528 1.00 88.62 240 THR A N 1
ATOM 1704 C CA . THR A 1 240 ? 15.362 5.714 -18.675 1.00 88.62 240 THR A CA 1
ATOM 1705 C C . THR A 1 240 ? 14.097 5.558 -19.523 1.00 88.62 240 THR A C 1
ATOM 1707 O O . THR A 1 240 ? 14.154 5.642 -20.751 1.00 88.62 240 THR A O 1
ATOM 1710 N N . LEU A 1 241 ? 12.938 5.390 -18.880 1.00 86.19 241 LEU A N 1
ATOM 1711 C CA . LEU A 1 241 ? 11.648 5.350 -19.565 1.00 86.19 241 LEU A CA 1
ATOM 1712 C C . LEU A 1 241 ? 11.360 6.675 -20.283 1.00 86.19 241 LEU A C 1
ATOM 1714 O O . LEU A 1 241 ? 11.046 6.672 -21.470 1.00 86.19 241 LEU A O 1
ATOM 1718 N N . LEU A 1 242 ? 11.514 7.809 -19.598 1.00 89.00 242 LEU A N 1
ATOM 1719 C CA . LEU A 1 242 ? 11.305 9.139 -20.176 1.00 89.00 242 LEU A CA 1
ATOM 1720 C C . LEU A 1 242 ? 12.270 9.422 -21.332 1.00 89.00 242 LEU A C 1
ATOM 1722 O O . LEU A 1 242 ? 11.851 9.934 -22.371 1.00 89.00 242 LEU A O 1
ATOM 1726 N N . ALA A 1 243 ? 13.528 9.001 -21.204 1.00 89.88 243 ALA A N 1
ATOM 1727 C CA . ALA A 1 243 ? 14.530 9.116 -22.251 1.00 89.88 243 ALA A CA 1
ATOM 1728 C C . ALA A 1 243 ? 14.113 8.392 -23.535 1.00 89.88 243 ALA A C 1
ATOM 1730 O O . ALA A 1 243 ? 14.304 8.934 -24.624 1.00 89.88 243 ALA A O 1
ATOM 1731 N N . SER A 1 244 ? 13.488 7.214 -23.413 1.00 85.56 244 SER A N 1
ATOM 1732 C CA . SER A 1 244 ? 12.955 6.464 -24.562 1.00 85.56 244 SER A CA 1
ATOM 1733 C C . SER A 1 244 ? 11.836 7.205 -25.309 1.00 85.56 244 SER A C 1
ATOM 1735 O O . SER A 1 244 ? 11.584 6.925 -26.478 1.00 85.56 244 SER A O 1
ATOM 1737 N N . LEU A 1 245 ? 11.209 8.189 -24.655 1.00 86.12 245 LEU A N 1
ATOM 1738 C CA . LEU A 1 245 ? 10.179 9.068 -25.210 1.00 86.12 245 LEU A CA 1
ATOM 1739 C C . LEU A 1 245 ? 10.736 10.442 -25.635 1.00 86.12 245 LEU A C 1
ATOM 1741 O O . LEU A 1 245 ? 9.968 11.328 -26.003 1.00 86.12 245 LEU A O 1
ATOM 1745 N N . GLY A 1 246 ? 12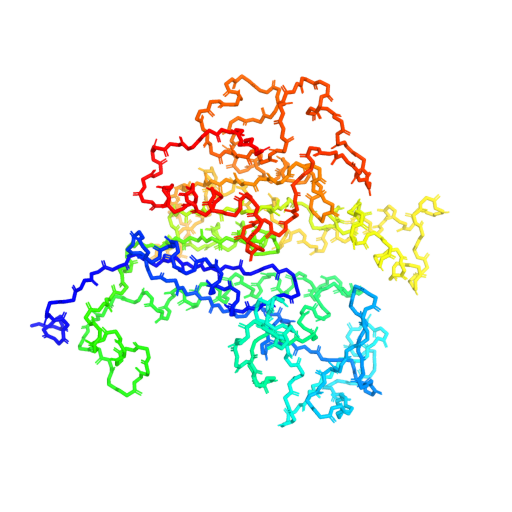.055 10.654 -25.560 1.00 89.25 246 GLY A N 1
ATOM 1746 C CA . GLY A 1 246 ? 12.693 11.943 -25.854 1.00 89.25 246 GLY A CA 1
ATOM 1747 C C . GLY A 1 246 ? 12.550 12.998 -24.745 1.00 89.25 246 GLY A C 1
ATOM 1748 O O . GLY A 1 246 ? 12.853 14.174 -24.961 1.00 89.25 246 GLY A O 1
ATOM 1749 N N . ILE A 1 247 ? 12.109 12.600 -23.551 1.00 90.88 247 ILE A N 1
ATOM 1750 C CA . ILE A 1 247 ? 11.924 13.479 -22.391 1.00 90.88 247 ILE A CA 1
ATOM 1751 C C . ILE A 1 247 ? 13.154 13.364 -21.485 1.00 90.88 247 ILE A C 1
ATOM 1753 O O . ILE A 1 247 ? 13.530 12.268 -21.080 1.00 90.88 247 ILE A O 1
ATOM 1757 N N . GLN A 1 248 ? 13.787 14.493 -21.158 1.00 90.00 248 GLN A N 1
ATOM 1758 C CA . GLN A 1 248 ? 15.045 14.514 -20.406 1.00 90.00 248 GLN A CA 1
ATOM 1759 C C . GLN A 1 248 ? 15.001 15.583 -19.301 1.00 90.00 248 GLN A C 1
ATOM 1761 O O . GLN A 1 248 ? 14.852 16.769 -19.625 1.00 90.00 248 GLN A O 1
ATOM 1766 N N . PRO A 1 249 ? 15.138 15.210 -18.012 1.00 86.88 249 PRO A N 1
ATOM 1767 C CA . PRO A 1 249 ? 15.160 16.169 -16.910 1.00 86.88 249 PRO A CA 1
ATOM 1768 C C . PRO A 1 249 ? 16.225 17.251 -17.114 1.00 86.88 249 PRO A C 1
ATOM 1770 O O . PRO A 1 249 ? 17.380 16.953 -17.407 1.00 86.88 249 PRO A O 1
ATOM 1773 N N . GLY A 1 250 ? 15.835 18.519 -16.977 1.00 84.88 250 GLY A N 1
ATOM 1774 C CA . GLY A 1 250 ? 16.741 19.670 -17.089 1.00 84.88 250 GLY A CA 1
ATOM 1775 C C . GLY A 1 250 ? 17.251 19.995 -18.500 1.00 84.88 250 GLY A C 1
ATOM 1776 O O . GLY A 1 250 ? 17.819 21.067 -18.687 1.00 84.88 250 GLY A O 1
ATOM 1777 N N . ALA A 1 251 ? 17.032 19.133 -19.498 1.00 83.56 251 ALA A N 1
ATOM 1778 C CA . ALA A 1 251 ? 17.535 19.347 -20.857 1.00 83.56 251 ALA A CA 1
ATOM 1779 C C . ALA A 1 251 ? 16.513 20.011 -21.794 1.00 83.56 251 ALA A C 1
ATOM 1781 O O . ALA A 1 251 ? 16.902 20.689 -22.744 1.00 83.56 251 ALA A O 1
ATOM 1782 N N . ASN A 1 252 ? 15.209 19.830 -21.558 1.00 85.94 252 ASN A N 1
ATOM 1783 C CA . ASN A 1 252 ? 14.161 20.449 -22.370 1.00 85.94 252 ASN A CA 1
ATOM 1784 C C . ASN A 1 252 ? 12.890 20.767 -21.562 1.00 85.94 252 ASN A C 1
ATOM 1786 O O . ASN A 1 252 ? 12.663 20.249 -20.468 1.00 85.94 252 ASN A O 1
ATOM 1790 N N . SER A 1 253 ? 12.032 21.624 -22.125 1.00 91.06 253 SER A N 1
ATOM 1791 C CA . SER A 1 253 ? 10.723 21.956 -21.542 1.00 91.06 253 SER A CA 1
ATOM 1792 C C . SER A 1 253 ? 9.760 20.766 -21.519 1.00 91.06 253 SER A C 1
ATOM 1794 O O . SER A 1 253 ? 8.801 20.782 -20.745 1.00 91.06 253 SER A O 1
ATOM 1796 N N . ALA A 1 254 ? 10.028 19.719 -22.312 1.00 91.56 254 ALA A N 1
ATOM 1797 C CA . ALA A 1 254 ? 9.202 18.518 -22.365 1.00 91.56 254 ALA A CA 1
ATOM 1798 C C . ALA A 1 254 ? 9.163 17.787 -21.017 1.00 91.56 254 ALA A C 1
ATOM 1800 O O . ALA A 1 254 ? 8.147 17.181 -20.702 1.00 91.56 254 ALA A O 1
ATOM 1801 N N . TYR A 1 255 ? 10.203 17.894 -20.180 1.00 91.56 255 TYR A N 1
ATOM 1802 C CA . TYR A 1 255 ? 10.162 17.332 -18.827 1.00 91.56 255 TYR A CA 1
ATOM 1803 C C . TYR A 1 255 ? 9.132 18.025 -17.926 1.00 91.56 255 TYR A C 1
ATOM 1805 O O . TYR A 1 255 ? 8.341 17.361 -17.263 1.00 91.56 255 TYR A O 1
ATOM 1813 N N . LEU A 1 256 ? 9.079 19.360 -17.931 1.00 91.81 256 LEU A N 1
ATOM 1814 C CA . LEU A 1 256 ? 8.077 20.093 -17.148 1.00 91.81 256 LEU A CA 1
ATOM 1815 C C . LEU A 1 256 ? 6.663 19.862 -17.695 1.00 91.81 256 LEU A C 1
ATOM 1817 O O . LEU A 1 256 ? 5.729 19.674 -16.918 1.00 91.81 256 LEU A O 1
ATOM 1821 N N . GLN A 1 257 ? 6.511 19.815 -19.022 1.00 93.00 257 GLN A N 1
ATOM 1822 C CA . GLN A 1 257 ? 5.244 19.442 -19.659 1.00 93.00 257 GLN A CA 1
ATOM 1823 C C . GLN A 1 257 ? 4.816 18.028 -19.259 1.00 93.00 257 GLN A C 1
ATOM 1825 O O . GLN A 1 257 ? 3.655 17.815 -18.917 1.00 93.00 257 GLN A O 1
ATOM 1830 N N . PHE A 1 258 ? 5.756 17.082 -19.243 1.00 91.81 258 PHE A N 1
ATOM 1831 C CA . PHE A 1 258 ? 5.525 15.721 -18.785 1.00 91.81 258 PHE A CA 1
ATOM 1832 C C . PHE A 1 258 ? 4.992 15.697 -17.351 1.00 91.81 258 PHE A C 1
ATOM 1834 O O . PHE A 1 258 ? 3.954 15.085 -17.122 1.00 91.81 258 PHE A O 1
ATOM 1841 N N . LEU A 1 259 ? 5.636 16.395 -16.409 1.00 92.81 259 LEU A N 1
ATOM 1842 C CA . LEU A 1 259 ? 5.177 16.430 -15.017 1.00 92.81 259 LEU A CA 1
ATOM 1843 C C . LEU A 1 259 ? 3.733 16.939 -14.905 1.00 92.81 259 LEU A C 1
ATOM 1845 O O . LEU A 1 259 ? 2.930 16.341 -14.192 1.00 92.81 259 LEU A O 1
ATOM 1849 N N . VAL A 1 260 ? 3.384 18.004 -15.633 1.00 93.94 260 VAL A N 1
ATOM 1850 C CA . VAL A 1 260 ? 2.022 18.564 -15.632 1.00 93.94 260 VAL A CA 1
ATOM 1851 C C . VAL A 1 260 ? 1.013 17.578 -16.223 1.00 93.94 260 VAL A C 1
ATOM 1853 O O . VAL A 1 260 ? -0.027 17.322 -15.616 1.00 93.94 260 VAL A O 1
ATOM 1856 N N . VAL A 1 261 ? 1.313 16.993 -17.385 1.00 93.94 261 VAL A N 1
ATOM 1857 C CA . VAL A 1 261 ? 0.407 16.059 -18.072 1.00 93.94 261 VAL A CA 1
ATOM 1858 C C . VAL A 1 261 ? 0.240 14.765 -17.277 1.00 93.94 261 VAL A C 1
ATOM 1860 O O . VAL A 1 261 ? -0.883 14.296 -17.115 1.00 93.94 261 VAL A O 1
ATOM 1863 N N . ALA A 1 262 ? 1.325 14.202 -16.742 1.00 93.44 262 ALA A N 1
ATOM 1864 C CA . ALA A 1 262 ? 1.280 12.980 -15.946 1.00 93.44 262 ALA A CA 1
ATOM 1865 C C . ALA A 1 262 ? 0.443 13.167 -14.678 1.00 93.44 262 ALA A C 1
ATOM 1867 O O . ALA A 1 262 ? -0.395 12.315 -14.388 1.00 93.44 262 ALA A O 1
ATOM 1868 N N . LYS A 1 263 ? 0.611 14.297 -13.975 1.00 94.88 263 LYS A N 1
ATOM 1869 C CA . LYS A 1 263 ? -0.224 14.645 -12.815 1.00 94.88 263 LYS A CA 1
ATOM 1870 C C . LYS A 1 263 ? -1.683 14.792 -13.225 1.00 94.88 263 LYS A C 1
ATOM 1872 O O . LYS A 1 263 ? -2.514 14.064 -12.713 1.00 94.88 263 LYS A O 1
ATOM 1877 N N . THR A 1 264 ? -1.972 15.570 -14.269 1.00 95.88 264 THR A N 1
ATOM 1878 C CA . THR A 1 264 ? -3.345 15.742 -14.789 1.00 95.88 264 THR A CA 1
ATOM 1879 C C . THR A 1 264 ? -4.017 14.405 -15.136 1.00 95.88 264 THR A C 1
ATOM 1881 O O . THR A 1 264 ? -5.202 14.206 -14.877 1.00 95.88 264 THR A O 1
ATOM 1884 N N . ILE A 1 265 ? -3.277 13.465 -15.736 1.00 95.81 265 ILE A N 1
ATOM 1885 C CA . ILE A 1 265 ? -3.802 12.132 -16.055 1.00 95.81 265 ILE A CA 1
ATOM 1886 C C . ILE A 1 265 ? -4.062 11.333 -14.776 1.00 95.81 265 ILE A C 1
ATOM 1888 O O . ILE A 1 265 ? -5.101 10.679 -14.684 1.00 95.81 265 ILE A O 1
ATOM 1892 N N . LEU A 1 266 ? -3.128 11.348 -13.823 1.00 95.06 266 LEU A N 1
ATOM 1893 C CA . LEU A 1 266 ? -3.202 10.548 -12.600 1.00 95.06 266 LEU A CA 1
A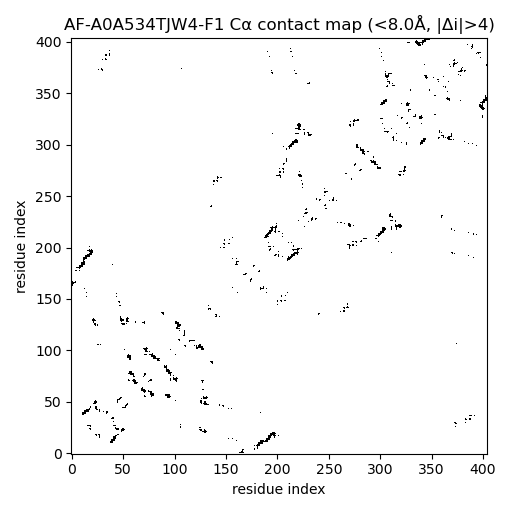TOM 1894 C C . LEU A 1 266 ? -4.108 11.148 -11.525 1.00 95.06 266 LEU A C 1
ATOM 1896 O O . LEU A 1 266 ? -4.573 10.382 -10.689 1.00 95.06 266 LEU A O 1
ATOM 1900 N N . ASP A 1 267 ? -4.430 12.441 -11.583 1.00 95.44 267 ASP A N 1
ATOM 1901 C CA . ASP A 1 267 ? -5.225 13.173 -10.589 1.00 95.44 267 ASP A CA 1
ATOM 1902 C C . ASP A 1 267 ? -6.461 12.400 -10.089 1.00 95.44 267 ASP A C 1
ATOM 1904 O O . ASP A 1 267 ? -6.630 12.292 -8.874 1.00 95.44 267 ASP A O 1
ATOM 1908 N N . PRO A 1 268 ? -7.296 11.764 -10.945 1.00 95.81 268 PRO A N 1
ATOM 1909 C CA . PRO A 1 268 ? -8.474 11.015 -10.489 1.00 95.81 268 PRO A CA 1
ATOM 1910 C C . PRO A 1 268 ? -8.173 9.734 -9.690 1.00 95.81 268 PRO A C 1
ATOM 1912 O O . PRO A 1 268 ? -9.102 9.013 -9.326 1.00 95.81 268 PRO A O 1
ATOM 1915 N N . ALA A 1 269 ? -6.902 9.391 -9.504 1.00 95.81 269 ALA A N 1
ATOM 1916 C CA . ALA A 1 269 ? -6.427 8.203 -8.807 1.00 95.81 269 ALA A CA 1
ATOM 1917 C C . ALA A 1 269 ? -5.243 8.485 -7.861 1.00 95.81 269 ALA A C 1
ATOM 1919 O O . ALA A 1 269 ? -4.791 7.570 -7.175 1.00 95.81 269 ALA A O 1
ATOM 1920 N N . ASP A 1 270 ? -4.722 9.713 -7.846 1.00 96.81 270 ASP A N 1
ATOM 1921 C CA . ASP A 1 270 ? -3.558 10.105 -7.056 1.00 96.81 270 ASP A CA 1
ATOM 1922 C C . ASP A 1 270 ? -3.969 10.336 -5.586 1.00 96.81 270 ASP A C 1
ATOM 1924 O O . ASP A 1 270 ? -4.986 10.990 -5.326 1.00 96.81 270 ASP A O 1
ATOM 1928 N N . PRO A 1 271 ? -3.247 9.775 -4.603 1.00 97.12 271 PRO A N 1
ATOM 1929 C CA . PRO A 1 271 ? -3.743 9.699 -3.235 1.00 97.12 271 PRO A CA 1
ATOM 1930 C C . PRO A 1 271 ? -3.856 11.028 -2.508 1.00 97.12 271 PRO A C 1
ATOM 1932 O O . PRO A 1 271 ? -4.701 11.131 -1.617 1.00 97.12 271 PRO A O 1
ATOM 1935 N N . VAL A 1 272 ? -3.087 12.058 -2.878 1.00 97.19 272 VAL A N 1
ATOM 1936 C CA . VAL A 1 272 ? -3.249 13.386 -2.265 1.00 97.19 272 VAL A CA 1
ATOM 1937 C C . VAL A 1 272 ? -4.665 13.930 -2.478 1.00 97.19 272 VAL A C 1
ATOM 1939 O O . VAL A 1 272 ? -5.222 14.558 -1.579 1.00 97.19 272 VAL A O 1
ATOM 1942 N N . ASN A 1 273 ? -5.298 13.598 -3.610 1.00 97.50 273 ASN A N 1
ATOM 1943 C CA . ASN A 1 273 ? -6.662 14.020 -3.928 1.00 97.50 273 ASN A CA 1
ATOM 1944 C C . ASN A 1 273 ? -7.728 13.265 -3.116 1.00 97.50 273 ASN A C 1
ATOM 1946 O O . ASN A 1 273 ? -8.879 13.691 -3.073 1.00 97.50 273 ASN A O 1
ATOM 1950 N N . PHE A 1 274 ? -7.360 12.170 -2.443 1.00 98.19 274 PHE A N 1
ATOM 1951 C CA . PHE A 1 274 ? -8.242 11.414 -1.551 1.00 98.19 274 PHE A CA 1
ATOM 1952 C C . PHE A 1 274 ? -7.939 11.646 -0.069 1.00 98.19 274 PHE A C 1
ATOM 1954 O O . PHE A 1 274 ? -8.838 11.524 0.761 1.00 98.19 274 PHE A O 1
ATOM 1961 N N . ALA A 1 275 ? -6.705 12.022 0.273 1.00 98.12 275 ALA A N 1
ATOM 1962 C CA . ALA A 1 275 ? -6.250 12.180 1.652 1.00 98.12 275 ALA A CA 1
ATOM 1963 C C . ALA A 1 275 ? -7.137 13.137 2.461 1.00 98.12 275 ALA A C 1
ATOM 1965 O O . ALA A 1 275 ? -7.553 12.809 3.572 1.00 98.12 275 ALA A O 1
ATOM 1966 N N . GLY A 1 276 ? -7.516 14.273 1.867 1.00 97.69 276 GLY A N 1
ATOM 1967 C CA . GLY A 1 276 ? -8.371 15.271 2.513 1.00 97.69 276 GLY A CA 1
ATOM 1968 C C . GLY A 1 276 ? -9.752 14.741 2.899 1.00 97.69 276 GLY A C 1
ATOM 1969 O O . GLY A 1 276 ? -10.345 15.265 3.840 1.00 97.69 276 GLY A O 1
ATOM 1970 N N . HIS A 1 277 ? -10.217 13.684 2.223 1.00 98.19 277 HIS A N 1
ATOM 1971 C CA . HIS A 1 277 ? -11.506 13.022 2.429 1.00 98.19 277 HIS A CA 1
ATOM 1972 C C . HIS A 1 277 ? -11.483 11.927 3.508 1.00 98.19 277 HIS A C 1
ATOM 1974 O O . HIS A 1 277 ? -12.530 11.351 3.809 1.00 98.19 277 HIS A O 1
ATOM 1980 N N . LEU A 1 278 ? -10.316 11.615 4.087 1.00 98.19 278 LEU A N 1
ATOM 1981 C CA . LEU A 1 278 ? -10.196 10.605 5.140 1.00 98.19 278 LEU A CA 1
ATOM 1982 C C . LEU A 1 278 ? -10.809 11.096 6.456 1.00 98.19 278 LEU A C 1
ATOM 1984 O O . LEU A 1 278 ? -11.616 10.399 7.062 1.00 98.19 278 LEU A O 1
ATOM 1988 N N . GLN A 1 279 ? -10.452 12.297 6.906 1.00 97.00 279 GLN A N 1
ATOM 1989 C CA . GLN A 1 279 ? -10.906 12.827 8.202 1.00 97.00 279 GLN A CA 1
ATOM 1990 C C . GLN A 1 279 ? -11.840 14.032 8.074 1.00 97.00 279 GLN A C 1
ATOM 1992 O O . GLN A 1 279 ? -12.695 14.249 8.932 1.00 97.00 279 GLN A O 1
ATOM 1997 N N . SER A 1 280 ? -11.694 14.805 7.001 1.00 95.25 280 SER A N 1
ATOM 1998 C CA . SER A 1 280 ? -12.492 15.996 6.707 1.00 95.25 280 SER A CA 1
ATOM 1999 C C . SER A 1 280 ? -13.190 15.833 5.359 1.00 95.25 280 SER A C 1
ATOM 2001 O O . SER A 1 280 ? -12.900 14.880 4.650 1.00 95.25 280 SER A O 1
ATOM 2003 N N . ASN A 1 281 ? -14.126 16.719 5.001 1.00 95.44 281 ASN A N 1
ATOM 2004 C CA . ASN A 1 281 ? -14.744 16.758 3.663 1.00 95.44 281 ASN A CA 1
ATOM 2005 C C . ASN A 1 281 ? -15.164 15.380 3.113 1.00 95.44 281 ASN A C 1
ATOM 2007 O O . ASN A 1 281 ? -14.969 15.106 1.933 1.00 95.44 281 ASN A O 1
ATOM 2011 N N . THR A 1 282 ? -15.650 14.478 3.965 1.00 97.62 282 THR A N 1
ATOM 2012 C CA . THR A 1 282 ? -15.752 13.054 3.635 1.00 97.62 282 THR A CA 1
ATOM 2013 C C . THR A 1 282 ? -16.646 12.813 2.418 1.00 97.62 282 THR A C 1
ATOM 2015 O O . THR A 1 282 ? -17.649 13.499 2.207 1.00 97.62 282 THR A O 1
ATOM 2018 N N . LEU A 1 283 ? -16.281 11.822 1.600 1.00 97.12 283 LEU A N 1
ATOM 2019 C CA . LEU A 1 283 ? -17.055 11.464 0.411 1.00 97.12 283 LEU A CA 1
ATOM 2020 C C . LEU A 1 283 ? -18.472 10.986 0.788 1.00 97.12 283 LEU A C 1
ATOM 2022 O O . LEU A 1 283 ? -18.696 10.545 1.919 1.00 97.12 283 LEU A O 1
ATOM 2026 N N . PRO A 1 284 ? -19.438 11.015 -0.149 1.00 97.06 284 PRO A N 1
ATOM 2027 C CA . PRO A 1 284 ? -20.772 10.475 0.085 1.00 97.06 284 PRO A CA 1
ATOM 2028 C C . PRO A 1 284 ? -20.775 9.007 0.528 1.00 97.06 284 PRO A C 1
ATOM 2030 O O . PRO A 1 284 ? -20.006 8.176 0.040 1.00 97.06 284 PRO A O 1
ATOM 2033 N N . ASN A 1 285 ? -21.695 8.666 1.427 1.00 96.19 285 ASN A N 1
ATOM 2034 C CA . ASN A 1 285 ? -21.985 7.302 1.834 1.00 96.19 285 ASN A CA 1
ATOM 2035 C C . ASN A 1 285 ? -23.092 6.711 0.953 1.00 96.19 285 ASN A C 1
ATOM 2037 O O . ASN A 1 285 ? -24.263 6.661 1.331 1.00 96.19 285 ASN A O 1
ATOM 2041 N N . LEU A 1 286 ? -22.702 6.194 -0.212 1.00 91.75 286 LEU A N 1
ATOM 2042 C CA . LEU A 1 286 ? -23.639 5.593 -1.169 1.00 91.75 286 LEU A CA 1
ATOM 2043 C C . LEU A 1 286 ? -24.306 4.298 -0.666 1.00 91.75 286 LEU A C 1
ATOM 2045 O O . LEU A 1 286 ? -25.246 3.815 -1.293 1.00 91.75 286 LEU A O 1
ATOM 2049 N N . LEU A 1 287 ? -23.845 3.734 0.459 1.00 90.75 287 LEU A N 1
ATOM 2050 C CA . LEU A 1 287 ? -24.505 2.604 1.122 1.00 90.75 287 LEU A CA 1
ATOM 2051 C C . LEU A 1 287 ? -25.645 3.052 2.044 1.00 90.75 287 LEU A C 1
ATOM 2053 O O . LEU A 1 287 ? -26.552 2.264 2.295 1.00 90.75 287 LEU A O 1
ATOM 2057 N N . ALA A 1 288 ? -25.598 4.288 2.551 1.00 92.75 288 ALA A N 1
ATOM 2058 C CA . ALA A 1 288 ? -26.666 4.870 3.359 1.00 92.75 288 ALA A CA 1
ATOM 2059 C C . ALA A 1 288 ? -27.771 5.469 2.480 1.00 92.75 288 ALA A C 1
ATOM 2061 O O . ALA A 1 288 ? -28.952 5.269 2.759 1.00 92.75 288 ALA A O 1
ATOM 2062 N N . ASN A 1 289 ? -27.402 6.183 1.410 1.00 92.88 289 ASN A N 1
ATOM 2063 C CA . ASN A 1 289 ? -28.355 6.758 0.465 1.00 92.88 289 ASN A CA 1
ATOM 2064 C C . ASN A 1 289 ? -27.794 6.873 -0.972 1.00 92.88 289 ASN A C 1
ATOM 2066 O O . ASN A 1 289 ? -26.750 7.488 -1.192 1.00 92.88 289 ASN A O 1
ATOM 2070 N N . PRO A 1 290 ? -28.519 6.385 -1.997 1.00 90.75 290 PRO A N 1
ATOM 2071 C CA . PRO A 1 290 ? -28.041 6.429 -3.383 1.00 90.75 290 PRO A CA 1
ATOM 2072 C C . PRO A 1 290 ? -27.853 7.834 -3.977 1.00 90.75 290 PRO A C 1
ATOM 2074 O O . PRO A 1 290 ? -27.120 7.987 -4.947 1.00 90.75 290 PRO A O 1
ATOM 2077 N N . ASN A 1 291 ? -28.512 8.862 -3.430 1.00 91.69 291 ASN A N 1
ATOM 2078 C CA . ASN A 1 291 ? -28.414 10.242 -3.927 1.00 91.69 291 ASN A CA 1
ATOM 2079 C C . ASN A 1 291 ? -27.193 11.009 -3.382 1.00 91.69 291 ASN A C 1
ATOM 2081 O O . ASN A 1 291 ? -27.009 12.172 -3.728 1.00 91.69 291 ASN A O 1
ATOM 2085 N N . GLY A 1 292 ? -26.381 10.385 -2.520 1.00 92.19 292 GLY A N 1
ATOM 2086 C CA . GLY A 1 292 ? -25.116 10.937 -2.039 1.00 92.19 292 GLY A CA 1
ATOM 2087 C C . GLY A 1 292 ? -25.229 12.129 -1.085 1.00 92.19 292 GLY A C 1
ATOM 2088 O O . GLY A 1 292 ? -24.234 12.802 -0.838 1.00 92.19 292 GLY A O 1
ATOM 2089 N N . SER A 1 293 ? -26.413 12.400 -0.526 1.00 94.56 293 SER A N 1
ATOM 2090 C CA . SER A 1 293 ? -26.607 13.541 0.382 1.00 94.56 293 SER A CA 1
ATOM 2091 C C . SER A 1 293 ? -26.132 13.296 1.820 1.00 94.56 293 SER A C 1
ATOM 2093 O O . SER A 1 293 ? -26.180 14.215 2.632 1.00 94.56 293 SER A O 1
ATOM 2095 N N . VAL A 1 294 ? -25.722 12.070 2.167 1.00 96.50 294 VAL A N 1
ATOM 2096 C CA . VAL A 1 294 ? -25.172 11.735 3.488 1.00 96.50 294 VAL A CA 1
ATOM 2097 C C . VAL A 1 294 ? -23.682 11.500 3.314 1.00 96.50 294 VAL A C 1
ATOM 2099 O O . VAL A 1 294 ? -23.280 10.638 2.536 1.00 96.50 294 VAL A O 1
ATOM 2102 N N . ALA A 1 295 ? -22.862 12.264 4.027 1.00 96.31 295 ALA A N 1
ATOM 2103 C CA . ALA A 1 295 ? -21.419 12.077 4.029 1.00 96.31 295 ALA A CA 1
ATOM 2104 C C . ALA A 1 295 ? -21.026 10.830 4.842 1.00 96.31 295 ALA A C 1
ATOM 2106 O O . ALA A 1 295 ? -21.733 10.417 5.766 1.00 96.31 295 ALA A O 1
ATOM 2107 N N . GLN A 1 296 ? -19.891 10.219 4.510 1.00 97.06 296 GLN A N 1
ATOM 2108 C CA . GLN A 1 296 ? -19.302 9.169 5.338 1.00 97.06 296 GLN A CA 1
ATOM 2109 C C . GLN A 1 296 ? -18.857 9.720 6.699 1.00 97.06 296 GLN A C 1
ATOM 2111 O O . GLN A 1 296 ? -18.503 10.891 6.836 1.00 97.06 296 GLN A O 1
ATOM 2116 N N . THR A 1 297 ? -18.808 8.857 7.713 1.00 96.56 297 THR A N 1
ATOM 2117 C CA . THR A 1 297 ? -18.146 9.190 8.978 1.00 96.56 297 THR A CA 1
ATOM 2118 C C . THR A 1 297 ? -16.642 9.359 8.756 1.00 96.56 297 THR A C 1
ATOM 2120 O O . THR A 1 297 ? -16.032 8.580 8.020 1.00 96.56 297 THR A O 1
ATOM 2123 N N . ALA A 1 298 ? -16.054 10.364 9.412 1.00 97.94 298 ALA A N 1
ATOM 2124 C CA . ALA A 1 298 ? -14.612 10.588 9.427 1.00 97.94 298 ALA A CA 1
ATOM 2125 C C . ALA A 1 298 ? -13.867 9.339 9.915 1.00 97.94 298 ALA A C 1
ATOM 2127 O O . ALA A 1 298 ? -14.221 8.746 10.939 1.00 97.94 298 ALA A O 1
ATOM 2128 N N . LYS A 1 299 ? -12.829 8.955 9.177 1.00 98.31 299 LYS A N 1
ATOM 2129 C CA . LYS A 1 299 ? -12.004 7.780 9.452 1.00 98.31 299 LYS A CA 1
ATOM 2130 C C . LYS A 1 299 ? -11.016 8.079 10.577 1.00 98.31 299 LYS A C 1
ATOM 2132 O O . LYS A 1 299 ? -10.581 9.218 10.750 1.00 98.31 299 LYS A O 1
ATOM 2137 N N . LYS A 1 300 ? -10.616 7.056 11.331 1.00 98.69 300 LYS A N 1
ATOM 2138 C CA . LYS A 1 300 ? -9.468 7.149 12.247 1.00 98.69 300 LYS A CA 1
ATOM 2139 C C . LYS A 1 300 ? -8.222 6.690 11.507 1.00 98.69 300 LYS A C 1
ATOM 2141 O O . LYS A 1 300 ? -8.189 5.567 11.020 1.00 98.69 300 LYS A O 1
ATOM 2146 N N . ILE A 1 301 ? -7.227 7.563 11.395 1.00 98.69 301 ILE A N 1
ATOM 2147 C CA . ILE A 1 301 ? -6.023 7.299 10.602 1.00 98.69 301 ILE A CA 1
ATOM 2148 C C . ILE A 1 301 ? -4.799 7.372 11.504 1.00 98.69 301 ILE A C 1
ATOM 2150 O O . ILE A 1 301 ? -4.650 8.343 12.244 1.00 98.69 301 ILE A O 1
ATOM 2154 N N . LEU A 1 302 ? -3.936 6.367 11.397 1.00 98.88 302 LEU A N 1
ATOM 2155 C CA . LEU A 1 302 ? -2.558 6.395 11.869 1.00 98.88 302 LEU A CA 1
ATOM 2156 C C . LEU A 1 302 ? -1.637 6.298 10.653 1.00 98.88 302 LEU A C 1
ATOM 2158 O O . LEU A 1 302 ? -1.803 5.406 9.821 1.00 98.88 302 LEU A O 1
ATOM 2162 N N . THR A 1 303 ? -0.651 7.177 10.542 1.00 98.75 303 THR A N 1
ATOM 2163 C CA . THR A 1 303 ? 0.376 7.084 9.503 1.00 98.75 303 THR A CA 1
ATOM 2164 C C . THR A 1 303 ? 1.746 6.850 10.112 1.00 98.75 303 THR A C 1
ATOM 2166 O O . THR A 1 303 ? 2.042 7.270 11.231 1.00 98.75 303 THR A O 1
ATOM 2169 N N . GLN A 1 304 ? 2.576 6.103 9.392 1.00 98.62 304 GLN A N 1
ATOM 2170 C CA . GLN A 1 304 ? 3.919 5.740 9.828 1.00 98.62 304 GLN A CA 1
ATOM 2171 C C . GLN A 1 304 ? 4.898 6.029 8.697 1.00 98.62 304 GLN A C 1
ATOM 2173 O O . GLN A 1 304 ? 4.672 5.604 7.570 1.00 98.62 304 GLN A O 1
ATOM 2178 N N . ALA A 1 305 ? 5.999 6.707 8.991 1.00 97.38 305 ALA A N 1
ATOM 2179 C CA . ALA A 1 305 ? 7.034 7.052 8.029 1.00 97.38 305 ALA A CA 1
ATOM 2180 C C . ALA A 1 305 ? 8.392 6.513 8.485 1.00 97.38 305 ALA A C 1
ATOM 2182 O O . ALA A 1 305 ? 8.728 6.552 9.670 1.00 97.38 305 ALA A O 1
ATOM 2183 N N . ALA A 1 306 ? 9.191 6.047 7.530 1.00 95.69 306 ALA A N 1
ATOM 2184 C CA . ALA A 1 306 ? 10.596 5.739 7.746 1.00 95.69 306 ALA A CA 1
ATOM 2185 C C . ALA A 1 306 ? 11.425 7.020 7.580 1.00 95.69 306 ALA A C 1
ATOM 2187 O O . ALA A 1 306 ? 11.263 7.747 6.599 1.00 95.69 306 ALA A O 1
ATOM 2188 N N . PHE A 1 307 ? 12.314 7.332 8.521 1.00 94.50 307 PHE A N 1
ATOM 2189 C CA . PHE A 1 307 ? 13.227 8.460 8.350 1.00 94.50 307 PHE A CA 1
ATOM 2190 C C . PHE A 1 307 ? 14.228 8.190 7.218 1.00 94.50 307 PHE A C 1
ATOM 2192 O O . PHE A 1 307 ? 14.764 7.087 7.111 1.00 94.50 307 PHE A O 1
ATOM 2199 N N . CYS A 1 308 ? 14.491 9.203 6.386 1.00 92.69 308 CYS A N 1
ATOM 2200 C CA . CYS A 1 308 ? 15.355 9.119 5.202 1.00 92.69 308 CYS A CA 1
ATOM 2201 C C . CYS A 1 308 ? 14.938 8.048 4.186 1.00 92.69 308 CYS A C 1
ATOM 2203 O O . CYS A 1 308 ? 15.797 7.484 3.502 1.00 92.69 308 CYS A O 1
ATOM 2205 N N . ASP A 1 309 ? 13.642 7.763 4.080 1.00 93.12 309 ASP A N 1
ATOM 2206 C CA . ASP A 1 309 ? 13.114 6.757 3.164 1.00 93.12 309 ASP A CA 1
ATOM 2207 C C . ASP A 1 309 ? 13.564 7.020 1.714 1.00 93.12 309 ASP A C 1
ATOM 2209 O O . ASP A 1 309 ? 13.436 8.122 1.174 1.00 93.12 309 ASP A O 1
ATOM 2213 N N . GLN A 1 310 ? 14.143 5.990 1.099 1.00 91.81 310 GLN A N 1
ATOM 2214 C CA . GLN A 1 310 ? 14.727 6.043 -0.240 1.00 91.81 310 GLN A CA 1
ATOM 2215 C C . GLN A 1 310 ? 13.760 5.606 -1.347 1.00 91.81 310 GLN A C 1
ATOM 2217 O O . GLN A 1 310 ? 14.107 5.656 -2.529 1.00 91.81 310 GLN A O 1
ATOM 2222 N N . VAL A 1 311 ? 12.573 5.129 -0.983 1.00 93.12 311 VAL A N 1
ATOM 2223 C CA . VAL A 1 311 ? 11.538 4.650 -1.901 1.00 93.12 311 VAL A CA 1
ATOM 2224 C C . VAL A 1 311 ? 10.404 5.663 -1.953 1.00 93.12 311 VAL A C 1
ATOM 2226 O O . VAL A 1 311 ? 10.052 6.109 -3.045 1.00 93.12 311 VAL A O 1
ATOM 2229 N N . VAL A 1 312 ? 9.898 6.088 -0.793 1.00 94.88 312 VAL A N 1
ATOM 2230 C CA . VAL A 1 312 ? 8.922 7.179 -0.663 1.00 94.88 312 VAL A CA 1
ATOM 2231 C C . VAL A 1 312 ? 9.547 8.283 0.191 1.00 94.88 312 VAL A C 1
ATOM 2233 O O . VAL A 1 312 ? 9.415 8.251 1.408 1.00 94.88 312 VAL A O 1
ATOM 2236 N N . PRO A 1 313 ? 10.249 9.253 -0.423 1.00 92.75 313 PRO A N 1
ATOM 2237 C CA . PRO A 1 313 ? 10.901 10.330 0.315 1.00 92.75 313 PRO A CA 1
ATOM 2238 C C . PRO A 1 313 ? 9.967 11.075 1.279 1.00 92.75 313 PRO A C 1
ATOM 2240 O O . PRO A 1 313 ? 8.823 11.380 0.932 1.00 92.75 313 PRO A O 1
ATOM 2243 N N . ASN A 1 314 ? 10.494 11.454 2.450 1.00 93.50 314 ASN A N 1
ATOM 2244 C CA . ASN A 1 314 ? 9.721 12.067 3.539 1.00 93.50 314 ASN A CA 1
ATOM 2245 C C . ASN A 1 314 ? 8.828 13.259 3.153 1.00 93.50 314 ASN A C 1
ATOM 2247 O O . ASN A 1 314 ? 7.704 13.307 3.655 1.00 93.50 314 ASN A O 1
ATOM 2251 N N . PRO A 1 315 ? 9.225 14.181 2.248 1.00 92.81 315 PRO A N 1
ATOM 2252 C CA . PRO A 1 315 ? 8.325 15.242 1.795 1.00 92.81 315 PRO A CA 1
ATOM 2253 C C . PRO A 1 315 ? 6.992 14.723 1.236 1.00 92.81 315 PRO A C 1
ATOM 2255 O O . PRO A 1 315 ? 5.951 15.342 1.453 1.00 92.81 315 PRO A O 1
ATOM 2258 N N . TRP A 1 316 ? 6.998 13.567 0.568 1.00 95.06 316 TRP A N 1
ATOM 2259 C CA . TRP A 1 316 ? 5.795 12.972 -0.013 1.00 95.06 316 TRP A CA 1
ATOM 2260 C C . TRP A 1 316 ? 4.956 12.216 1.021 1.00 95.06 316 TRP A C 1
ATOM 2262 O O . TRP A 1 316 ? 3.733 12.213 0.877 1.00 95.06 316 TRP A O 1
ATOM 2272 N N . ASN A 1 317 ? 5.564 11.651 2.079 1.00 95.25 317 ASN A N 1
ATOM 2273 C CA . ASN A 1 317 ? 4.805 11.208 3.258 1.00 95.25 317 ASN A CA 1
ATOM 2274 C C . ASN A 1 317 ? 4.084 12.419 3.875 1.00 95.25 317 ASN A C 1
ATOM 2276 O O . ASN A 1 317 ? 2.863 12.430 3.975 1.00 95.25 317 ASN A O 1
ATOM 2280 N N . PHE A 1 318 ? 4.820 13.498 4.171 1.00 95.06 318 PHE A N 1
ATOM 2281 C CA . PHE A 1 318 ? 4.277 14.671 4.862 1.00 95.06 318 PHE A CA 1
ATOM 2282 C C . PHE A 1 318 ? 3.163 15.372 4.084 1.00 95.06 318 PHE A C 1
ATOM 2284 O O . PHE A 1 318 ? 2.217 15.862 4.696 1.00 95.06 318 PHE A O 1
ATOM 2291 N N . ILE A 1 319 ? 3.224 15.408 2.749 1.00 96.19 319 ILE A N 1
ATOM 2292 C CA . ILE A 1 319 ? 2.121 15.931 1.929 1.00 96.19 319 ILE A CA 1
ATOM 2293 C C . ILE A 1 319 ? 0.860 15.077 2.087 1.00 96.19 319 ILE A C 1
ATOM 2295 O O . ILE A 1 319 ? -0.216 15.639 2.286 1.00 96.19 319 ILE A O 1
ATOM 2299 N N . LEU A 1 320 ? 0.974 13.744 2.046 1.00 97.44 320 LEU A N 1
ATOM 2300 C CA . LEU A 1 320 ? -0.170 12.862 2.295 1.00 97.44 320 LEU A CA 1
ATOM 2301 C C . LEU A 1 320 ? -0.729 13.091 3.701 1.00 97.44 320 LEU A C 1
ATOM 2303 O O . LEU A 1 320 ? -1.920 13.336 3.872 1.00 97.44 320 LEU A O 1
ATOM 2307 N N . ASP A 1 321 ? 0.157 13.047 4.689 1.00 97.12 321 ASP A N 1
ATOM 2308 C CA . ASP A 1 321 ? -0.171 13.039 6.108 1.00 97.12 321 ASP A CA 1
ATOM 2309 C C . ASP A 1 321 ? -0.804 14.357 6.565 1.00 97.12 321 ASP A C 1
ATOM 2311 O O . ASP A 1 321 ? -1.806 14.350 7.284 1.00 97.12 321 ASP A O 1
ATOM 2315 N N . SER A 1 322 ? -0.246 15.491 6.127 1.00 96.19 322 SER A N 1
ATOM 2316 C CA . SER A 1 322 ? -0.784 16.823 6.428 1.00 96.19 322 SER A CA 1
ATOM 2317 C C . SER A 1 322 ? -2.127 17.057 5.741 1.00 96.19 322 SER A C 1
ATOM 2319 O O . SER A 1 322 ? -3.034 17.608 6.362 1.00 96.19 322 SER A O 1
ATOM 2321 N N . THR A 1 323 ? -2.299 16.568 4.508 1.00 97.69 323 THR A N 1
ATOM 2322 C CA . THR A 1 323 ? -3.588 16.623 3.800 1.00 97.69 323 THR A CA 1
ATOM 2323 C C . THR A 1 323 ? -4.632 15.732 4.479 1.00 97.69 323 THR A C 1
ATOM 2325 O O . THR A 1 323 ? -5.797 16.110 4.568 1.00 97.69 323 THR A O 1
ATOM 2328 N N . ALA A 1 324 ? -4.222 14.579 5.018 1.00 96.94 324 ALA A N 1
ATOM 2329 C CA . ALA A 1 324 ? -5.083 13.677 5.782 1.00 96.94 324 ALA A CA 1
ATOM 2330 C C . ALA A 1 324 ? -5.446 14.193 7.186 1.00 96.94 324 ALA A C 1
ATOM 2332 O O . ALA A 1 324 ? -6.333 13.623 7.822 1.00 96.94 324 ALA A O 1
ATOM 2333 N N . GLY A 1 325 ? -4.781 15.248 7.673 1.00 96.06 325 GLY A N 1
ATOM 2334 C CA . GLY A 1 325 ? -4.987 15.800 9.015 1.00 96.06 325 GLY A CA 1
ATOM 2335 C C . GLY A 1 325 ? -4.264 15.045 10.137 1.00 96.06 325 GLY A C 1
ATOM 2336 O O . GLY A 1 325 ? -4.640 15.171 11.301 1.00 96.06 325 GLY A O 1
ATOM 2337 N N . THR A 1 326 ? -3.234 14.259 9.816 1.00 97.62 326 THR A N 1
ATOM 2338 C CA . THR A 1 326 ? -2.429 13.541 10.821 1.00 97.62 326 THR A CA 1
ATOM 2339 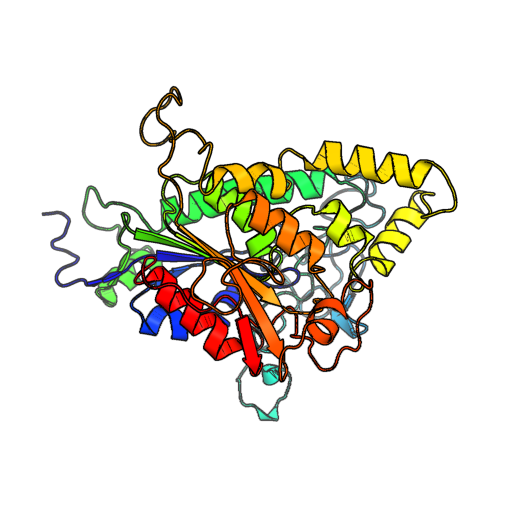C C . THR A 1 326 ? -1.253 14.377 11.326 1.00 97.62 326 THR A C 1
ATOM 2341 O O . THR A 1 326 ? -0.848 15.350 10.695 1.00 97.62 326 THR A O 1
ATOM 2344 N N . GLY A 1 327 ? -0.729 14.042 12.507 1.00 97.06 327 GLY A N 1
ATOM 2345 C CA . GLY A 1 327 ? 0.358 14.786 13.147 1.00 97.06 327 GLY A CA 1
ATOM 2346 C C . GLY A 1 327 ? 0.586 14.357 14.602 1.00 97.06 327 GLY A C 1
ATOM 2347 O O . GLY A 1 327 ? -0.058 13.412 15.067 1.00 97.06 327 GLY A O 1
ATOM 2348 N N . PRO A 1 328 ? 1.459 15.051 15.355 1.00 97.31 328 PRO A N 1
ATOM 2349 C CA . PRO A 1 328 ? 2.328 16.157 14.932 1.00 97.31 328 PRO A CA 1
ATOM 2350 C C . PRO A 1 328 ? 3.560 15.691 14.131 1.00 97.31 328 PRO A C 1
ATOM 2352 O O . PRO A 1 328 ? 4.033 14.574 14.309 1.00 97.31 328 PRO A O 1
ATOM 2355 N N . PHE A 1 329 ? 4.104 16.565 13.277 1.00 94.81 329 PHE A N 1
ATOM 2356 C CA . PHE A 1 329 ? 5.298 16.313 12.447 1.00 94.81 329 PHE A CA 1
ATOM 2357 C C . PHE A 1 329 ? 6.596 16.808 13.105 1.00 94.81 329 PHE A C 1
ATOM 2359 O O . PHE A 1 329 ? 6.528 17.658 13.998 1.00 94.81 329 PHE A O 1
ATOM 2366 N N . PRO A 1 330 ? 7.785 16.363 12.643 1.00 92.75 330 PRO A N 1
ATOM 2367 C CA . PRO A 1 330 ? 9.059 16.937 13.072 1.00 92.75 330 PRO A CA 1
ATOM 2368 C C . PRO A 1 330 ? 9.065 18.470 12.990 1.00 92.75 330 PRO A C 1
ATOM 2370 O O . PRO A 1 330 ? 8.719 19.050 11.964 1.00 92.75 330 PRO A O 1
ATOM 2373 N N . GLY A 1 331 ? 9.449 19.133 14.085 1.00 88.75 331 GLY A N 1
ATOM 2374 C CA . GLY A 1 331 ? 9.436 20.599 14.201 1.00 88.75 331 GLY A CA 1
ATOM 2375 C C . GLY A 1 331 ? 8.089 21.211 14.615 1.00 88.75 331 GLY A C 1
ATOM 2376 O O . GLY A 1 331 ? 8.045 22.393 14.948 1.00 88.75 331 GLY A O 1
ATOM 2377 N N . GLY A 1 332 ? 7.009 20.426 14.650 1.00 90.19 332 GLY A N 1
ATOM 2378 C CA . GLY A 1 332 ? 5.711 20.831 15.189 1.00 90.19 332 GLY A CA 1
ATOM 2379 C C . GLY A 1 332 ? 5.643 20.758 16.719 1.00 90.19 332 GLY A C 1
ATOM 2380 O O . GLY A 1 332 ? 6.391 20.024 17.369 1.00 90.19 332 GLY A O 1
ATOM 2381 N N . THR A 1 333 ? 4.712 21.505 17.315 1.00 93.69 333 THR A N 1
ATOM 2382 C CA . THR A 1 333 ? 4.444 21.438 18.757 1.00 93.69 333 THR A CA 1
ATOM 2383 C C . THR A 1 333 ? 3.940 20.046 19.150 1.00 93.69 333 THR A C 1
ATOM 2385 O O . THR A 1 333 ? 3.095 19.461 18.478 1.00 93.69 333 THR A O 1
ATOM 2388 N N . GLY A 1 334 ? 4.473 19.493 20.243 1.00 94.44 334 GLY A N 1
ATOM 2389 C CA . GLY A 1 334 ? 4.089 18.162 20.731 1.00 94.44 334 GLY A CA 1
ATOM 2390 C C . GLY A 1 334 ? 4.712 16.981 19.977 1.00 94.44 334 GLY A C 1
ATOM 2391 O O . GLY A 1 334 ? 4.428 15.839 20.335 1.00 94.44 334 GLY A O 1
ATOM 2392 N N . PHE A 1 335 ? 5.578 17.218 18.982 1.00 96.56 335 PHE A N 1
ATOM 2393 C CA . PHE A 1 335 ? 6.322 16.146 18.316 1.00 96.56 335 PHE A CA 1
ATOM 2394 C C . PHE A 1 335 ? 7.158 15.322 19.307 1.00 96.56 335 PHE A C 1
ATOM 2396 O O . PHE A 1 335 ? 7.798 15.865 20.205 1.00 96.56 335 PHE A O 1
ATOM 2403 N N . GLY A 1 336 ? 7.123 13.999 19.149 1.00 95.81 336 GLY A N 1
ATOM 2404 C CA . GLY A 1 336 ? 7.628 13.014 20.109 1.00 95.81 336 GLY A CA 1
ATOM 2405 C C . GLY A 1 336 ? 6.586 12.552 21.136 1.00 95.81 336 GLY A C 1
ATOM 2406 O O . GLY A 1 336 ? 6.702 11.446 21.659 1.00 95.81 336 GLY A O 1
ATOM 2407 N N . GLY A 1 337 ? 5.542 13.347 21.387 1.00 97.38 337 GLY A N 1
ATOM 2408 C CA . GLY A 1 337 ? 4.379 12.955 22.186 1.00 97.38 337 GLY A CA 1
ATOM 2409 C C . GLY A 1 337 ? 3.337 12.158 21.386 1.00 97.38 337 GLY A C 1
ATOM 2410 O O . GLY A 1 337 ? 3.559 11.892 20.200 1.00 97.38 337 GLY A O 1
ATOM 2411 N N . PRO A 1 338 ? 2.206 11.776 22.012 1.00 98.31 338 PRO A N 1
ATOM 2412 C CA . PRO A 1 338 ? 1.131 11.022 21.363 1.00 98.31 338 PRO A CA 1
ATOM 2413 C C . PRO A 1 338 ? 0.594 11.710 20.100 1.00 98.31 338 PRO A 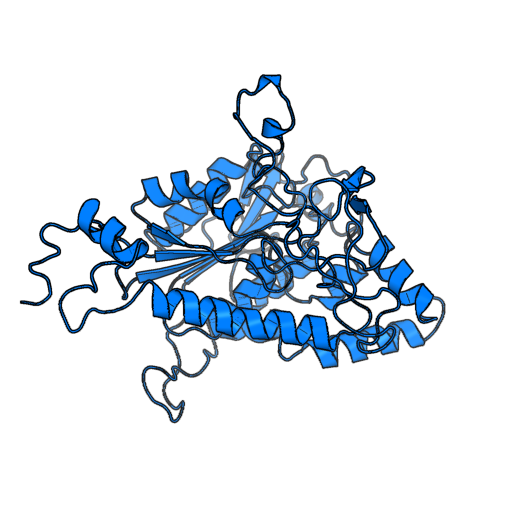C 1
ATOM 2415 O O . PRO A 1 338 ? 0.380 12.922 20.100 1.00 98.31 338 PRO A O 1
ATOM 2418 N N . GLY A 1 339 ? 0.352 10.942 19.037 1.00 98.00 339 GLY A N 1
ATOM 2419 C CA . GLY A 1 339 ? -0.121 11.469 17.759 1.00 98.00 339 GLY A CA 1
ATOM 2420 C C . GLY A 1 339 ? -0.655 10.409 16.798 1.00 98.00 339 GLY A C 1
ATOM 2421 O O . GLY A 1 339 ? -0.584 9.209 17.047 1.00 98.00 339 GLY A O 1
ATOM 2422 N N . THR A 1 340 ? -1.202 10.878 15.681 1.00 98.38 340 THR A N 1
ATOM 2423 C CA . THR A 1 340 ? -1.706 10.063 14.561 1.00 98.38 340 THR A CA 1
ATOM 2424 C C . THR A 1 340 ? -0.709 9.953 13.410 1.00 98.38 340 THR A C 1
ATOM 2426 O O . THR A 1 340 ? -0.984 9.282 12.423 1.00 98.38 340 THR A O 1
ATOM 2429 N N . PHE A 1 341 ? 0.452 10.589 13.535 1.00 98.50 341 PHE A N 1
ATOM 2430 C CA . PHE A 1 341 ? 1.611 10.410 12.668 1.00 98.50 341 PHE A CA 1
ATOM 2431 C C . PHE A 1 341 ? 2.759 9.839 13.498 1.00 98.50 341 PHE A C 1
ATOM 2433 O O . PHE A 1 341 ? 2.938 10.265 14.637 1.00 98.50 341 PHE A O 1
ATOM 2440 N N . GLN A 1 342 ? 3.560 8.938 12.928 1.00 98.19 342 GLN A N 1
ATOM 2441 C CA . GLN A 1 342 ? 4.760 8.391 13.559 1.00 98.19 342 GLN A CA 1
ATOM 2442 C C . GLN A 1 342 ? 5.958 8.418 12.614 1.00 98.19 342 GLN A C 1
ATOM 2444 O O . GLN A 1 342 ? 5.915 7.835 11.534 1.00 98.19 342 GLN A O 1
ATOM 2449 N N . LEU A 1 343 ? 7.071 8.997 13.059 1.00 97.62 343 LEU A N 1
ATOM 2450 C CA . LEU A 1 343 ? 8.364 8.859 12.399 1.00 97.62 343 LEU A CA 1
ATOM 2451 C C . LEU A 1 343 ? 9.199 7.784 13.098 1.00 97.62 343 LEU A C 1
ATOM 2453 O O . LEU A 1 343 ? 9.438 7.867 14.301 1.00 97.62 343 LEU A O 1
ATOM 2457 N N . PHE A 1 344 ? 9.676 6.803 12.342 1.00 97.38 344 PHE A N 1
ATOM 2458 C CA . PHE A 1 344 ? 10.626 5.796 12.807 1.00 97.38 344 PHE A CA 1
ATOM 2459 C C . PHE A 1 344 ? 12.044 6.273 12.484 1.00 97.38 344 PHE A C 1
ATOM 2461 O O . PHE A 1 344 ? 12.310 6.700 11.361 1.00 97.38 344 PHE A O 1
ATOM 2468 N N . PHE A 1 345 ? 12.949 6.196 13.456 1.00 95.44 345 PHE A N 1
ATOM 2469 C CA . PHE A 1 345 ? 14.289 6.782 13.403 1.00 95.44 345 PHE A CA 1
ATOM 2470 C C . PHE A 1 345 ? 15.298 5.887 14.139 1.00 95.44 345 PHE A C 1
ATOM 2472 O O . PHE A 1 345 ? 14.981 5.347 15.193 1.00 95.44 345 PHE A O 1
ATOM 2479 N N . THR A 1 346 ? 16.520 5.742 13.633 1.00 93.81 346 THR A N 1
ATOM 2480 C CA . THR A 1 346 ? 17.585 4.994 14.332 1.00 93.81 346 THR A CA 1
ATOM 2481 C C . THR A 1 346 ? 18.444 5.941 15.172 1.00 93.81 346 THR A C 1
ATOM 2483 O O . THR A 1 346 ? 18.930 6.948 14.660 1.00 93.81 346 THR A O 1
ATOM 2486 N N . GLY A 1 347 ? 18.687 5.627 16.444 1.00 92.56 347 GLY A N 1
ATOM 2487 C CA . GLY A 1 347 ? 19.520 6.418 17.355 1.00 92.56 347 GLY A CA 1
ATOM 2488 C C . GLY A 1 347 ? 18.819 7.620 18.003 1.00 92.56 347 GLY A C 1
ATOM 2489 O O . GLY A 1 347 ? 17.593 7.717 18.048 1.00 92.56 347 GLY A O 1
ATOM 2490 N N . THR A 1 348 ? 19.612 8.550 18.543 1.00 91.50 348 THR A N 1
ATOM 2491 C CA . THR A 1 348 ? 19.096 9.685 19.327 1.00 91.50 348 THR A CA 1
ATOM 2492 C C . THR A 1 348 ? 18.722 10.873 18.431 1.00 91.50 348 THR A C 1
ATOM 2494 O O . THR A 1 348 ? 19.589 11.389 17.718 1.00 91.50 348 THR A O 1
ATOM 2497 N N . PRO A 1 349 ? 17.473 11.366 18.482 1.00 90.44 349 PRO A N 1
ATOM 2498 C CA . PRO A 1 349 ? 17.030 12.484 17.660 1.00 90.44 349 PRO A CA 1
ATOM 2499 C C . PRO A 1 349 ? 17.639 13.810 18.133 1.00 90.44 349 PRO A C 1
ATOM 2501 O O . PRO A 1 349 ? 17.720 14.101 19.326 1.00 90.44 349 PRO A O 1
ATOM 2504 N N . SER A 1 350 ? 18.014 14.656 17.177 1.00 89.62 350 SER A N 1
ATOM 2505 C CA . SER A 1 350 ? 18.383 16.058 17.389 1.00 89.62 350 SER A CA 1
ATOM 2506 C C . SER A 1 350 ? 17.827 16.906 16.243 1.00 89.62 350 SER A C 1
ATOM 2508 O O . SER A 1 350 ? 17.502 16.373 15.181 1.00 89.62 350 SER A O 1
ATOM 2510 N N . GLY A 1 351 ? 17.719 18.227 16.427 1.00 85.62 351 GLY A N 1
ATOM 2511 C CA . GLY A 1 351 ? 17.218 19.117 15.371 1.00 85.62 351 GLY A CA 1
ATOM 2512 C C . GLY A 1 351 ? 18.030 19.019 14.073 1.00 85.62 351 GLY A C 1
ATOM 2513 O O . GLY A 1 351 ? 17.455 18.975 12.990 1.00 85.62 351 GLY A O 1
ATOM 2514 N N . SER A 1 352 ? 19.359 18.899 14.174 1.00 85.69 352 SER A N 1
ATOM 2515 C CA . SER A 1 352 ? 20.233 18.701 13.013 1.00 85.69 352 SER A CA 1
ATOM 2516 C C . SER A 1 352 ? 20.093 17.308 12.401 1.00 85.69 352 SER A C 1
ATOM 2518 O O . SER A 1 352 ? 20.090 17.188 11.179 1.00 85.69 352 SER A O 1
ATOM 2520 N N . ALA A 1 353 ? 19.934 16.263 13.222 1.00 86.75 353 ALA A N 1
ATOM 2521 C CA . ALA A 1 353 ? 19.754 14.904 12.722 1.00 86.75 353 ALA A CA 1
ATOM 2522 C C . ALA A 1 353 ? 18.427 14.759 11.969 1.00 86.75 353 ALA A C 1
ATOM 2524 O O . ALA A 1 353 ? 18.417 14.226 10.867 1.00 86.75 353 ALA A O 1
ATOM 2525 N N . LEU A 1 354 ? 17.329 15.311 12.490 1.00 87.44 354 LEU A N 1
ATOM 2526 C CA . LEU A 1 354 ? 16.020 15.296 11.823 1.00 87.44 354 LEU A CA 1
ATOM 2527 C C . LEU A 1 354 ? 15.987 16.161 10.552 1.00 87.44 354 LEU A C 1
ATOM 2529 O O . LEU A 1 354 ? 15.237 15.860 9.628 1.00 87.44 354 LEU A O 1
ATOM 2533 N N . ALA A 1 355 ? 16.831 17.192 10.466 1.00 83.94 355 ALA A N 1
ATOM 2534 C CA . ALA A 1 355 ? 16.992 18.011 9.263 1.00 83.94 355 ALA A CA 1
ATOM 2535 C C . ALA A 1 355 ? 17.945 17.400 8.215 1.00 83.94 355 ALA A C 1
ATOM 2537 O O . ALA A 1 355 ? 18.071 17.940 7.118 1.00 83.94 355 ALA A O 1
ATOM 2538 N N . SER A 1 356 ? 18.625 16.289 8.527 1.00 79.88 356 SER A N 1
ATOM 2539 C CA . SER A 1 356 ? 19.706 15.744 7.690 1.00 79.88 356 SER A CA 1
ATOM 2540 C C . SER A 1 356 ? 19.244 15.027 6.415 1.00 79.88 356 SER A C 1
ATOM 2542 O O . SER A 1 356 ? 20.078 14.712 5.569 1.00 79.88 356 SER A O 1
ATOM 2544 N N . CYS A 1 357 ? 17.939 14.789 6.245 1.00 75.69 357 CYS A N 1
ATOM 2545 C CA . CYS A 1 357 ? 17.408 13.985 5.141 1.00 75.69 357 CYS A CA 1
ATOM 2546 C C . CYS A 1 357 ? 16.359 14.667 4.252 1.00 75.69 357 CYS A C 1
ATOM 2548 O O . CYS A 1 357 ? 15.208 14.233 4.220 1.00 75.69 357 CYS A O 1
ATOM 2550 N N . PRO A 1 358 ? 16.753 15.663 3.438 1.00 59.03 358 PRO A N 1
ATOM 2551 C CA . PRO A 1 358 ? 15.955 16.086 2.292 1.00 59.03 358 PRO A CA 1
ATOM 2552 C C . PRO A 1 358 ? 16.490 15.574 0.937 1.00 59.03 358 PRO A C 1
ATOM 2554 O O . PRO A 1 358 ? 15.910 15.908 -0.093 1.00 59.03 358 PRO A O 1
ATOM 2557 N N . THR A 1 359 ? 17.594 14.811 0.882 1.00 52.09 359 THR A N 1
ATOM 2558 C CA . THR A 1 359 ? 18.285 14.513 -0.389 1.00 52.09 359 THR A CA 1
ATOM 2559 C C . THR A 1 359 ? 17.841 13.207 -1.062 1.00 52.09 359 THR A C 1
ATOM 2561 O O . THR A 1 359 ? 17.587 12.212 -0.381 1.00 52.09 359 THR A O 1
ATOM 2564 N N . PRO A 1 360 ? 17.833 13.161 -2.411 1.00 47.78 360 PRO A N 1
ATOM 2565 C CA . PRO A 1 360 ? 17.379 12.022 -3.216 1.00 47.78 360 PRO A CA 1
ATOM 2566 C C . PRO A 1 360 ? 18.354 10.835 -3.218 1.00 47.78 360 PRO A C 1
ATOM 2568 O O . PRO A 1 360 ? 18.246 9.969 -4.069 1.00 47.78 360 PRO A O 1
ATOM 2571 N N . SER A 1 361 ? 19.303 10.787 -2.283 1.00 60.34 361 SER A N 1
ATOM 2572 C CA . SER A 1 361 ? 19.937 9.562 -1.798 1.00 60.34 361 SER A CA 1
ATOM 2573 C C . SER A 1 361 ? 20.447 9.823 -0.377 1.00 60.34 361 SER A C 1
ATOM 2575 O O . SER A 1 361 ? 21.098 10.851 -0.169 1.00 60.34 361 SER A O 1
ATOM 2577 N N . SER A 1 362 ? 20.171 8.958 0.598 1.00 63.09 362 SER A N 1
ATOM 2578 C CA . SER A 1 362 ? 20.646 9.123 1.978 1.00 63.09 362 SER A CA 1
ATOM 2579 C C . SER A 1 362 ? 21.418 7.899 2.452 1.00 63.09 362 SER A C 1
ATOM 2581 O O . SER A 1 362 ? 20.917 6.780 2.417 1.00 63.09 362 SER A O 1
ATOM 2583 N N . THR A 1 363 ? 22.632 8.138 2.944 1.00 73.38 363 THR A N 1
ATOM 2584 C CA . THR A 1 363 ? 23.433 7.184 3.725 1.00 73.38 363 THR A CA 1
ATOM 2585 C C . THR A 1 363 ? 23.316 7.469 5.222 1.00 73.38 363 THR A C 1
ATOM 2587 O O . THR A 1 363 ? 24.230 7.152 5.983 1.00 73.38 363 THR A O 1
ATOM 2590 N N . SER A 1 364 ? 22.254 8.167 5.642 1.00 85.50 364 SER A N 1
ATOM 2591 C CA . SER A 1 364 ? 22.100 8.572 7.034 1.00 85.50 364 SER A CA 1
ATOM 2592 C C . SER A 1 364 ? 22.117 7.343 7.942 1.00 85.50 364 SER A C 1
ATOM 2594 O O . SER A 1 364 ? 21.344 6.409 7.712 1.00 85.50 364 SER A O 1
ATOM 2596 N N . PRO A 1 365 ? 22.942 7.341 9.003 1.00 87.88 365 PRO A N 1
ATOM 2597 C CA . PRO A 1 365 ? 22.940 6.256 9.979 1.00 87.88 365 PRO A CA 1
ATOM 2598 C C . PRO A 1 365 ? 21.625 6.197 10.767 1.00 87.88 365 PRO A C 1
ATOM 2600 O O . PRO A 1 365 ? 21.353 5.206 11.434 1.00 87.88 365 PRO A O 1
ATOM 2603 N N . ASN A 1 366 ? 20.811 7.254 10.694 1.00 91.75 366 ASN A N 1
ATOM 2604 C CA . ASN A 1 366 ? 19.524 7.337 11.364 1.00 91.75 366 ASN A CA 1
ATOM 2605 C C . ASN A 1 366 ? 18.360 6.801 10.514 1.00 91.75 366 ASN A C 1
ATOM 2607 O O . ASN A 1 366 ? 17.220 6.798 10.983 1.00 91.75 366 ASN A O 1
ATOM 2611 N N . ALA A 1 367 ? 18.623 6.400 9.266 1.00 91.62 367 ALA A N 1
ATOM 2612 C CA . ALA A 1 367 ? 17.597 5.954 8.337 1.00 91.62 367 ALA A CA 1
ATOM 2613 C C . ALA A 1 367 ? 16.887 4.680 8.820 1.00 91.62 367 ALA A C 1
ATOM 2615 O O . ALA A 1 367 ? 17.467 3.846 9.521 1.00 91.62 367 ALA A O 1
ATOM 2616 N N . ILE A 1 368 ? 15.637 4.521 8.391 1.00 93.75 368 ILE A N 1
ATOM 2617 C CA . ILE A 1 368 ? 14.860 3.292 8.558 1.00 93.75 368 ILE A CA 1
ATOM 2618 C C . ILE A 1 368 ? 14.587 2.691 7.172 1.00 93.75 368 ILE A C 1
ATOM 2620 O O . ILE A 1 368 ? 14.272 3.435 6.240 1.00 93.75 368 ILE A O 1
ATOM 2624 N N . PRO A 1 369 ? 14.708 1.362 6.992 1.00 92.31 369 PRO A N 1
ATOM 2625 C CA . PRO A 1 369 ? 14.354 0.718 5.732 1.00 92.31 369 PRO A CA 1
ATOM 2626 C C . PRO A 1 369 ? 12.891 0.968 5.358 1.00 92.31 369 PRO A C 1
ATOM 2628 O O . PRO A 1 369 ? 12.006 0.850 6.194 1.00 92.31 369 PRO A O 1
ATOM 2631 N N . HIS A 1 370 ? 12.607 1.239 4.085 1.00 94.06 370 HIS A N 1
ATOM 2632 C CA . HIS A 1 370 ? 11.237 1.461 3.607 1.00 94.06 370 HIS A CA 1
ATOM 2633 C C . HIS A 1 370 ? 10.280 0.298 3.935 1.00 94.06 370 HIS A C 1
ATOM 2635 O O . HIS A 1 370 ? 9.128 0.495 4.306 1.00 94.06 370 HIS A O 1
ATOM 2641 N N . GLY A 1 371 ? 10.761 -0.940 3.811 1.00 92.62 371 GLY A N 1
ATOM 2642 C CA . GLY A 1 371 ? 9.985 -2.158 4.051 1.00 92.62 371 GLY A CA 1
ATOM 2643 C C . GLY A 1 371 ? 9.796 -2.527 5.524 1.00 92.62 371 GLY A C 1
ATOM 2644 O O . GLY A 1 371 ? 9.343 -3.644 5.782 1.00 92.62 371 GLY A O 1
ATOM 2645 N N . PHE A 1 372 ? 10.115 -1.633 6.473 1.00 95.12 372 PHE A N 1
ATOM 2646 C CA . PHE A 1 372 ? 10.244 -1.985 7.892 1.00 95.12 372 PHE A CA 1
ATOM 2647 C C . PHE A 1 372 ? 8.997 -2.609 8.518 1.00 95.12 372 PHE A C 1
ATOM 2649 O O . PHE A 1 372 ? 9.086 -3.271 9.542 1.00 95.12 372 PHE A O 1
ATOM 2656 N N . PHE A 1 373 ? 7.816 -2.421 7.935 1.00 96.31 373 PHE A N 1
ATOM 2657 C CA . PHE A 1 373 ? 6.583 -3.024 8.438 1.00 96.31 373 PHE A CA 1
ATOM 2658 C C . PHE A 1 373 ? 6.475 -4.531 8.163 1.00 96.31 373 PHE A C 1
ATOM 2660 O O . PHE A 1 373 ? 5.705 -5.221 8.829 1.00 96.31 373 PHE A O 1
ATOM 2667 N N . THR A 1 374 ? 7.224 -5.053 7.190 1.00 93.25 374 THR A N 1
ATOM 2668 C CA . THR A 1 374 ? 7.086 -6.433 6.687 1.00 93.25 374 THR A CA 1
ATOM 2669 C C . THR A 1 374 ? 8.410 -7.193 6.578 1.00 93.25 374 THR A C 1
ATOM 2671 O O . THR A 1 374 ? 8.399 -8.383 6.275 1.00 93.25 374 THR A O 1
ATOM 2674 N N . ASP A 1 375 ? 9.547 -6.528 6.791 1.00 88.00 375 ASP A N 1
ATOM 2675 C CA . ASP A 1 375 ? 10.888 -7.090 6.576 1.00 88.00 375 ASP A CA 1
ATOM 2676 C C . ASP A 1 375 ? 11.540 -7.718 7.823 1.00 88.00 375 ASP A C 1
ATOM 2678 O O . ASP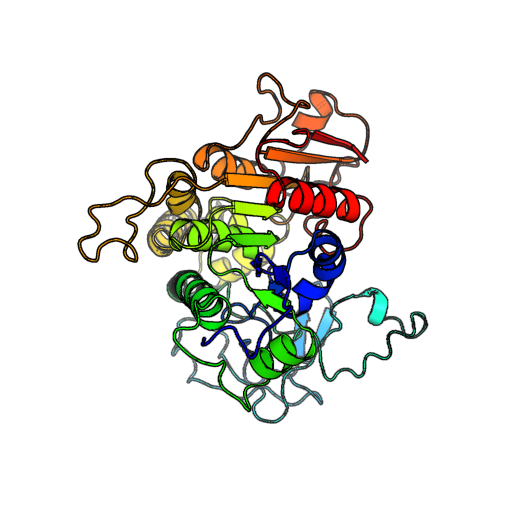 A 1 375 ? 12.626 -8.285 7.715 1.00 88.00 375 ASP A O 1
ATOM 2682 N N . TRP A 1 376 ? 10.877 -7.649 8.985 1.00 87.19 376 TRP A N 1
ATOM 2683 C CA . TRP A 1 376 ? 11.383 -8.119 10.285 1.00 87.19 376 TRP A CA 1
ATOM 2684 C C . TRP A 1 376 ? 12.712 -7.475 10.715 1.00 87.19 376 TRP A C 1
ATOM 2686 O O . TRP A 1 376 ? 13.497 -8.064 11.461 1.00 87.19 376 TRP A O 1
ATOM 2696 N N . SER A 1 377 ? 12.953 -6.238 10.278 1.00 84.25 377 SER A N 1
ATOM 2697 C CA . SER A 1 377 ? 13.965 -5.353 10.853 1.00 84.25 377 SER A CA 1
ATOM 2698 C C . SER A 1 377 ? 13.640 -4.982 12.310 1.00 84.25 377 SER A C 1
ATOM 2700 O O . SER A 1 377 ? 12.557 -5.255 12.832 1.00 84.25 377 SER A O 1
ATOM 2702 N N . ALA A 1 378 ? 14.575 -4.307 12.989 1.00 83.94 378 ALA A N 1
ATOM 2703 C CA . ALA A 1 378 ? 14.407 -3.892 14.387 1.00 83.94 378 ALA A CA 1
ATOM 2704 C C . ALA A 1 378 ? 13.138 -3.046 14.634 1.00 83.94 378 ALA A C 1
ATOM 2706 O O . ALA A 1 378 ? 12.571 -3.083 15.726 1.00 83.94 378 ALA A O 1
ATOM 2707 N N . ALA A 1 379 ? 12.665 -2.321 13.615 1.00 93.50 379 ALA A N 1
ATOM 2708 C CA . ALA A 1 379 ? 11.480 -1.475 13.702 1.00 93.50 379 ALA A CA 1
ATOM 2709 C C . ALA A 1 379 ? 10.149 -2.228 13.527 1.00 93.50 379 ALA A C 1
ATOM 2711 O O . ALA A 1 379 ? 9.113 -1.732 13.979 1.00 93.50 379 ALA A O 1
ATOM 2712 N N . THR A 1 380 ? 10.152 -3.421 12.919 1.00 95.19 380 THR A N 1
ATOM 2713 C CA . THR A 1 380 ? 8.933 -4.147 12.525 1.00 95.19 380 THR A CA 1
ATOM 2714 C C . THR A 1 380 ? 8.000 -4.419 13.693 1.00 95.19 380 THR A C 1
ATOM 2716 O O . THR A 1 380 ? 6.827 -4.048 13.644 1.00 95.19 380 THR A O 1
ATOM 2719 N N . SER A 1 381 ? 8.516 -5.024 14.766 1.00 94.94 381 SER A N 1
ATOM 2720 C CA . SER A 1 381 ? 7.699 -5.423 15.916 1.00 94.94 381 SER A CA 1
ATOM 2721 C C . SER A 1 381 ? 6.991 -4.227 16.550 1.00 94.94 381 SER A C 1
ATOM 2723 O O . SER A 1 381 ? 5.810 -4.308 16.887 1.00 94.94 381 SER A O 1
ATOM 2725 N N . GLN A 1 382 ? 7.685 -3.090 16.665 1.00 97.19 382 GLN A N 1
ATOM 2726 C CA . GLN A 1 382 ? 7.094 -1.876 17.221 1.00 97.19 382 GLN A CA 1
ATOM 2727 C C . GLN A 1 382 ? 6.064 -1.262 16.268 1.00 97.19 382 GLN A C 1
ATOM 2729 O O . GLN A 1 382 ? 4.988 -0.871 16.713 1.00 97.19 382 GLN A O 1
ATOM 2734 N N . ALA A 1 383 ? 6.362 -1.216 14.967 1.00 98.12 383 ALA A N 1
ATOM 2735 C CA . ALA A 1 383 ? 5.466 -0.666 13.955 1.00 98.12 383 ALA A CA 1
ATOM 2736 C C . ALA A 1 383 ? 4.134 -1.412 13.889 1.00 98.12 383 ALA A C 1
ATOM 2738 O O . ALA A 1 383 ? 3.069 -0.792 13.930 1.00 98.12 383 ALA A O 1
ATOM 2739 N N . GLN A 1 384 ? 4.198 -2.745 13.847 1.00 98.31 384 GLN A N 1
ATOM 2740 C CA . GLN A 1 384 ? 3.014 -3.594 13.835 1.00 98.31 384 GLN A CA 1
ATOM 2741 C C . GLN A 1 384 ? 2.273 -3.554 15.175 1.00 98.31 384 GLN A C 1
ATOM 2743 O O . GLN A 1 384 ? 1.045 -3.541 15.184 1.00 98.31 384 GLN A O 1
ATOM 2748 N N . SER A 1 385 ? 2.986 -3.500 16.308 1.00 97.69 385 SER A N 1
ATOM 2749 C CA . SER A 1 385 ? 2.348 -3.377 17.624 1.00 97.69 385 SER A CA 1
ATOM 2750 C C . SER A 1 385 ? 1.584 -2.060 17.770 1.00 97.69 385 SER A C 1
ATOM 2752 O O . SER A 1 385 ? 0.483 -2.065 18.316 1.00 97.69 385 SER A O 1
ATOM 2754 N N . ASP A 1 386 ? 2.140 -0.947 17.289 1.00 98.50 386 ASP A N 1
ATOM 2755 C CA . ASP A 1 386 ? 1.472 0.359 17.310 1.00 98.50 386 ASP A CA 1
ATOM 2756 C C . ASP A 1 386 ? 0.254 0.374 16.391 1.00 98.50 386 ASP A C 1
ATOM 2758 O O . ASP A 1 386 ? -0.818 0.809 16.803 1.00 98.50 386 ASP A O 1
ATOM 2762 N N . ALA A 1 387 ? 0.397 -0.176 15.181 1.00 98.69 387 ALA A N 1
ATOM 2763 C CA . ALA A 1 387 ? -0.702 -0.331 14.236 1.00 98.69 387 ALA A CA 1
ATOM 2764 C C . ALA A 1 387 ? -1.847 -1.155 14.841 1.00 98.69 387 ALA A C 1
ATOM 2766 O O . ALA A 1 387 ? -2.996 -0.723 14.855 1.00 98.69 387 ALA A O 1
ATOM 2767 N N . ALA A 1 388 ? -1.533 -2.326 15.397 1.00 98.56 388 ALA A N 1
ATOM 2768 C CA . ALA A 1 388 ? -2.525 -3.204 16.000 1.00 98.56 388 ALA A CA 1
ATOM 2769 C C . ALA A 1 388 ? -3.144 -2.590 17.268 1.00 98.56 388 ALA A C 1
ATOM 2771 O O . ALA A 1 388 ? -4.336 -2.755 17.498 1.00 98.56 388 ALA A O 1
ATOM 2772 N N . GLY A 1 389 ? -2.358 -1.873 18.078 1.00 98.56 389 GLY A N 1
ATOM 2773 C CA . GLY A 1 389 ? -2.850 -1.146 19.250 1.00 98.56 389 GLY A CA 1
ATOM 2774 C C . GLY A 1 389 ? -3.831 -0.036 18.877 1.00 98.56 389 GLY A C 1
ATOM 2775 O O . GLY A 1 389 ? -4.905 0.044 19.467 1.00 98.56 389 GLY A O 1
ATOM 2776 N N . PHE A 1 390 ? -3.505 0.750 17.850 1.00 98.81 390 PHE A N 1
ATOM 2777 C CA . PHE A 1 390 ? -4.374 1.803 17.330 1.00 98.81 390 PHE A CA 1
ATOM 2778 C C . PHE A 1 390 ? -5.706 1.262 16.799 1.00 98.81 390 PHE A C 1
ATOM 2780 O O . PHE A 1 390 ? -6.744 1.838 17.090 1.00 98.81 390 PHE A O 1
ATOM 2787 N N . LEU A 1 391 ? -5.694 0.133 16.082 1.00 98.62 391 LEU A N 1
ATOM 2788 C CA . LEU A 1 391 ? -6.923 -0.505 15.585 1.00 98.62 391 LEU A CA 1
ATOM 2789 C C . LEU A 1 391 ? -7.784 -1.141 16.691 1.00 98.62 391 LEU A C 1
ATOM 2791 O O . LEU A 1 391 ? -8.944 -1.480 16.470 1.00 98.62 391 LEU A O 1
ATOM 2795 N N . VAL A 1 392 ? -7.211 -1.391 17.874 1.00 98.19 392 VAL A N 1
ATOM 2796 C CA . VAL A 1 392 ? -7.976 -1.841 19.048 1.00 98.19 392 VAL A CA 1
ATOM 2797 C C . VAL A 1 392 ? -8.621 -0.648 19.748 1.00 98.19 392 VAL A C 1
ATOM 2799 O O . VAL A 1 392 ? -9.777 -0.734 20.163 1.00 98.19 392 VAL A O 1
ATOM 2802 N N . ASP A 1 393 ? -7.869 0.440 19.905 1.00 97.88 393 ASP A N 1
ATOM 2803 C CA . ASP A 1 393 ? -8.326 1.671 20.536 1.00 97.88 393 ASP A CA 1
ATOM 2804 C C . ASP A 1 393 ? -7.676 2.898 19.868 1.00 97.88 393 ASP A C 1
ATOM 2806 O O . ASP A 1 393 ? -6.571 3.303 20.251 1.00 97.88 393 ASP A O 1
ATOM 2810 N N . PRO A 1 394 ? -8.371 3.556 18.922 1.00 97.31 394 PRO A N 1
ATOM 2811 C CA . PRO A 1 394 ? -7.829 4.712 18.214 1.00 97.31 394 PRO A CA 1
ATOM 2812 C C . PRO A 1 394 ? -7.764 5.981 19.081 1.00 97.31 394 PRO A C 1
ATOM 2814 O O . PRO A 1 394 ? -7.365 7.037 18.588 1.00 97.31 394 PRO A O 1
ATOM 2817 N N . THR A 1 395 ? -8.178 5.922 20.355 1.00 96.62 395 THR A N 1
ATOM 2818 C CA . THR A 1 395 ? -8.032 7.028 21.315 1.00 96.62 395 THR A CA 1
ATOM 2819 C C . THR A 1 395 ? -6.710 6.968 22.081 1.00 96.62 395 THR A C 1
ATOM 2821 O O . THR A 1 395 ? -6.203 8.008 22.508 1.00 96.62 395 THR A O 1
ATOM 2824 N N . THR A 1 396 ? -6.103 5.782 22.185 1.00 96.62 396 THR A N 1
ATOM 2825 C CA . THR A 1 396 ? -4.781 5.590 22.787 1.00 96.62 396 THR A CA 1
ATOM 2826 C C . THR A 1 396 ? -3.703 5.721 21.713 1.00 96.62 396 THR A C 1
ATOM 2828 O O . THR A 1 396 ? -3.295 4.754 21.071 1.00 96.62 396 THR A O 1
ATOM 2831 N N . LEU A 1 397 ? -3.248 6.956 21.500 1.00 98.25 397 LEU A N 1
ATOM 2832 C CA . LEU A 1 397 ? -2.314 7.280 20.424 1.00 98.25 397 LEU A CA 1
ATOM 2833 C C . LEU A 1 397 ? -0.862 6.904 20.769 1.00 98.25 397 LEU A C 1
ATOM 2835 O O . LEU A 1 397 ? -0.392 7.212 21.871 1.00 98.25 397 LEU A O 1
ATOM 2839 N N . PRO A 1 398 ? -0.113 6.291 19.834 1.00 98.12 398 PRO A N 1
ATOM 2840 C CA . PRO A 1 398 ? 1.309 6.045 20.026 1.00 98.12 398 PRO A CA 1
ATOM 2841 C C . PRO A 1 398 ? 2.113 7.356 19.912 1.00 98.12 398 PRO A C 1
ATOM 2843 O O . PRO A 1 398 ? 1.604 8.359 19.405 1.00 98.12 398 PRO A O 1
ATOM 2846 N N . PRO A 1 399 ? 3.377 7.393 20.373 1.00 98.12 399 PRO A N 1
ATOM 2847 C CA . PRO A 1 399 ? 4.229 8.557 20.189 1.00 98.12 399 PRO A CA 1
ATOM 2848 C C . PRO A 1 399 ? 4.526 8.798 18.706 1.00 98.12 399 PRO A C 1
ATOM 2850 O O . PRO A 1 399 ? 4.723 7.861 17.925 1.00 98.12 399 PRO A O 1
ATOM 2853 N N . SER A 1 400 ? 4.632 10.076 18.353 1.00 97.81 400 SER A N 1
ATOM 2854 C CA . SER A 1 400 ? 4.919 10.548 16.996 1.00 97.81 400 SER A CA 1
ATOM 2855 C C . SER A 1 400 ? 6.375 10.387 16.559 1.00 97.81 400 SER A C 1
ATOM 2857 O O . SER A 1 400 ? 6.706 10.611 15.396 1.00 97.81 400 SER A O 1
ATOM 2859 N N . LEU A 1 401 ? 7.242 9.935 17.465 1.00 97.44 401 LEU A N 1
ATOM 2860 C CA . LEU A 1 401 ? 8.618 9.549 17.182 1.00 97.44 401 LEU A CA 1
ATOM 2861 C C . LEU A 1 401 ? 8.926 8.204 17.849 1.00 97.44 401 LEU A C 1
ATOM 2863 O O . LEU A 1 401 ? 8.717 8.033 19.051 1.00 97.44 401 LEU A O 1
ATOM 2867 N N . ARG A 1 402 ? 9.452 7.261 17.068 1.00 97.19 402 ARG A N 1
ATOM 2868 C CA . ARG A 1 402 ? 9.957 5.961 17.519 1.00 97.19 402 ARG A CA 1
ATOM 2869 C C . ARG A 1 402 ? 11.447 5.870 17.216 1.00 97.19 402 ARG A C 1
ATOM 2871 O O . ARG A 1 402 ? 11.846 6.064 16.072 1.00 97.19 402 ARG A O 1
ATOM 2878 N N . THR A 1 403 ? 12.249 5.573 18.234 1.00 95.06 403 THR A N 1
ATOM 2879 C CA . THR A 1 403 ? 13.711 5.468 18.134 1.00 95.06 403 THR A CA 1
ATOM 2880 C C . THR A 1 403 ? 14.174 4.033 18.376 1.00 95.06 403 THR A C 1
ATOM 2882 O O . THR A 1 403 ? 13.645 3.399 19.293 1.00 95.06 403 THR A O 1
ATOM 2885 N N . PHE A 1 404 ? 15.159 3.553 17.612 1.00 89.88 404 PHE A N 1
ATOM 2886 C CA . PHE A 1 404 ? 15.727 2.196 17.707 1.00 89.88 404 PHE A CA 1
ATOM 2887 C C . PHE A 1 404 ? 17.232 2.204 17.941 1.00 89.88 404 PHE A C 1
ATOM 2889 O O . PHE A 1 404 ? 17.899 3.138 17.430 1.00 89.88 404 PHE A O 1
#

Radius of gyration: 21.61 Å; Cα contacts (8 Å, |Δi|>4): 864; chains: 1; bounding box: 56×48×53 Å

Sequence (404 aa):
GALGGFAPAKCSPLVVFRHGLGSGRAAMLTVADTLNARGFTVAAIDAAKHGDRSFCTSSQTTITIGGNTLNQCAGGVACTALLPAGAQGDANVIGTCGTAGFFYLPVSTACLNPATGCNWTGTAGIPAVSSSYLVSANFFRTRDTFRQDMIDQSQLVRAVAFAPTGAPPTGHNLFDHMIATGVIIDPTKIYFVGQSLGSIQGAADVAVNPRISEAVLNVGGGTVVDIFTTSPSFVTTTNTLLASLGIQPGANSAYLQFLVVAKTILDPADPVNFAGHLQSNTLPNLLANPNGSVAQTAKKILTQAAFCDQVVPNPWNFILDSTAGTGPFPGGTGFGGPGTFQLFFTGTPSGSALASCPTPSSTSPNAIPHGFFTDWSAATSQAQSDAAGFLVDPTTLPPSLRTF

Mean predicted aligned error: 5.51 Å